Protein 7OJ4 (pdb70)

Organism: Tick-borne encephalitis virus European subtype (strain Neudoerfl) (NCBI:txid11088)

Foldseek 3Di:
DPDDDPLWFQLHEAEAQDAAQPQCLQNVVLVVVVVCVVVVFQEEEAAAAPVSLVSSCVSNPPAQEDEDCVRSYYYYHLQVLLLQLLQVVGDDDTQEYEYALLVDLQLSSQLSQLLVLQRSNVRSHRYYYYHNADPDDFDLADDFQAAEAEAEDDDDQFADDDDPVVLVVDDWAEEEEHAFPVSLVRVCVNVVVVVWFEDEEEPQCCNPCLVVQVVVVTSYYYYYLPCLRNRQNVTQEYEEQQWHWAFAQDPQATDTDDIARAASSSSNSSSSSHRNHYPDYGYYYYHDDHDNPSLRGCSLVLSLLSNLSSDCTAGNPSCRVSNPDRRNPLHDDSVLSVLLSCCVPVLVDRSSVSSVCSRDPDDSQDLVQQAPADPVQFDADPVGHTDWDAAPVRDIGTRRHNYHYVVCPDRNHHPVSVNCVSNRVD

Secondary structure (DSSP, 8-state):
----SSTTSTT-EEEE-PPTTSSIIIIIHHHHHHHHHHHT--EEEEESSHHHHHHHHHHTTTS-EEE----SEEEEEHHHHHHHHTSTT-----SEEEEETTT--SHHHHHHHHHHHHHHHTTS-EEEEE-SS-SS---SS---SSEEEEEE----SS---SS-HHHHH--S-EEEE-SSHHHHHHHHHHHHHTT--EEEESTTTHHHHTHHHHHH--SEEEE-GGGGSS-----SEEEE--EEE--EEETTEEE--SEEEPPHHHHHHHHTTS--STT-EEEEEE-S------TTSHHHHHHHHHHTT------SGGGGGG--S-TTTTPPPHHHHHHHHHHHHHS---HHHHHHHHHH-S-TT--GGGTSS-GGG--B-TTSPBPEEE-TT--EEE---SS-BGGGTSTT--HHHHHHHHTT--

Sequence (426 aa):
AVVGTGWTSKGQITVLDMHPGSGKTHRVLPELIRQCIDRRLRTLVLAPTRVVLKEMERALNGKRVRFHSGAIVDVMCHATYVNRRLLPQGRQNWEVAIMDEAHWTDPHSIAARGHLYTLAKENKCALVLMTATPPGKSEPFPESNGAITSEERQIPDGEWRDGFDWITEYEGRTAWFVPSIAKGGAIARTLRQQKGKSVICLNSKTFEKDYSRVRDEKPDFVVTTDISEMGANLDVSRVIDGRTNIKPEEVDGKVELTGTRRVTTASAAQRRGRVGRQDGRTDEYIYSGQCDDDDSGLVQWKEAQILLDNITVATFYGPEQDKMPEVAGHFRLTEEKRKHFRHLLTHCDFTPWLAWHVAANVSSVTDRSWTWEGPEANAVDEASGDLVTFRSPNGAERTLRPVWKDARMFKEGRDIKEFVAYASGRR

GO terms:
  GO:0055036 virion membrane (C, EXP)
  GO:0016887 ATP hydrolysis activity (F, EXP)
  GO:0017111 ribonucleoside triphosphate phosphatase activity (F, EXP)

B-factor: mean 46.56, std 17.7, range [21.95, 146.52]

Structure (mmCIF, N/CA/C/O backbone):
data_7OJ4
#
_entry.id   7OJ4
#
_cell.length_a   73.298
_cell.length_b   73.298
_cell.length_c   196.048
_cell.angle_alpha   90.000
_cell.angle_beta   90.000
_cell.angle_gamma   90.000
#
_symmetry.space_group_name_H-M   'P 41 21 2'
#
loop_
_entity.id
_entity.type
_entity.pdbx_description
1 polymer 'NS3 helicase domain'
2 water water
#
loop_
_atom_site.group_PDB
_atom_site.id
_atom_site.type_symbol
_atom_site.label_atom_id
_atom_site.label_alt_id
_atom_site.label_comp_id
_atom_site.label_asym_id
_atom_site.label_entity_id
_atom_site.label_seq_id
_atom_site.pdbx_PDB_ins_code
_atom_site.Cartn_x
_atom_site.Cartn_y
_atom_site.Cartn_z
_atom_site.occupancy
_atom_site.B_iso_or_equiv
_atom_site.auth_seq_id
_atom_site.auth_comp_id
_atom_site.auth_asym_id
_atom_site.auth_atom_id
_atom_site.pdbx_PDB_model_num
ATOM 1 N N . ALA A 1 34 ? -25.853 9.410 40.850 1.000 103.717 182 ALA A N 1
ATOM 2 C CA . ALA A 1 34 ? -24.799 8.736 39.992 1.000 103.147 182 ALA A CA 1
ATOM 3 C C . ALA A 1 34 ? -25.257 7.299 39.716 1.000 90.701 182 ALA A C 1
ATOM 4 O O . ALA A 1 34 ? -25.889 6.711 40.609 1.000 104.296 182 ALA A O 1
ATOM 6 N N . VAL A 1 35 ? -24.859 6.732 38.634 1.000 96.467 183 VAL A N 1
ATOM 7 C CA . VAL A 1 35 ? -25.247 5.349 38.245 1.000 91.926 183 VAL A CA 1
ATOM 8 C C . VAL A 1 35 ? -24.031 4.400 38.244 1.000 101.287 183 VAL A C 1
ATOM 9 O O . VAL A 1 35 ? -24.220 3.199 38.592 1.000 96.558 183 VAL A O 1
ATOM 13 N N . VAL A 1 36 ? -22.832 4.888 37.855 1.000 110.870 184 VAL A N 1
ATOM 14 C CA . VAL A 1 36 ? -21.573 4.092 37.740 1.000 95.336 184 VAL A CA 1
ATOM 15 C C . VAL A 1 36 ? -20.487 4.667 38.653 1.000 96.920 184 VAL A C 1
ATOM 16 O O . VAL A 1 36 ? -20.314 5.892 38.662 1.000 110.896 184 VAL A O 1
ATOM 20 N N . GLY A 1 37 ? -19.675 3.772 39.246 1.000 106.056 185 GLY A N 1
ATOM 21 C CA . GLY A 1 37 ? -18.742 4.040 40.351 1.000 99.094 185 GLY A CA 1
ATOM 22 C C . GLY A 1 37 ? -17.354 4.508 39.890 1.000 103.812 185 GLY A C 1
ATOM 23 O O . GLY A 1 37 ? -17.069 5.714 40.058 1.000 99.679 185 GLY A O 1
ATOM 24 N N . THR A 1 38 ? -16.487 3.547 39.463 1.000 112.690 186 THR A N 1
ATOM 25 C CA . THR A 1 38 ? -15.303 3.812 38.596 1.000 101.948 186 THR A CA 1
ATOM 26 C C . THR A 1 38 ? -15.177 2.675 37.582 1.000 92.310 186 THR A C 1
ATOM 27 O O . THR A 1 38 ? -16.151 1.860 37.486 1.000 129.105 186 THR A O 1
ATOM 31 N N . GLY A 1 39 ? -14.022 2.539 36.958 1.000 69.820 187 GLY A N 1
ATOM 32 C CA . GLY A 1 39 ? -13.835 1.599 35.830 1.000 72.448 187 GLY A CA 1
ATOM 33 C C . GLY A 1 39 ? -14.486 2.075 34.554 1.000 63.110 187 GLY A C 1
ATOM 34 O O . GLY A 1 39 ? -14.111 1.566 33.490 1.000 66.381 187 GLY A O 1
ATOM 35 N N . TRP A 1 40 ? -15.403 3.037 34.676 1.000 55.382 188 TRP A N 1
ATOM 36 C CA . TRP A 1 40 ? -16.076 3.706 33.544 1.000 68.958 188 TRP A CA 1
ATOM 37 C C . TRP A 1 40 ? -15.030 4.490 32.736 1.000 66.173 188 TRP A C 1
ATOM 38 O O . TRP A 1 40 ? -15.199 4.575 31.496 1.000 59.671 188 TRP A O 1
ATOM 49 N N . THR A 1 41 ? -13.942 4.960 33.370 1.000 50.983 189 THR A N 1
ATOM 50 C CA . THR A 1 41 ? -12.899 5.693 32.630 1.000 44.248 189 THR A CA 1
ATOM 51 C C . THR A 1 41 ? -11.802 4.771 32.129 1.000 51.801 189 THR A C 1
ATOM 52 O O . THR A 1 41 ? -10.841 5.307 31.562 1.000 58.324 189 THR A O 1
ATOM 56 N N . SER A 1 42 ? -11.939 3.438 32.368 1.000 59.408 190 SER A N 1
ATOM 57 C CA . SER A 1 42 ? -10.908 2.500 31.850 1.000 71.626 190 SER A CA 1
ATOM 58 C C . SER A 1 42 ? -11.000 2.407 30.320 1.000 67.276 190 SER A C 1
ATOM 59 O O . SER A 1 42 ? -12.107 2.320 29.813 1.000 64.606 190 SER A O 1
ATOM 62 N N . LYS A 1 43 ? -9.853 2.375 29.647 1.000 52.646 191 LYS A N 1
ATOM 63 C CA . LYS A 1 43 ? -9.769 2.307 28.173 1.000 69.080 191 LYS A CA 1
ATOM 64 C C . LYS A 1 43 ? -10.573 1.098 27.690 1.000 71.499 191 LYS A C 1
ATOM 65 O O . LYS A 1 43 ? -10.433 0.013 28.261 1.000 59.809 191 LYS A O 1
ATOM 71 N N . GLY A 1 44 ? -11.457 1.276 26.704 1.000 52.823 192 GLY A N 1
ATOM 72 C CA . GLY A 1 44 ? -12.232 0.139 26.218 1.000 51.700 192 GLY A CA 1
ATOM 73 C C . GLY A 1 44 ? -13.578 0.001 26.918 1.000 54.518 192 GLY A C 1
ATOM 74 O O . GLY A 1 44 ? -14.422 -0.787 26.435 1.000 62.610 192 GLY A O 1
ATOM 75 N N . GLN A 1 45 ? -13.803 0.727 28.022 1.000 57.068 193 GLN A N 1
ATOM 76 C CA . GLN A 1 45 ? -15.159 0.753 28.644 1.000 61.062 193 GLN A CA 1
ATOM 77 C C . GLN A 1 45 ? -16.151 1.591 27.811 1.000 52.605 193 GLN A C 1
ATOM 78 O O . GLN A 1 45 ? -15.881 2.759 27.546 1.000 46.588 193 GLN A O 1
ATOM 84 N N . ILE A 1 46 ? -17.331 1.045 27.533 1.000 57.831 194 ILE A N 1
ATOM 85 C CA . ILE A 1 46 ? -18.460 1.805 26.933 1.000 53.452 194 ILE A CA 1
ATOM 86 C C . ILE A 1 46 ? -19.622 1.831 27.906 1.000 44.750 194 ILE A C 1
ATOM 87 O O . ILE A 1 46 ? -20.164 0.796 28.208 1.000 49.476 194 ILE A O 1
ATOM 92 N N . THR A 1 47 ? -19.996 3.010 28.367 1.000 44.390 195 THR A N 1
ATOM 93 C CA . THR A 1 47 ? -21.111 3.156 29.302 1.000 45.323 195 THR A CA 1
ATOM 94 C C . THR A 1 47 ? -22.231 3.963 28.670 1.000 50.558 195 THR A C 1
ATOM 95 O O . THR A 1 47 ? -21.943 5.060 28.190 1.000 48.408 195 THR A O 1
ATOM 99 N N . VAL A 1 48 ? -23.454 3.438 28.752 1.000 46.226 196 VAL A N 1
ATOM 100 C CA . VAL A 1 48 ? -24.676 4.152 28.315 1.000 43.682 196 VAL A CA 1
ATOM 101 C C . VAL A 1 48 ? -25.444 4.660 29.529 1.000 40.972 196 VAL A C 1
ATOM 102 O O . VAL A 1 48 ? -25.975 3.844 30.255 1.000 49.459 196 VAL A O 1
ATOM 106 N N . LEU A 1 49 ? -25.578 5.975 29.693 1.000 41.864 197 LEU A N 1
ATOM 107 C CA . LEU A 1 49 ? -26.429 6.561 30.761 1.000 46.270 197 LEU A CA 1
ATOM 108 C C . LEU A 1 49 ? -27.769 7.022 30.184 1.000 52.672 197 LEU A C 1
ATOM 109 O O . LEU A 1 49 ? -27.782 8.038 29.464 1.000 47.187 197 LEU A O 1
ATOM 114 N N . ASP A 1 50 ? -28.848 6.337 30.571 1.000 57.059 198 ASP A N 1
ATOM 115 C CA . ASP A 1 50 ? -30.167 6.427 29.879 1.000 53.392 198 ASP A CA 1
ATOM 116 C C . ASP A 1 50 ? -31.156 7.246 30.717 1.000 74.473 198 ASP A C 1
ATOM 117 O O . ASP A 1 50 ? -32.419 7.206 30.388 1.000 65.559 198 ASP A O 1
ATOM 122 N N . MET A 1 51 ? -30.597 8.059 31.620 1.000 48.925 199 MET A N 1
ATOM 123 C CA . MET A 1 51 ? -31.359 8.791 32.658 1.000 60.453 199 MET A CA 1
ATOM 124 C C . MET A 1 51 ? -32.521 9.603 32.060 1.000 72.210 199 MET A C 1
ATOM 125 O O . MET A 1 51 ? -32.291 10.341 31.101 1.000 63.280 199 MET A O 1
ATOM 130 N N . HIS A 1 52 ? -33.683 9.600 32.740 1.000 69.582 200 HIS A N 1
ATOM 131 C CA . HIS A 1 52 ? -34.857 10.423 32.351 1.000 84.121 200 HIS A CA 1
ATOM 132 C C . HIS A 1 52 ? -34.520 11.922 32.388 1.000 58.963 200 HIS A C 1
ATOM 133 O O . HIS A 1 52 ? -33.787 12.406 33.268 1.000 57.375 200 HIS A O 1
ATOM 140 N N . PRO A 1 53 ? -35.101 12.730 31.462 1.000 64.983 201 PRO A N 1
ATOM 141 C CA . PRO A 1 53 ? -34.952 14.185 31.540 1.000 62.438 201 PRO A CA 1
ATOM 142 C C . PRO A 1 53 ? -35.400 14.698 32.924 1.000 69.499 201 PRO A C 1
ATOM 143 O O . PRO A 1 53 ? -36.501 14.307 33.292 1.000 62.847 201 PRO A O 1
ATOM 147 N N . GLY A 1 54 ? -34.653 15.593 33.563 1.000 60.914 202 GLY A N 1
ATOM 148 C CA . GLY A 1 54 ? -35.145 16.332 34.747 1.000 70.275 202 GLY A CA 1
ATOM 149 C C . GLY A 1 54 ? -34.643 15.729 36.057 1.000 78.306 202 GLY A C 1
ATOM 150 O O . GLY A 1 54 ? -34.909 16.335 37.118 1.000 106.659 202 GLY A O 1
ATOM 151 N N . SER A 1 55 ? -33.965 14.576 35.994 1.000 88.493 203 SER A N 1
ATOM 152 C CA . SER A 1 55 ? -33.286 13.949 37.160 1.000 96.065 203 SER A CA 1
ATOM 153 C C . SER A 1 55 ? -31.800 14.362 37.181 1.000 98.881 203 SER A C 1
ATOM 154 O O . SER A 1 55 ? -30.939 13.514 37.447 1.000 84.475 203 SER A O 1
ATOM 157 N N . GLY A 1 56 ? -31.499 15.635 36.892 1.000 101.853 204 GLY A N 1
ATOM 158 C CA . GLY A 1 56 ? -30.204 16.254 37.238 1.000 81.423 204 GLY A CA 1
ATOM 159 C C . GLY A 1 56 ? -29.006 15.726 36.448 1.000 81.348 204 GLY A C 1
ATOM 160 O O . GLY A 1 56 ? -27.890 15.612 36.996 1.000 91.753 204 GLY A O 1
ATOM 161 N N . LYS A 1 57 ? -29.175 15.450 35.148 1.000 87.731 205 LYS A N 1
ATOM 162 C CA . LYS A 1 57 ? -28.036 14.968 34.314 1.000 64.788 205 LYS A CA 1
ATOM 163 C C . LYS A 1 57 ? -26.993 16.082 34.093 1.000 65.635 205 LYS A C 1
ATOM 164 O O . LYS A 1 57 ? -25.782 15.858 34.310 1.000 55.645 205 LYS A O 1
ATOM 170 N N . THR A 1 58 ? -27.427 17.248 33.603 1.000 60.573 206 THR A N 1
ATOM 171 C CA . THR A 1 58 ? -26.492 18.300 33.161 1.000 69.683 206 THR A CA 1
ATOM 172 C C . THR A 1 58 ? -25.851 18.930 34.394 1.000 71.186 206 THR A C 1
ATOM 173 O O . THR A 1 58 ? -24.642 19.190 34.390 1.000 72.755 206 THR A O 1
ATOM 177 N N . HIS A 1 59 ? -26.637 19.158 35.437 1.000 69.771 207 HIS A N 1
ATOM 178 C CA . HIS A 1 59 ? -26.170 19.962 36.598 1.000 96.820 207 HIS A CA 1
ATOM 179 C C . HIS A 1 59 ? -25.822 19.084 37.797 1.000 69.083 207 HIS A C 1
ATOM 180 O O . HIS A 1 59 ? -25.408 19.666 38.786 1.000 83.722 207 HIS A O 1
ATOM 187 N N . ARG A 1 60 ? -25.944 17.760 37.711 1.000 66.279 208 ARG A N 1
ATOM 188 C CA . ARG A 1 60 ? -25.552 16.896 38.842 1.000 59.799 208 ARG A CA 1
ATOM 189 C C . ARG A 1 60 ? -24.614 15.800 38.340 1.000 66.573 208 ARG A C 1
ATOM 190 O O . ARG A 1 60 ? -23.442 15.736 38.802 1.000 69.093 208 ARG A O 1
ATOM 198 N N . VAL A 1 61 ? -25.098 14.976 37.410 1.000 59.967 209 VAL A N 1
ATOM 199 C CA . VAL A 1 61 ? -24.284 13.848 36.904 1.000 60.981 209 VAL A CA 1
ATOM 200 C C . VAL A 1 61 ? -23.079 14.350 36.087 1.000 61.754 209 VAL A C 1
ATOM 201 O O . VAL A 1 61 ? -21.973 13.917 36.398 1.000 56.143 209 VAL A O 1
ATOM 205 N N . LEU A 1 62 ? -23.260 15.201 35.066 1.000 51.777 210 LEU A N 1
ATOM 206 C CA . LEU A 1 62 ? -22.114 15.624 34.236 1.000 53.583 210 LEU A CA 1
ATOM 207 C C . LEU A 1 62 ? -21.004 16.225 35.093 1.000 53.488 210 LEU A C 1
ATOM 208 O O . LEU A 1 62 ? -19.853 15.830 34.889 1.000 52.538 210 LEU A O 1
ATOM 213 N N . PRO A 1 63 ? -21.291 17.188 36.010 1.000 55.190 211 PRO A N 1
ATOM 214 C CA . PRO A 1 63 ? -20.259 17.781 36.888 1.000 51.839 211 PRO A CA 1
ATOM 215 C C . PRO A 1 63 ? -19.515 16.849 37.879 1.000 56.760 211 PRO A C 1
ATOM 216 O O . PRO A 1 63 ? -18.336 17.151 38.386 1.000 57.555 211 PRO A O 1
ATOM 220 N N . GLU A 1 64 ? -20.186 15.772 38.310 1.000 62.564 212 GLU A N 1
ATOM 221 C CA . GLU A 1 64 ? -19.525 14.678 39.062 1.000 57.469 212 GLU A CA 1
ATOM 222 C C . GLU A 1 64 ? -18.610 13.856 38.123 1.000 64.436 212 GLU A C 1
ATOM 223 O O . GLU A 1 64 ? -17.504 13.495 38.501 1.000 50.456 212 GLU A O 1
ATOM 229 N N . LEU A 1 65 ? -19.033 13.552 36.891 1.000 53.513 213 LEU A N 1
ATOM 230 C CA . LEU A 1 65 ? -18.159 12.783 35.997 1.000 44.263 213 LEU A CA 1
ATOM 231 C C . LEU A 1 65 ? -16.877 13.590 35.753 1.000 50.003 213 LEU A C 1
ATOM 232 O O . LEU A 1 65 ? -15.787 12.967 35.728 1.000 45.528 213 LEU A O 1
ATOM 237 N N . ILE A 1 66 ? -17.001 14.920 35.559 1.000 48.874 214 ILE A N 1
ATOM 238 C CA . ILE A 1 66 ? -15.819 15.764 35.223 1.000 44.611 214 ILE A CA 1
ATOM 239 C C . ILE A 1 66 ? -14.897 15.890 36.462 1.000 56.423 214 ILE A C 1
ATOM 240 O O . ILE A 1 66 ? -13.595 15.934 36.346 1.000 45.379 214 ILE A O 1
ATOM 245 N N . ARG A 1 67 ? -15.520 16.001 37.633 1.000 51.474 215 ARG A N 1
ATOM 246 C CA . ARG A 1 67 ? -14.748 16.062 38.896 1.000 56.276 215 ARG A CA 1
ATOM 247 C C . ARG A 1 67 ? -13.817 14.844 38.864 1.000 44.299 215 ARG A C 1
ATOM 248 O O . ARG A 1 67 ? -12.583 15.007 39.048 1.000 61.578 215 ARG A O 1
ATOM 256 N N . GLN A 1 68 ? -14.382 13.664 38.583 1.000 51.906 216 GLN A N 1
ATOM 257 C CA . GLN A 1 68 ? -13.594 12.425 38.603 1.000 48.742 216 GLN A CA 1
ATOM 258 C C . GLN A 1 68 ? -12.508 12.510 37.552 1.000 49.795 216 GLN A C 1
ATOM 259 O O . GLN A 1 68 ? -11.404 12.060 37.781 1.000 53.872 216 GLN A O 1
ATOM 265 N N . CYS A 1 69 ? -12.826 13.038 36.377 1.000 51.654 217 CYS A N 1
ATOM 266 C CA . CYS A 1 69 ? -11.807 12.993 35.326 1.000 52.655 217 CYS A CA 1
ATOM 267 C C . CYS A 1 69 ? -10.578 13.900 35.828 1.000 62.310 217 CYS A C 1
ATOM 268 O O . CYS A 1 69 ? -9.337 13.566 35.537 1.000 58.354 217 CYS A O 1
ATOM 271 N N . ILE A 1 70 ? -10.952 15.063 36.360 1.000 57.126 218 ILE A N 1
ATOM 272 C CA . ILE A 1 70 ? -9.922 16.078 36.699 1.000 48.207 218 ILE A CA 1
ATOM 273 C C . ILE A 1 70 ? -9.042 15.491 37.825 1.000 52.522 218 ILE A C 1
ATOM 274 O O . ILE A 1 70 ? -7.786 15.602 37.781 1.000 56.548 218 ILE A O 1
ATOM 279 N N . ASP A 1 71 ? -9.704 14.861 38.826 1.000 52.909 219 ASP A N 1
ATOM 280 C CA . ASP A 1 71 ? -9.051 14.195 39.992 1.000 63.375 219 ASP A CA 1
ATOM 281 C C . ASP A 1 71 ? -8.107 13.088 39.500 1.000 57.969 219 ASP A C 1
ATOM 282 O O . ASP A 1 71 ? -6.981 12.989 40.006 1.000 58.833 219 ASP A O 1
ATOM 287 N N . ARG A 1 72 ? -8.482 12.394 38.402 1.000 51.970 220 ARG A N 1
ATOM 288 C CA . ARG A 1 72 ? -7.676 11.234 37.930 1.000 63.222 220 ARG A CA 1
ATOM 289 C C . ARG A 1 72 ? -6.700 11.694 36.842 1.000 51.233 220 ARG A C 1
ATOM 290 O O . ARG A 1 72 ? -5.889 10.875 36.393 1.000 54.628 220 ARG A O 1
ATOM 298 N N . ARG A 1 73 ? -6.803 12.969 36.462 1.000 47.792 221 ARG A N 1
ATOM 299 C CA . ARG A 1 73 ? -5.935 13.637 35.461 1.000 45.738 221 ARG A CA 1
ATOM 300 C C . ARG A 1 73 ? -6.055 12.948 34.092 1.000 49.979 221 ARG A C 1
ATOM 301 O O . ARG A 1 73 ? -5.028 12.720 33.424 1.000 46.528 221 ARG A O 1
ATOM 309 N N . LEU A 1 74 ? -7.304 12.698 33.637 1.000 48.942 222 LEU A N 1
ATOM 310 C CA . LEU A 1 74 ? -7.594 12.102 32.312 1.000 48.048 222 LEU A CA 1
ATOM 311 C C . LEU A 1 74 ? -8.072 13.183 31.314 1.000 55.113 222 LEU A C 1
ATOM 312 O O . LEU A 1 74 ? -8.987 13.978 31.630 1.000 53.767 222 LEU A O 1
ATOM 317 N N . ARG A 1 75 ? -7.471 13.206 30.123 1.000 50.567 223 ARG A N 1
ATOM 318 C CA . ARG A 1 75 ? -7.767 14.193 29.066 1.000 54.335 223 ARG A CA 1
ATOM 319 C C . ARG A 1 75 ? -9.184 13.800 28.597 1.000 49.973 223 ARG A C 1
ATOM 320 O O . ARG A 1 75 ? -9.443 12.594 28.197 1.000 49.096 223 ARG A O 1
ATOM 324 N N . THR A 1 76 ? -10.112 14.707 28.876 1.000 48.814 224 THR A N 1
ATOM 325 C CA . THR A 1 76 ? -11.531 14.371 28.708 1.000 50.053 224 THR A CA 1
ATOM 326 C C . THR A 1 76 ? -12.163 15.262 27.633 1.000 49.118 224 THR A C 1
ATOM 327 O O . THR A 1 76 ? -11.966 16.502 27.622 1.000 39.143 224 THR A O 1
ATOM 331 N N . LEU A 1 77 ? -12.927 14.616 26.764 1.000 41.293 225 LEU A N 1
ATOM 332 C CA . LEU A 1 77 ? -13.751 15.320 25.768 1.000 38.468 225 LEU A CA 1
ATOM 333 C C . LEU A 1 77 ? -15.226 15.225 26.160 1.000 38.686 225 LEU A C 1
ATOM 334 O O . LEU A 1 77 ? -15.671 14.093 26.405 1.000 36.579 225 LEU A O 1
ATOM 339 N N . VAL A 1 78 ? -15.977 16.349 26.111 1.000 35.095 226 VAL A N 1
ATOM 340 C CA . VAL A 1 78 ? -17.435 16.380 26.314 1.000 31.795 226 VAL A CA 1
ATOM 341 C C . VAL A 1 78 ? -18.078 16.964 25.044 1.000 30.009 226 VAL A C 1
ATOM 342 O O . VAL A 1 78 ? -17.663 18.050 24.609 1.000 32.251 226 VAL A O 1
ATOM 346 N N . LEU A 1 79 ? -19.014 16.230 24.430 1.000 31.513 227 LEU A N 1
ATOM 347 C CA . LEU A 1 79 ? -19.659 16.709 23.195 1.000 30.831 227 LEU A CA 1
ATOM 348 C C . LEU A 1 79 ? -21.101 17.070 23.479 1.000 29.432 227 LEU A C 1
ATOM 349 O O . LEU A 1 79 ? -21.860 16.156 23.870 1.000 32.704 227 LEU A O 1
ATOM 354 N N . ALA A 1 80 ? -21.461 18.344 23.208 1.000 32.026 228 ALA A N 1
ATOM 355 C CA . ALA A 1 80 ? -22.833 18.887 23.322 1.000 32.493 228 ALA A CA 1
ATOM 356 C C . ALA A 1 80 ? -23.512 18.837 21.948 1.000 33.507 228 ALA A C 1
ATOM 357 O O . ALA A 1 80 ? -22.836 19.066 20.953 1.000 34.202 228 ALA A O 1
ATOM 359 N N . PRO A 1 81 ? -24.813 18.518 21.825 1.000 29.802 229 PRO A N 1
ATOM 360 C CA . PRO A 1 81 ? -25.475 18.525 20.504 1.000 29.774 229 PRO A CA 1
ATOM 361 C C . PRO A 1 81 ? -25.545 19.905 19.846 1.000 30.918 229 PRO A C 1
ATOM 362 O O . PRO A 1 81 ? -25.437 20.002 18.584 1.000 33.258 229 PRO A O 1
ATOM 366 N N . THR A 1 82 ? -25.855 20.923 20.645 1.000 28.239 230 THR A N 1
ATOM 367 C CA . THR A 1 82 ? -26.154 22.300 20.222 1.000 34.173 230 THR A CA 1
ATOM 368 C C . THR A 1 82 ? -25.451 23.323 21.116 1.000 33.933 230 THR A C 1
ATOM 369 O O . THR A 1 82 ? -25.040 22.977 22.258 1.000 34.939 230 THR A O 1
ATOM 373 N N . ARG A 1 83 ? -25.312 24.543 20.627 1.000 32.671 231 ARG A N 1
ATOM 374 C CA . ARG A 1 83 ? -24.774 25.691 21.407 1.000 34.972 231 ARG A CA 1
ATOM 375 C C . ARG A 1 83 ? -25.635 25.908 22.653 1.000 36.906 231 ARG A C 1
ATOM 376 O O . ARG A 1 83 ? -25.089 26.315 23.687 1.000 39.995 231 ARG A O 1
ATOM 379 N N . VAL A 1 84 ? -26.940 25.671 22.569 1.000 39.055 232 VAL A N 1
ATOM 380 C CA . VAL A 1 84 ? -27.816 25.875 23.746 1.000 35.438 232 VAL A CA 1
ATOM 381 C C . VAL A 1 84 ? -27.317 24.950 24.858 1.000 39.107 232 VAL A C 1
ATOM 382 O O . VAL A 1 84 ? -27.124 25.432 25.992 1.000 38.461 232 VAL A O 1
ATOM 386 N N . VAL A 1 85 ? -27.097 23.678 24.551 1.000 32.820 233 VAL A N 1
ATOM 387 C CA . VAL A 1 85 ? -26.652 22.729 25.575 1.000 35.651 233 VAL A CA 1
ATOM 388 C C . VAL A 1 85 ? -25.204 23.055 25.973 1.000 37.496 233 VAL A C 1
ATOM 389 O O . VAL A 1 85 ? -24.868 22.891 27.138 1.000 45.570 233 VAL A O 1
ATOM 393 N N . LEU A 1 86 ? -24.356 23.490 25.041 1.000 35.865 234 LEU A N 1
ATOM 394 C CA . LEU A 1 86 ? -22.949 23.802 25.370 1.000 33.222 234 LEU A CA 1
ATOM 395 C C . LEU A 1 86 ? -22.943 24.912 26.434 1.000 41.313 234 LEU A C 1
ATOM 396 O O . LEU A 1 86 ? -22.281 24.753 27.453 1.000 45.345 234 LEU A O 1
ATOM 401 N N . LYS A 1 87 ? -23.746 25.968 26.242 1.000 38.948 235 LYS A N 1
ATOM 402 C CA . LYS A 1 87 ? -23.835 27.126 27.163 1.000 43.521 235 LYS A CA 1
ATOM 403 C C . LYS A 1 87 ? -24.313 26.638 28.526 1.000 50.337 235 LYS A C 1
ATOM 404 O O . LYS A 1 87 ? -23.754 27.113 29.538 1.000 50.263 235 LYS A O 1
ATOM 410 N N . GLU A 1 88 ? -25.260 25.700 28.565 1.000 42.669 236 GLU A N 1
ATOM 411 C CA . GLU A 1 88 ? -25.837 25.160 29.819 1.000 46.287 236 GLU A CA 1
ATOM 412 C C . GLU A 1 88 ? -24.771 24.324 30.552 1.000 46.648 236 GLU A C 1
ATOM 413 O O . GLU A 1 88 ? -24.726 24.299 31.792 1.000 51.430 236 GLU A O 1
ATOM 419 N N . MET A 1 89 ? -23.935 23.625 29.798 1.000 40.864 237 MET A N 1
ATOM 420 C CA . MET A 1 89 ? -22.838 22.827 30.360 1.000 42.125 237 MET A CA 1
ATOM 421 C C . MET A 1 89 ? -21.804 23.770 30.980 1.000 44.538 237 MET A C 1
ATOM 422 O O . MET A 1 89 ? -21.260 23.481 32.095 1.000 47.530 237 MET A O 1
ATOM 427 N N . GLU A 1 90 ? -21.556 24.897 30.314 1.000 44.928 238 GLU A N 1
ATOM 428 C CA . GLU A 1 90 ? -20.588 25.894 30.822 1.000 51.061 238 GLU A CA 1
ATOM 429 C C . GLU A 1 90 ? -21.059 26.424 32.180 1.000 64.688 238 GLU A C 1
ATOM 430 O O . GLU A 1 90 ? -20.207 26.617 33.088 1.000 76.574 238 GLU A O 1
ATOM 436 N N . ARG A 1 91 ? -22.364 26.584 32.362 1.000 54.845 239 ARG A N 1
ATOM 437 C CA . ARG A 1 91 ? -22.881 27.109 33.661 1.000 61.181 239 ARG A CA 1
ATOM 438 C C . ARG A 1 91 ? -22.727 26.050 34.756 1.000 66.269 239 ARG A C 1
ATOM 439 O O . ARG A 1 91 ? -22.265 26.385 35.843 1.000 64.940 239 ARG A O 1
ATOM 447 N N . ALA A 1 92 ? -23.101 24.813 34.465 1.000 53.020 240 ALA A N 1
ATOM 448 C CA . ALA A 1 92 ? -22.969 23.659 35.390 1.000 59.756 240 ALA A CA 1
ATOM 449 C C . ALA A 1 92 ? -21.500 23.291 35.681 1.000 64.115 240 ALA A C 1
ATOM 450 O O . ALA A 1 92 ? -21.201 22.725 36.780 1.000 70.868 240 ALA A O 1
ATOM 452 N N . LEU A 1 93 ? -20.573 23.591 34.773 1.000 57.044 241 LEU A N 1
ATOM 453 C CA . LEU A 1 93 ? -19.137 23.271 35.000 1.000 65.846 241 LEU A CA 1
ATOM 454 C C . LEU A 1 93 ? -18.383 24.503 35.516 1.000 73.132 241 LEU A C 1
ATOM 455 O O . LEU A 1 93 ? -17.116 24.470 35.621 1.000 63.447 241 LEU A O 1
ATOM 460 N N . ASN A 1 94 ? -19.162 25.536 35.852 1.000 74.142 242 ASN A N 1
ATOM 461 C CA . ASN A 1 94 ? -18.722 26.712 36.628 1.000 81.165 242 ASN A CA 1
ATOM 462 C C . ASN A 1 94 ? -17.758 26.260 37.727 1.000 84.087 242 ASN A C 1
ATOM 463 O O . ASN A 1 94 ? -18.179 25.484 38.624 1.000 72.430 242 ASN A O 1
ATOM 468 N N . GLY A 1 95 ? -16.504 26.709 37.625 1.000 92.397 243 GLY A N 1
ATOM 469 C CA . GLY A 1 95 ? -15.518 26.630 38.710 1.000 73.046 243 GLY A CA 1
ATOM 470 C C . GLY A 1 95 ? -14.563 25.463 38.557 1.000 91.798 243 GLY A C 1
ATOM 471 O O . GLY A 1 95 ? -13.900 25.127 39.571 1.000 83.193 243 GLY A O 1
ATOM 472 N N . LYS A 1 96 ? -14.486 24.879 37.347 1.000 98.209 244 LYS A N 1
ATOM 473 C CA . LYS A 1 96 ? -13.490 23.840 36.998 1.000 73.436 244 LYS A CA 1
ATOM 474 C C . LYS A 1 96 ? -12.653 24.361 35.834 1.000 68.988 244 LYS A C 1
ATOM 475 O O . LYS A 1 96 ? -13.083 25.367 35.229 1.000 72.329 244 LYS A O 1
ATOM 481 N N . ARG A 1 97 ? -11.467 23.799 35.644 1.000 68.491 245 ARG A N 1
ATOM 482 C CA . ARG A 1 97 ? -10.647 24.093 34.444 1.000 68.868 245 ARG A CA 1
ATOM 483 C C . ARG A 1 97 ? -11.250 23.296 33.273 1.000 82.993 245 ARG A C 1
ATOM 484 O O . ARG A 1 97 ? -10.767 22.182 33.006 1.000 66.610 245 ARG A O 1
ATOM 486 N N . VAL A 1 98 ? -12.305 23.832 32.645 1.000 70.823 246 VAL A N 1
ATOM 487 C CA . VAL A 1 98 ? -12.839 23.288 31.366 1.000 67.701 246 VAL A CA 1
ATOM 488 C C . VAL A 1 98 ? -12.565 24.321 30.278 1.000 61.365 246 VAL A C 1
ATOM 489 O O . VAL A 1 98 ? -12.774 25.513 30.535 1.000 68.646 246 VAL A O 1
ATOM 493 N N . ARG A 1 99 ? -12.044 23.857 29.130 1.000 57.711 247 ARG A N 1
ATOM 494 C CA . ARG A 1 99 ? -12.005 24.654 27.888 1.000 58.625 247 ARG A CA 1
ATOM 495 C C . ARG A 1 99 ? -13.301 24.405 27.092 1.000 53.901 247 ARG A C 1
ATOM 496 O O . ARG A 1 99 ? -13.630 23.256 26.768 1.000 42.903 247 ARG A O 1
ATOM 504 N N . PHE A 1 100 ? -13.983 25.490 26.731 1.000 43.937 248 PHE A N 1
ATOM 505 C CA . PHE A 1 100 ? -15.180 25.485 25.892 1.000 49.832 248 PHE A CA 1
ATOM 506 C C . PHE A 1 100 ? -14.798 26.081 24.547 1.000 53.473 248 PHE A C 1
ATOM 507 O O . PHE A 1 100 ? -14.117 27.105 24.512 1.000 51.018 248 PHE A O 1
ATOM 515 N N . HIS A 1 101 ? -15.259 25.451 23.467 1.000 49.825 249 HIS A N 1
ATOM 516 C CA . HIS A 1 101 ? -14.934 25.826 22.077 1.000 49.356 249 HIS A CA 1
ATOM 517 C C . HIS A 1 101 ? -16.175 26.516 21.442 1.000 60.400 249 HIS A C 1
ATOM 518 O O . HIS A 1 101 ? -17.281 26.176 21.836 1.000 71.870 249 HIS A O 1
ATOM 525 N N . SER A 1 102 ? -15.981 27.492 20.556 1.000 67.737 250 SER A N 1
ATOM 526 C CA . SER A 1 102 ? -16.993 28.539 20.229 1.000 84.652 250 SER A CA 1
ATOM 527 C C . SER A 1 102 ? -18.409 27.931 20.159 1.000 92.577 250 SER A C 1
ATOM 528 O O . SER A 1 102 ? -19.046 27.971 21.607 1.000 101.654 250 SER A O 1
ATOM 531 N N . GLY A 1 112 ? -4.939 26.303 30.475 1.000 85.482 260 GLY A N 1
ATOM 532 C CA . GLY A 1 112 ? -4.280 25.105 31.029 1.000 80.621 260 GLY A CA 1
ATOM 533 C C . GLY A 1 112 ? -5.277 24.089 31.568 1.000 90.721 260 GLY A C 1
ATOM 534 O O . GLY A 1 112 ? -5.094 23.632 32.719 1.000 104.474 260 GLY A O 1
ATOM 535 N N . ALA A 1 113 ? -6.279 23.718 30.773 1.000 85.838 261 ALA A N 1
ATOM 536 C CA . ALA A 1 113 ? -7.289 22.727 31.201 1.000 63.303 261 ALA A CA 1
ATOM 537 C C . ALA A 1 113 ? -7.096 21.426 30.418 1.000 48.651 261 ALA A C 1
ATOM 538 O O . ALA A 1 113 ? -6.548 21.482 29.314 1.000 61.401 261 ALA A O 1
ATOM 540 N N . ILE A 1 114 ? -7.442 20.274 31.022 1.000 41.858 262 ILE A N 1
ATOM 541 C CA . ILE A 1 114 ? -7.358 18.931 30.381 1.000 54.731 262 ILE A CA 1
ATOM 542 C C . ILE A 1 114 ? -8.757 18.432 29.977 1.000 48.814 262 ILE A C 1
ATOM 543 O O . ILE A 1 114 ? -8.823 17.238 29.556 1.000 50.748 262 ILE A O 1
ATOM 548 N N . VAL A 1 115 ? -9.818 19.236 30.201 1.000 59.112 263 VAL A N 1
ATOM 549 C CA . VAL A 1 115 ? -11.209 18.905 29.750 1.000 51.110 263 VAL A CA 1
ATOM 550 C C . VAL A 1 115 ? -11.564 19.890 28.642 1.000 46.669 263 VAL A C 1
ATOM 551 O O . VAL A 1 115 ? -11.406 21.113 28.864 1.000 43.593 263 VAL A O 1
ATOM 555 N N . ASP A 1 116 ? -12.007 19.358 27.497 1.000 45.792 264 ASP A N 1
ATOM 556 C CA . ASP A 1 116 ? -12.476 20.185 26.370 1.000 40.485 264 ASP A CA 1
ATOM 557 C C . ASP A 1 116 ? -13.974 19.915 26.144 1.000 39.552 264 ASP A C 1
ATOM 558 O O . ASP A 1 116 ? -14.374 18.740 26.077 1.000 37.022 264 ASP A O 1
ATOM 563 N N . VAL A 1 117 ? -14.775 20.979 26.055 1.000 38.278 265 VAL A N 1
ATOM 564 C CA . VAL A 1 117 ? -16.232 20.879 25.769 1.000 35.435 265 VAL A CA 1
ATOM 565 C C . VAL A 1 117 ? -16.522 21.514 24.415 1.000 41.025 265 VAL A C 1
ATOM 566 O O . VAL A 1 117 ? -16.127 22.688 24.226 1.000 42.009 265 VAL A O 1
ATOM 570 N N . MET A 1 118 ? -17.199 20.788 23.511 1.000 34.888 266 MET A N 1
ATOM 571 C CA . MET A 1 118 ? -17.476 21.334 22.173 1.000 34.831 266 MET A CA 1
ATOM 572 C C . MET A 1 118 ? -18.707 20.633 21.617 1.000 36.604 266 MET A C 1
ATOM 573 O O . MET A 1 118 ? -19.192 19.633 22.216 1.000 31.454 266 MET A O 1
ATOM 578 N N . CYS A 1 119 ? -19.217 21.138 20.506 1.000 32.280 267 CYS A N 1
ATOM 579 C CA . CYS A 1 119 ? -20.363 20.492 19.871 1.000 32.839 267 CYS A CA 1
ATOM 580 C C . CYS A 1 119 ? -19.970 19.199 19.150 1.000 31.508 267 CYS A C 1
ATOM 581 O O . CYS A 1 119 ? -18.818 19.093 18.665 1.000 31.342 267 CYS A O 1
ATOM 584 N N . HIS A 1 120 ? -20.961 18.290 18.938 1.000 28.807 268 HIS A N 1
ATOM 585 C CA . HIS A 1 120 ? -20.757 17.102 18.071 1.000 27.989 268 HIS A CA 1
ATOM 586 C C . HIS A 1 120 ? -20.121 17.535 16.761 1.000 29.855 268 HIS A C 1
ATOM 587 O O . HIS A 1 120 ? -19.163 16.878 16.320 1.000 33.291 268 HIS A O 1
ATOM 594 N N . ALA A 1 121 ? -20.681 18.580 16.149 1.000 28.874 269 ALA A N 1
ATOM 595 C CA . ALA A 1 121 ? -20.279 19.025 14.793 1.000 30.410 269 ALA A CA 1
ATOM 596 C C . ALA A 1 121 ? -18.859 19.574 14.841 1.000 31.763 269 ALA A C 1
ATOM 597 O O . ALA A 1 121 ? -18.071 19.284 13.908 1.000 32.618 269 ALA A O 1
ATOM 599 N N . THR A 1 122 ? -18.501 20.302 15.912 1.000 30.141 270 THR A N 1
ATOM 600 C CA . THR A 1 122 ? -17.142 20.868 16.053 1.000 37.740 270 THR A CA 1
ATOM 601 C C . THR A 1 122 ? -16.100 19.744 16.061 1.000 38.244 270 THR A C 1
ATOM 602 O O . THR A 1 122 ? -15.060 19.814 15.361 1.000 37.112 270 THR A O 1
ATOM 606 N N . TYR A 1 123 ? -16.348 18.704 16.831 1.000 36.829 271 TYR A N 1
ATOM 607 C CA . TYR A 1 123 ? -15.419 17.571 16.940 1.000 37.494 271 TYR A CA 1
ATOM 608 C C . TYR A 1 123 ? -15.137 16.987 15.543 1.000 37.417 271 TYR A C 1
ATOM 609 O O . TYR A 1 123 ? -13.984 16.757 15.166 1.000 34.901 271 TYR A O 1
ATOM 618 N N . VAL A 1 124 ? -16.186 16.713 14.789 1.000 29.532 272 VAL A N 1
ATOM 619 C CA . VAL A 1 124 ? -16.081 16.048 13.485 1.000 33.409 272 VAL A CA 1
ATOM 620 C C . VAL A 1 124 ? -15.392 17.021 12.520 1.000 33.947 272 VAL A C 1
ATOM 621 O O . VAL A 1 124 ? -14.459 16.578 11.819 1.000 35.132 272 VAL A O 1
ATOM 625 N N . ASN A 1 125 ? -15.774 18.304 12.523 1.000 31.729 273 ASN A N 1
ATOM 626 C CA . ASN A 1 125 ? -15.266 19.259 11.502 1.000 36.516 273 ASN A CA 1
ATOM 627 C C . ASN A 1 125 ? -13.775 19.475 11.704 1.000 41.201 273 ASN A C 1
ATOM 628 O O . ASN A 1 125 ? -13.038 19.583 10.687 1.000 45.098 273 ASN A O 1
ATOM 633 N N . ARG A 1 126 ? -13.354 19.509 12.971 1.000 37.095 274 ARG A N 1
ATOM 634 C CA . ARG A 1 126 ? -11.916 19.618 13.318 1.000 38.547 274 ARG A CA 1
ATOM 635 C C . ARG A 1 126 ? -11.098 18.457 12.738 1.000 38.498 274 ARG A C 1
ATOM 636 O O . ARG A 1 126 ? -9.946 18.669 12.265 1.000 42.488 274 ARG A O 1
ATOM 644 N N . ARG A 1 127 ? -11.670 17.255 12.777 1.000 37.896 275 ARG A N 1
ATOM 645 C CA . ARG A 1 127 ? -10.945 16.048 12.339 1.000 40.488 275 ARG A CA 1
ATOM 646 C C . ARG A 1 127 ? -10.870 16.003 10.812 1.000 42.771 275 ARG A C 1
ATOM 647 O O . ARG A 1 127 ? -10.095 15.164 10.271 1.000 39.151 275 ARG A O 1
ATOM 655 N N . LEU A 1 128 ? -11.628 16.860 10.123 1.000 36.442 276 LEU A N 1
ATOM 656 C CA . LEU A 1 128 ? -11.489 16.982 8.644 1.000 40.646 276 LEU A CA 1
ATOM 657 C C . LEU A 1 128 ? -10.157 17.615 8.230 1.000 52.261 276 LEU A C 1
ATOM 658 O O . LEU A 1 128 ? -9.817 17.480 7.035 1.000 52.358 276 LEU A O 1
ATOM 663 N N . LEU A 1 129 ? -9.463 18.324 9.141 1.000 56.498 277 LEU A N 1
ATOM 664 C CA . LEU A 1 129 ? -8.056 18.721 8.935 1.000 51.350 277 LEU A CA 1
ATOM 665 C C . LEU A 1 129 ? -7.154 17.612 9.485 1.000 71.706 277 LEU A C 1
ATOM 666 O O . LEU A 1 129 ? -7.130 17.400 10.701 1.000 63.160 277 LEU A O 1
ATOM 671 N N . PRO A 1 130 ? -6.405 16.865 8.624 1.000 95.055 278 PRO A N 1
ATOM 672 C CA . PRO A 1 130 ? -5.501 15.791 9.077 1.000 85.106 278 PRO A CA 1
ATOM 673 C C . PRO A 1 130 ? -4.380 16.273 10.019 1.000 85.883 278 PRO A C 1
ATOM 674 O O . PRO A 1 130 ? -3.843 15.467 10.770 1.000 95.991 278 PRO A O 1
ATOM 678 N N . GLN A 1 131 ? -4.099 17.581 9.950 1.000 80.121 279 GLN A N 1
ATOM 679 C CA . GLN A 1 131 ? -3.184 18.362 10.809 1.000 89.354 279 GLN A CA 1
ATOM 680 C C . GLN A 1 131 ? -3.882 18.709 12.125 1.000 87.938 279 GLN A C 1
ATOM 681 O O . GLN A 1 131 ? -3.275 19.389 12.949 1.000 89.176 279 GLN A O 1
ATOM 687 N N . GLY A 1 132 ? -5.110 18.241 12.317 1.000 88.848 280 GLY A N 1
ATOM 688 C CA . GLY A 1 132 ? -5.925 18.601 13.491 1.000 108.643 280 GLY A CA 1
ATOM 689 C C . GLY A 1 132 ? -5.808 17.537 14.560 1.000 99.629 280 GLY A C 1
ATOM 690 O O . GLY A 1 132 ? -4.705 17.441 15.171 1.000 98.728 280 GLY A O 1
ATOM 691 N N . ARG A 1 133 ? -6.911 16.808 14.777 1.000 93.773 281 ARG A N 1
ATOM 692 C CA . ARG A 1 133 ? -6.969 15.433 15.361 1.000 95.389 281 ARG A CA 1
ATOM 693 C C . ARG A 1 133 ? -6.163 15.313 16.677 1.000 87.536 281 ARG A C 1
ATOM 694 O O . ARG A 1 133 ? -5.215 14.422 16.759 1.000 83.635 281 ARG A O 1
ATOM 702 N N . GLN A 1 134 ? -6.526 16.112 17.692 1.000 93.473 282 GLN A N 1
ATOM 703 C CA . GLN A 1 134 ? -6.095 15.846 19.101 1.000 78.867 282 GLN A CA 1
ATOM 704 C C . GLN A 1 134 ? -6.787 14.580 19.640 1.000 88.889 282 GLN A C 1
ATOM 705 O O . GLN A 1 134 ? -7.788 14.109 19.032 1.000 73.525 282 GLN A O 1
ATOM 711 N N . ASN A 1 135 ? -6.298 14.064 20.769 1.000 70.886 283 ASN A N 1
ATOM 712 C CA . ASN A 1 135 ? -6.810 12.809 21.362 1.000 78.576 283 ASN A CA 1
ATOM 713 C C . ASN A 1 135 ? -7.244 13.063 22.795 1.000 66.545 283 ASN A C 1
ATOM 714 O O . ASN A 1 135 ? -6.573 13.916 23.491 1.000 69.241 283 ASN A O 1
ATOM 719 N N . TRP A 1 136 ? -8.317 12.353 23.183 1.000 64.935 284 TRP A N 1
ATOM 720 C CA . TRP A 1 136 ? -8.716 12.273 24.595 1.000 54.771 284 TRP A CA 1
ATOM 721 C C . TRP A 1 136 ? -8.883 10.805 24.992 1.000 47.335 284 TRP A C 1
ATOM 722 O O . TRP A 1 136 ? -9.169 9.923 24.126 1.000 54.050 284 TRP A O 1
ATOM 733 N N . GLU A 1 137 ? -8.708 10.553 26.281 1.000 48.694 285 GLU A N 1
ATOM 734 C CA . GLU A 1 137 ? -8.753 9.180 26.810 1.000 52.868 285 GLU A CA 1
ATOM 735 C C . GLU A 1 137 ? -10.121 8.830 27.359 1.000 41.797 285 GLU A C 1
ATOM 736 O O . GLU A 1 137 ? -10.432 7.640 27.458 1.000 42.418 285 GLU A O 1
ATOM 742 N N . VAL A 1 138 ? -10.903 9.865 27.681 1.000 47.109 286 VAL A N 1
ATOM 743 C CA . VAL A 1 138 ? -12.339 9.721 28.028 1.000 41.392 286 VAL A CA 1
ATOM 744 C C . VAL A 1 138 ? -13.180 10.623 27.115 1.000 40.103 286 VAL A C 1
ATOM 745 O O . VAL A 1 138 ? -12.933 11.849 26.990 1.000 39.185 286 VAL A O 1
ATOM 749 N N . ALA A 1 139 ? -14.240 10.073 26.544 1.000 43.539 287 ALA A N 1
ATOM 750 C CA . ALA A 1 139 ? -15.188 10.901 25.766 1.000 42.780 287 ALA A CA 1
ATOM 751 C C . ALA A 1 139 ? -16.623 10.707 26.266 1.000 38.916 287 ALA A C 1
ATOM 752 O O . ALA A 1 139 ? -17.086 9.555 26.468 1.000 38.802 287 ALA A O 1
ATOM 754 N N . ILE A 1 140 ? -17.260 11.839 26.559 1.000 33.971 288 ILE A N 1
ATOM 755 C CA . ILE A 1 140 ? -18.667 11.867 26.998 1.000 36.461 288 ILE A CA 1
ATOM 756 C C . ILE A 1 140 ? -19.513 12.548 25.910 1.000 36.404 288 ILE A C 1
ATOM 757 O O . ILE A 1 140 ? -19.363 13.763 25.673 1.000 35.303 288 ILE A O 1
ATOM 762 N N . MET A 1 141 ? -20.444 11.803 25.349 1.000 34.115 289 MET A N 1
ATOM 763 C CA . MET A 1 141 ? -21.321 12.413 24.343 1.000 33.424 289 MET A CA 1
ATOM 764 C C . MET A 1 141 ? -22.742 12.598 24.870 1.000 31.764 289 MET A C 1
ATOM 765 O O . MET A 1 141 ? -23.391 11.606 25.162 1.000 34.592 289 MET A O 1
ATOM 770 N N . ASP A 1 142 ? -23.191 13.844 24.988 1.000 33.248 290 ASP A N 1
ATOM 771 C CA . ASP A 1 142 ? -24.548 14.205 25.428 1.000 31.780 290 ASP A CA 1
ATOM 772 C C . ASP A 1 142 ? -25.547 14.128 24.258 1.000 36.179 290 ASP A C 1
ATOM 773 O O . ASP A 1 142 ? -25.168 14.444 23.101 1.000 33.109 290 ASP A O 1
ATOM 778 N N . GLU A 1 143 ? -26.790 13.700 24.564 1.000 32.927 291 GLU A N 1
ATOM 779 C CA . GLU A 1 143 ? -27.853 13.480 23.562 1.000 37.831 291 GLU A CA 1
ATOM 780 C C . GLU A 1 143 ? -27.323 12.662 22.373 1.000 35.365 291 GLU A C 1
ATOM 781 O O . GLU A 1 143 ? -27.446 13.104 21.212 1.000 38.183 291 GLU A O 1
ATOM 787 N N . ALA A 1 144 ? -26.779 11.482 22.664 1.000 35.260 292 ALA A N 1
ATOM 788 C CA . ALA A 1 144 ? -25.999 10.625 21.749 1.000 37.857 292 ALA A CA 1
ATOM 789 C C . ALA A 1 144 ? -26.893 9.838 20.789 1.000 45.971 292 ALA A C 1
ATOM 790 O O . ALA A 1 144 ? -26.355 8.974 20.047 1.000 46.984 292 ALA A O 1
ATOM 792 N N . HIS A 1 145 ? -28.205 10.061 20.804 1.000 36.249 293 HIS A N 1
ATOM 793 C CA . HIS A 1 145 ? -29.114 9.361 19.874 1.000 33.726 293 HIS A CA 1
ATOM 794 C C . HIS A 1 145 ? -29.277 10.134 18.563 1.000 35.028 293 HIS A C 1
ATOM 795 O O . HIS A 1 145 ? -29.896 9.556 17.683 1.000 35.978 293 HIS A O 1
ATOM 802 N N . TRP A 1 146 ? -28.846 11.403 18.476 1.000 32.390 294 TRP A N 1
ATOM 803 C CA . TRP A 1 146 ? -29.214 12.332 17.388 1.000 29.729 294 TRP A CA 1
ATOM 804 C C . TRP A 1 146 ? -28.814 11.728 16.034 1.000 31.319 294 TRP A C 1
ATOM 805 O O . TRP A 1 146 ? -27.708 11.264 15.883 1.000 30.143 294 TRP A O 1
ATOM 816 N N . THR A 1 147 ? -29.721 11.775 15.072 1.000 30.854 295 THR A N 1
ATOM 817 C CA . THR A 1 147 ? -29.425 11.185 13.755 1.000 31.047 295 THR A CA 1
ATOM 818 C C . THR A 1 147 ? -28.936 12.255 12.762 1.000 27.729 295 THR A C 1
ATOM 819 O O . THR A 1 147 ? -28.926 11.983 11.540 1.000 32.434 295 THR A O 1
ATOM 823 N N . ASP A 1 148 ? -28.568 13.432 13.234 1.000 28.583 296 ASP A N 1
ATOM 824 C CA . ASP A 1 148 ? -27.732 14.370 12.478 1.000 29.723 296 ASP A CA 1
ATOM 825 C C . ASP A 1 148 ? -26.474 13.635 11.993 1.000 29.230 296 ASP A C 1
ATOM 826 O O . ASP A 1 148 ? -25.846 12.922 12.773 1.000 28.872 296 ASP A O 1
ATOM 831 N N . PRO A 1 149 ? -26.056 13.773 10.714 1.000 29.997 297 PRO A N 1
ATOM 832 C CA . PRO A 1 149 ? -24.860 13.050 10.252 1.000 26.466 297 PRO A CA 1
ATOM 833 C C . PRO A 1 149 ? -23.572 13.264 11.034 1.000 26.483 297 PRO A C 1
ATOM 834 O O . PRO A 1 149 ? -22.820 12.312 11.177 1.000 30.411 297 PRO A O 1
ATOM 838 N N . HIS A 1 150 ? -23.321 14.491 11.474 1.000 25.324 298 HIS A N 1
ATOM 839 C CA . HIS A 1 150 ? -22.162 14.803 12.334 1.000 26.287 298 HIS A CA 1
ATOM 840 C C . HIS A 1 150 ? -22.271 14.030 13.650 1.000 24.811 298 HIS A C 1
ATOM 841 O O . HIS A 1 150 ? -21.270 13.485 14.141 1.000 28.129 298 HIS A O 1
ATOM 848 N N . SER A 1 151 ? -23.461 13.980 14.206 1.000 27.065 299 SER A N 1
ATOM 849 C CA . SER A 1 151 ? -23.710 13.229 15.459 1.000 27.102 299 SER A CA 1
ATOM 850 C C . SER A 1 151 ? -23.485 11.704 15.271 1.000 31.130 299 SER A C 1
ATOM 851 O O . SER A 1 151 ? -22.726 11.042 16.066 1.000 31.099 299 SER A O 1
ATOM 854 N N . ILE A 1 152 ? -24.031 11.109 14.194 1.000 29.820 300 ILE A N 1
ATOM 855 C CA . ILE A 1 152 ? -23.803 9.687 13.847 1.000 29.745 300 ILE A CA 1
ATOM 856 C C . ILE A 1 152 ? -22.296 9.420 13.687 1.000 34.860 300 ILE A C 1
ATOM 857 O O . ILE A 1 152 ? -21.769 8.381 14.224 1.000 32.506 300 ILE A O 1
ATOM 862 N N . ALA A 1 153 ? -21.590 10.294 12.959 1.000 29.050 301 ALA A N 1
ATOM 863 C CA . ALA A 1 153 ? -20.176 10.085 12.653 1.000 31.357 301 ALA A CA 1
ATOM 864 C C . ALA A 1 153 ? -19.366 10.192 13.966 1.000 32.190 301 ALA A C 1
ATOM 865 O O . ALA A 1 153 ? -18.395 9.454 14.158 1.000 34.640 301 ALA A O 1
ATOM 867 N N . ALA A 1 154 ? -19.671 11.161 14.793 1.000 30.849 302 ALA A N 1
ATOM 868 C CA . ALA A 1 154 ? -18.909 11.336 16.046 1.000 36.350 302 ALA A CA 1
ATOM 869 C C . ALA A 1 154 ? -19.002 10.080 16.907 1.000 34.529 302 ALA A C 1
ATOM 870 O O . ALA A 1 154 ? -17.972 9.578 17.387 1.000 36.282 302 ALA A O 1
ATOM 872 N N . ARG A 1 155 ? -20.219 9.586 17.142 1.000 32.725 303 ARG A N 1
ATOM 873 C CA . ARG A 1 155 ? -20.425 8.404 18.027 1.000 35.371 303 ARG A CA 1
ATOM 874 C C . ARG A 1 155 ? -19.806 7.166 17.376 1.000 38.282 303 ARG A C 1
ATOM 875 O O . ARG A 1 155 ? -19.330 6.275 18.081 1.000 40.686 303 ARG A O 1
ATOM 883 N N . GLY A 1 156 ? -19.771 7.108 16.036 1.000 37.340 304 GLY A N 1
ATOM 884 C CA . GLY A 1 156 ? -19.147 5.989 15.318 1.000 37.276 304 GLY A CA 1
ATOM 885 C C . GLY A 1 156 ? -17.631 6.013 15.478 1.000 40.043 304 GLY A C 1
ATOM 886 O O . GLY A 1 156 ? -16.968 4.941 15.752 1.000 44.862 304 GLY A O 1
ATOM 887 N N . HIS A 1 157 ? -17.071 7.206 15.330 1.000 34.679 305 HIS A N 1
ATOM 888 C CA . HIS A 1 157 ? -15.630 7.379 15.476 1.000 44.028 305 HIS A CA 1
ATOM 889 C C . HIS A 1 157 ? -15.250 7.006 16.908 1.000 40.329 305 HIS A C 1
ATOM 890 O O . HIS A 1 157 ? -14.306 6.228 17.106 1.000 53.106 305 HIS A O 1
ATOM 897 N N . LEU A 1 158 ? -15.934 7.587 17.880 1.000 35.637 306 LEU A N 1
ATOM 898 C CA . LEU A 1 158 ? -15.610 7.303 19.310 1.000 39.705 306 LEU A CA 1
ATOM 899 C C . LEU A 1 158 ? -15.871 5.828 19.635 1.000 44.931 306 LEU A C 1
ATOM 900 O O . LEU A 1 158 ? -15.067 5.214 20.414 1.000 42.413 306 LEU A O 1
ATOM 905 N N . TYR A 1 159 ? -16.948 5.228 19.124 1.000 38.475 307 TYR A N 1
ATOM 906 C CA . TYR A 1 159 ? -17.190 3.777 19.319 1.000 43.081 307 TYR A CA 1
ATOM 907 C C . TYR A 1 159 ? -16.009 2.959 18.789 1.000 53.051 307 TYR A C 1
ATOM 908 O O . TYR A 1 159 ? -15.462 2.049 19.530 1.000 46.580 307 TYR A O 1
ATOM 917 N N . THR A 1 160 ? -15.585 3.276 17.562 1.000 39.661 308 THR A N 1
ATOM 918 C CA . THR A 1 160 ? -14.414 2.648 16.901 1.000 55.451 308 THR A CA 1
ATOM 919 C C . THR A 1 160 ? -13.170 2.727 17.822 1.000 56.589 308 THR A C 1
ATOM 920 O O . THR A 1 160 ? -12.480 1.693 17.991 1.000 53.676 308 THR A O 1
ATOM 924 N N . LEU A 1 161 ? -12.898 3.893 18.409 1.000 48.793 309 LEU A N 1
ATOM 925 C CA . LEU A 1 161 ? -11.685 4.098 19.228 1.000 54.979 309 LEU A CA 1
ATOM 926 C C . LEU A 1 161 ? -11.777 3.217 20.468 1.000 53.862 309 LEU A C 1
ATOM 927 O O . LEU A 1 161 ? -10.791 2.548 20.812 1.000 52.681 309 LEU A O 1
ATOM 932 N N . ALA A 1 162 ? -12.958 3.183 21.085 1.000 49.723 310 ALA A N 1
ATOM 933 C CA . ALA A 1 162 ? -13.161 2.484 22.365 1.000 56.030 310 ALA A CA 1
ATOM 934 C C . ALA A 1 162 ? -13.104 0.962 22.161 1.000 56.709 310 ALA A C 1
ATOM 935 O O . ALA A 1 162 ? -12.588 0.243 23.046 1.000 56.361 310 ALA A O 1
ATOM 937 N N . LYS A 1 163 ? -13.594 0.482 21.012 1.000 49.385 311 LYS A N 1
ATOM 938 C CA . LYS A 1 163 ? -13.559 -0.959 20.633 1.000 58.789 311 LYS A CA 1
ATOM 939 C C . LYS A 1 163 ? -12.113 -1.387 20.371 1.000 59.283 311 LYS A C 1
ATOM 940 O O . LYS A 1 163 ? -11.773 -2.592 20.518 1.000 55.083 311 LYS A O 1
ATOM 946 N N . GLU A 1 164 ? -11.273 -0.425 20.014 1.000 48.521 312 GLU A N 1
ATOM 947 C CA . GLU A 1 164 ? -9.817 -0.669 19.917 1.000 57.868 312 GLU A CA 1
ATOM 948 C C . GLU A 1 164 ? -9.108 -0.259 21.217 1.000 59.169 312 GLU A C 1
ATOM 949 O O . GLU A 1 164 ? -7.872 -0.235 21.209 1.000 56.406 312 GLU A O 1
ATOM 955 N N . ASN A 1 165 ? -9.839 0.047 22.290 1.000 70.128 313 ASN A N 1
ATOM 956 C CA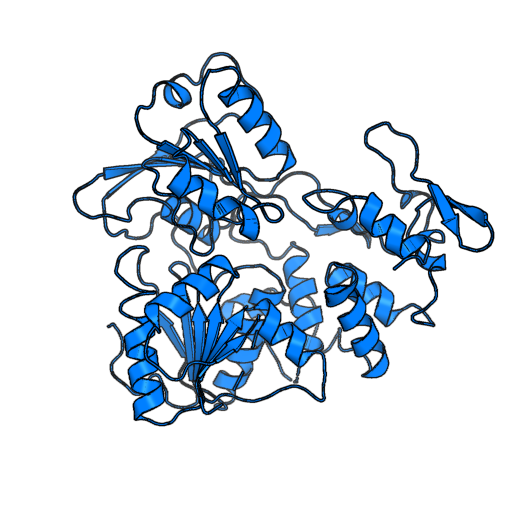 . ASN A 1 165 ? -9.215 0.285 23.619 1.000 71.598 313 ASN A CA 1
ATOM 957 C C . ASN A 1 165 ? -8.328 1.551 23.597 1.000 60.515 313 ASN A C 1
ATOM 958 O O . ASN A 1 165 ? -7.338 1.618 24.314 1.000 59.258 313 ASN A O 1
ATOM 963 N N . LYS A 1 166 ? -8.662 2.561 22.798 1.000 65.847 314 LYS A N 1
ATOM 964 C CA . LYS A 1 166 ? -7.894 3.837 22.758 1.000 57.073 314 LYS A CA 1
ATOM 965 C C . LYS A 1 166 ? -8.518 4.864 23.724 1.000 59.033 314 LYS A C 1
ATOM 966 O O . LYS A 1 166 ? -7.897 5.907 24.020 1.000 52.782 314 LYS A O 1
ATOM 972 N N . CYS A 1 167 ? -9.729 4.586 24.218 1.000 49.870 315 CYS A N 1
ATOM 973 C CA . CYS A 1 167 ? -10.417 5.504 25.146 1.000 53.478 315 CYS A CA 1
ATOM 974 C C . CYS A 1 167 ? -11.438 4.621 25.962 1.000 50.053 315 CYS A C 1
ATOM 975 O O . CYS A 1 167 ? -11.798 3.434 25.555 1.000 59.504 315 CYS A O 1
ATOM 978 N N . ALA A 1 168 ? -12.034 5.376 26.903 1.000 46.636 316 ALA A N 1
ATOM 979 C CA . ALA A 1 168 ? -13.403 5.124 27.434 1.000 51.960 316 ALA A CA 1
ATOM 980 C C . ALA A 1 168 ? -14.455 6.062 26.825 1.000 49.107 316 ALA A C 1
ATOM 981 O O . ALA A 1 168 ? -14.167 7.282 26.592 1.000 54.540 316 ALA A O 1
ATOM 983 N N . LEU A 1 169 ? -15.682 5.544 26.715 1.000 40.857 317 LEU A N 1
ATOM 984 C CA . LEU A 1 169 ? -16.786 6.257 26.064 1.000 41.395 317 LEU A CA 1
ATOM 985 C C . LEU A 1 169 ? -18.009 6.212 26.963 1.000 42.292 317 LEU A C 1
ATOM 986 O O . LEU A 1 169 ? -18.495 5.128 27.290 1.000 45.465 317 LEU A O 1
ATOM 991 N N . VAL A 1 170 ? -18.509 7.380 27.328 1.000 40.740 318 VAL A N 1
ATOM 992 C CA . VAL A 1 170 ? -19.863 7.431 27.922 1.000 41.419 318 VAL A CA 1
ATOM 993 C C . VAL A 1 170 ? -20.849 8.014 26.914 1.000 37.869 318 VAL A C 1
ATOM 994 O O . VAL A 1 170 ? -20.559 9.131 26.515 1.000 41.260 318 VAL A O 1
ATOM 998 N N . LEU A 1 171 ? -21.986 7.343 26.661 1.000 42.422 319 LEU A N 1
ATOM 999 C CA . LEU A 1 171 ? -23.077 7.927 25.830 1.000 36.371 319 LEU A CA 1
ATOM 1000 C C . LEU A 1 171 ? -24.239 8.299 26.756 1.000 38.633 319 LEU A C 1
ATOM 1001 O O . LEU A 1 171 ? -24.806 7.415 27.406 1.000 52.885 319 LEU A O 1
ATOM 1006 N N . MET A 1 172 ? -24.599 9.574 26.796 1.000 36.170 320 MET A N 1
ATOM 1007 C CA . MET A 1 172 ? -25.734 10.015 27.644 1.000 37.591 320 MET A CA 1
ATOM 1008 C C . MET A 1 172 ? -26.961 10.255 26.746 1.000 43.682 320 MET A C 1
ATOM 1009 O O . MET A 1 172 ? -26.952 11.211 25.959 1.000 40.811 320 MET A O 1
ATOM 1014 N N . THR A 1 173 ? -27.997 9.425 26.865 1.000 36.894 321 THR A N 1
ATOM 1015 C CA . THR A 1 173 ? -29.247 9.586 26.122 1.000 39.379 321 THR A CA 1
ATOM 1016 C C . THR A 1 173 ? -30.335 8.743 26.788 1.000 37.425 321 THR A C 1
ATOM 1017 O O . THR A 1 173 ? -30.075 7.579 27.175 1.000 39.536 321 THR A O 1
ATOM 1021 N N . ALA A 1 174 ? -31.541 9.275 26.793 1.000 37.503 322 ALA A N 1
ATOM 1022 C CA . ALA A 1 174 ? -32.724 8.488 27.190 1.000 40.911 322 ALA A CA 1
ATOM 1023 C C . ALA A 1 174 ? -33.078 7.455 26.119 1.000 38.877 322 ALA A C 1
ATOM 1024 O O . ALA A 1 174 ? -33.769 6.495 26.450 1.000 40.901 322 ALA A O 1
ATOM 1026 N N . THR A 1 175 ? -32.554 7.532 24.903 1.000 38.177 323 THR A N 1
ATOM 1027 C CA . THR A 1 175 ? -33.028 6.631 23.829 1.000 41.170 323 THR A CA 1
ATOM 1028 C C . THR A 1 175 ? -31.827 6.092 23.074 1.000 41.720 323 THR A C 1
ATOM 1029 O O . THR A 1 175 ? -31.535 6.545 21.980 1.000 44.063 323 THR A O 1
ATOM 1033 N N . PRO A 1 176 ? -31.055 5.197 23.702 1.000 45.249 324 PRO A N 1
ATOM 1034 C CA . PRO A 1 176 ? -29.800 4.716 23.136 1.000 44.425 324 PRO A CA 1
ATOM 1035 C C . PRO A 1 176 ? -30.090 3.993 21.837 1.000 41.237 324 PRO A C 1
ATOM 1036 O O . PRO A 1 176 ? -31.145 3.375 21.730 1.000 44.733 324 PRO A O 1
ATOM 1040 N N . PRO A 1 177 ? -29.211 4.103 20.816 1.000 45.622 325 PRO A N 1
ATOM 1041 C CA . PRO A 1 177 ? -29.382 3.336 19.580 1.000 51.989 325 PRO A CA 1
ATOM 1042 C C . PRO A 1 177 ? -29.570 1.869 19.923 1.000 46.923 325 PRO A C 1
ATOM 1043 O O . PRO A 1 177 ? -28.915 1.369 20.801 1.000 44.859 325 PRO A O 1
ATOM 1047 N N . GLY A 1 178 ? -30.399 1.198 19.155 1.000 51.064 326 GLY A N 1
ATOM 1048 C CA . GLY A 1 178 ? -30.868 -0.136 19.522 1.000 55.997 326 GLY A CA 1
ATOM 1049 C C . GLY A 1 178 ? -32.348 -0.037 19.773 1.000 68.893 326 GLY A C 1
ATOM 1050 O O . GLY A 1 178 ? -32.963 0.938 19.315 1.000 73.544 326 GLY A O 1
ATOM 1051 N N . LYS A 1 179 ? -32.898 -0.999 20.493 1.000 62.941 327 LYS A N 1
ATOM 1052 C CA . LYS A 1 179 ? -34.366 -1.105 20.608 1.000 72.813 327 LYS A CA 1
ATOM 1053 C C . LYS A 1 179 ? -34.849 -0.010 21.556 1.000 53.292 327 LYS A C 1
ATOM 1054 O O . LYS A 1 179 ? -34.266 0.158 22.671 1.000 60.995 327 LYS A O 1
ATOM 1060 N N . SER A 1 180 ? -35.890 0.699 21.115 1.000 57.620 328 SER A N 1
ATOM 1061 C CA . SER A 1 180 ? -36.499 1.820 21.845 1.000 61.579 328 SER A CA 1
ATOM 1062 C C . SER A 1 180 ? -37.938 1.441 22.153 1.000 49.864 328 SER A C 1
ATOM 1063 O O . SER A 1 180 ? -38.490 0.580 21.483 1.000 53.098 328 SER A O 1
ATOM 1066 N N . GLU A 1 181 ? -38.429 2.076 23.205 1.000 44.264 329 GLU A N 1
ATOM 1067 C CA . GLU A 1 181 ? -39.775 2.003 23.780 1.000 51.665 329 GLU A CA 1
ATOM 1068 C C . GLU A 1 181 ? -40.411 3.371 23.514 1.000 51.535 329 GLU A C 1
ATOM 1069 O O . GLU A 1 181 ? -39.734 4.401 23.688 1.000 44.784 329 GLU A O 1
ATOM 1075 N N . PRO A 1 182 ? -41.659 3.464 23.000 1.000 47.490 330 PRO A N 1
ATOM 1076 C CA . PRO A 1 182 ? -42.285 4.765 22.799 1.000 46.706 330 PRO A CA 1
ATOM 1077 C C . PRO A 1 182 ? -42.698 5.479 24.098 1.000 53.222 330 PRO A C 1
ATOM 1078 O O . PRO A 1 182 ? -42.771 6.722 24.105 1.000 46.612 330 PRO A O 1
ATOM 1082 N N . PHE A 1 183 ? -42.975 4.706 25.160 1.000 47.797 331 PHE A N 1
ATOM 1083 C CA . PHE A 1 183 ? -43.476 5.255 26.441 1.000 48.753 331 PHE A CA 1
ATOM 1084 C C . PHE A 1 183 ? -42.517 4.861 27.561 1.000 44.437 331 PHE A C 1
ATOM 1085 O O . PHE A 1 183 ? -42.920 4.161 28.480 1.000 57.605 331 PHE A O 1
ATOM 1093 N N . PRO A 1 184 ? -41.245 5.321 27.565 1.000 50.282 332 PRO A N 1
ATOM 1094 C CA . PRO A 1 184 ? -40.298 4.973 28.631 1.000 56.156 332 PRO A CA 1
ATOM 1095 C C . PRO A 1 184 ? -40.678 5.709 29.914 1.000 56.181 332 PRO A C 1
ATOM 1096 O O . PRO A 1 184 ? -41.527 6.661 29.849 1.000 46.547 332 PRO A O 1
ATOM 1100 N N . GLU A 1 185 ? -39.973 5.343 30.996 1.000 62.312 333 GLU A N 1
ATOM 1101 C CA . GLU A 1 185 ? -40.274 5.860 32.337 1.000 50.912 333 GLU A CA 1
ATOM 1102 C C . GLU A 1 185 ? -39.923 7.344 32.402 1.000 49.008 333 GLU A C 1
ATOM 1103 O O . GLU A 1 185 ? -38.949 7.759 31.783 1.000 51.776 333 GLU A O 1
ATOM 1109 N N . SER A 1 186 ? -40.692 8.128 33.165 1.000 39.471 334 SER A N 1
ATOM 1110 C CA . SER A 1 186 ? -40.406 9.572 33.342 1.000 45.434 334 SER A CA 1
ATOM 1111 C C . SER A 1 186 ? -40.400 9.928 34.843 1.000 50.050 334 SER A C 1
ATOM 1112 O O . SER A 1 186 ? -40.861 9.117 35.674 1.000 48.410 334 SER A O 1
ATOM 1115 N N . ASN A 1 187 ? -39.856 11.107 35.183 1.000 44.362 335 ASN A N 1
ATOM 1116 C CA . ASN A 1 187 ? -39.788 11.650 36.574 1.000 43.702 335 ASN A CA 1
ATOM 1117 C C . ASN A 1 187 ? -41.174 11.906 37.182 1.000 52.350 335 ASN A C 1
ATOM 1118 O O . ASN A 1 187 ? -41.349 11.794 38.432 1.000 51.613 335 ASN A O 1
ATOM 1123 N N . GLY A 1 188 ? -42.111 12.358 36.356 1.000 48.904 336 GLY A N 1
ATOM 1124 C CA . GLY A 1 188 ? -43.518 12.573 36.702 1.000 48.388 336 GLY A CA 1
ATOM 1125 C C . GLY A 1 188 ? -44.398 11.818 35.732 1.000 51.662 336 GLY A C 1
ATOM 1126 O O . GLY A 1 188 ? -43.929 11.269 34.754 1.000 50.393 336 GLY A O 1
ATOM 1127 N N . ALA A 1 189 ? -45.681 11.838 35.953 1.000 39.036 337 ALA A N 1
ATOM 1128 C CA . ALA A 1 189 ? -46.645 11.053 35.193 1.000 42.157 337 ALA A CA 1
ATOM 1129 C C . ALA A 1 189 ? -46.876 11.755 33.841 1.000 36.955 337 ALA A C 1
ATOM 1130 O O . ALA A 1 189 ? -46.888 13.016 33.693 1.000 35.485 337 ALA A O 1
ATOM 1132 N N . ILE A 1 190 ? -47.072 10.920 32.849 1.000 36.010 338 ILE A N 1
ATOM 1133 C CA . ILE A 1 190 ? -47.572 11.410 31.566 1.000 35.474 338 ILE A CA 1
ATOM 1134 C C . ILE A 1 190 ? -48.777 10.578 31.236 1.000 33.863 338 ILE A C 1
ATOM 1135 O O . ILE A 1 190 ? -48.621 9.342 31.189 1.000 39.524 338 ILE A O 1
ATOM 1140 N N . THR A 1 191 ? -49.921 11.219 31.039 1.000 33.503 339 THR A N 1
ATOM 1141 C CA . THR A 1 191 ? -51.053 10.527 30.400 1.000 34.021 339 THR A CA 1
ATOM 1142 C C . THR A 1 191 ? -50.878 10.626 28.881 1.000 34.374 339 THR A C 1
ATOM 1143 O O . THR A 1 191 ? -50.885 11.747 28.423 1.000 35.847 339 THR A O 1
ATOM 1147 N N . SER A 1 192 ? -50.704 9.484 28.200 1.000 35.781 340 SER A N 1
ATOM 1148 C CA . SER A 1 192 ? -50.564 9.469 26.730 1.000 39.046 340 SER A CA 1
ATOM 1149 C C . SER A 1 192 ? -51.870 9.039 26.098 1.000 51.218 340 SER A C 1
ATOM 1150 O O . SER A 1 192 ? -52.358 8.013 26.417 1.000 55.365 340 SER A O 1
ATOM 1153 N N . GLU A 1 193 ? -52.406 9.804 25.187 1.000 45.765 341 GLU A N 1
ATOM 1154 C CA . GLU A 1 193 ? -53.643 9.358 24.491 1.000 47.682 341 GLU A CA 1
ATOM 1155 C C . GLU A 1 193 ? -53.515 9.587 22.975 1.000 46.621 341 GLU A C 1
ATOM 1156 O O . GLU A 1 193 ? -53.014 10.661 22.537 1.000 41.900 341 GLU A O 1
ATOM 1162 N N . GLU A 1 194 ? -54.051 8.646 22.193 1.000 40.374 342 GLU A N 1
ATOM 1163 C CA . GLU A 1 194 ? -54.136 8.762 20.716 1.000 43.515 342 GLU A CA 1
ATOM 1164 C C . GLU A 1 194 ? -55.356 9.618 20.345 1.000 47.255 342 GLU A C 1
ATOM 1165 O O . GLU A 1 194 ? -56.469 9.279 20.711 1.000 47.871 342 GLU A O 1
ATOM 1171 N N . ARG A 1 195 ? -55.132 10.685 19.591 1.000 47.837 343 ARG A N 1
ATOM 1172 C CA . ARG A 1 195 ? -56.220 11.461 18.976 1.000 40.237 343 ARG A CA 1
ATOM 1173 C C . ARG A 1 195 ? -55.825 11.821 17.552 1.000 46.332 343 ARG A C 1
ATOM 1174 O O . ARG A 1 195 ? -54.632 11.915 17.256 1.000 41.561 343 ARG A O 1
ATOM 1182 N N . GLN A 1 196 ? -56.823 12.099 16.722 1.000 41.112 344 GLN A N 1
ATOM 1183 C CA . GLN A 1 196 ? -56.601 12.760 15.420 1.000 44.099 344 GLN A CA 1
ATOM 1184 C C . GLN A 1 196 ? -55.992 14.153 15.676 1.000 44.208 344 GLN A C 1
ATOM 1185 O O . GLN A 1 196 ? -56.532 14.971 16.491 1.000 41.989 344 GLN A O 1
ATOM 1191 N N . ILE A 1 197 ? -54.909 14.442 14.972 1.000 38.656 345 ILE A N 1
ATOM 1192 C CA . ILE A 1 197 ? -54.212 15.749 15.032 1.000 41.951 345 ILE A CA 1
ATOM 1193 C C . ILE A 1 197 ? -54.245 16.428 13.657 1.000 37.138 345 ILE A C 1
ATOM 1194 O O . ILE A 1 197 ? -53.915 15.804 12.660 1.000 38.243 345 ILE A O 1
ATOM 1199 N N . PRO A 1 198 ? -54.609 17.721 13.552 1.000 34.604 346 PRO A N 1
ATOM 1200 C CA . PRO A 1 198 ? -54.633 18.398 12.263 1.000 41.982 346 PRO A CA 1
ATOM 1201 C C . PRO A 1 198 ? -53.258 18.375 11.604 1.000 42.497 346 PRO A C 1
ATOM 1202 O O . PRO A 1 198 ? -52.277 18.588 12.281 1.000 43.974 346 PRO A O 1
ATOM 1206 N N . ASP A 1 199 ? -53.243 18.151 10.290 1.000 41.508 347 ASP A N 1
ATOM 1207 C CA . ASP A 1 199 ? -52.014 18.071 9.468 1.000 42.268 347 ASP A CA 1
ATOM 1208 C C . ASP A 1 199 ? -51.830 19.355 8.653 1.000 48.616 347 ASP A C 1
ATOM 1209 O O . ASP A 1 199 ? -51.086 19.339 7.653 1.000 60.840 347 ASP A O 1
ATOM 1214 N N . GLY A 1 200 ? -52.508 20.419 9.044 1.000 40.739 348 GLY A N 1
ATOM 1215 C CA . GLY A 1 200 ? -52.484 21.703 8.344 1.000 42.902 348 GLY A CA 1
ATOM 1216 C C . GLY A 1 200 ? -53.552 22.564 8.974 1.000 44.301 348 GLY A C 1
ATOM 1217 O O . GLY A 1 200 ? -54.004 22.227 10.077 1.000 50.803 348 GLY A O 1
ATOM 1218 N N . GLU A 1 201 ? -53.958 23.632 8.308 1.000 46.551 349 GLU A N 1
ATOM 1219 C CA . GLU A 1 201 ? -54.994 24.549 8.858 1.000 55.369 349 GLU A CA 1
ATOM 1220 C C . GLU A 1 201 ? -56.278 23.756 9.114 1.000 49.280 349 GLU A C 1
ATOM 1221 O O . GLU A 1 201 ? -56.527 22.753 8.418 1.000 60.233 349 GLU A O 1
ATOM 1227 N N . TRP A 1 202 ? -57.051 24.199 10.099 1.000 53.316 350 TRP A N 1
ATOM 1228 C CA . TRP A 1 202 ? -58.357 23.607 10.444 1.000 53.473 350 TRP A CA 1
ATOM 1229 C C . TRP A 1 202 ? -59.222 24.765 10.915 1.000 59.790 350 TRP A C 1
ATOM 1230 O O . TRP A 1 202 ? -58.679 25.895 11.067 1.000 61.147 350 TRP A O 1
ATOM 1241 N N . ARG A 1 203 ? -60.522 24.521 11.061 1.000 69.523 351 ARG A N 1
ATOM 1242 C CA . ARG A 1 203 ? -61.439 25.507 11.663 1.000 75.945 351 ARG A CA 1
ATOM 1243 C C . ARG A 1 203 ? -62.184 24.824 12.803 1.000 70.944 351 ARG A C 1
ATOM 1244 O O . ARG A 1 203 ? -61.848 25.097 13.969 1.000 68.681 351 ARG A O 1
ATOM 1252 N N . ASP A 1 204 ? -63.100 23.916 12.481 1.000 66.056 352 ASP A N 1
ATOM 1253 C CA . ASP A 1 204 ? -63.877 23.208 13.514 1.000 67.348 352 ASP A CA 1
ATOM 1254 C C . ASP A 1 204 ? -63.335 21.792 13.665 1.000 61.132 352 ASP A C 1
ATOM 1255 O O . ASP A 1 204 ? -62.594 21.316 12.748 1.000 66.966 352 ASP A O 1
ATOM 1260 N N . GLY A 1 205 ? -63.759 21.157 14.769 1.000 62.531 353 GLY A N 1
ATOM 1261 C CA . GLY A 1 205 ? -63.622 19.709 15.021 1.000 71.048 353 GLY A CA 1
ATOM 1262 C C . GLY A 1 205 ? -62.460 19.307 15.934 1.000 74.741 353 GLY A C 1
ATOM 1263 O O . GLY A 1 205 ? -62.274 18.077 16.160 1.000 74.543 353 GLY A O 1
ATOM 1264 N N . PHE A 1 206 ? -61.688 20.257 16.474 1.000 60.618 354 PHE A N 1
ATOM 1265 C CA . PHE A 1 206 ? -60.484 19.935 17.283 1.000 53.471 354 PHE A CA 1
ATOM 1266 C C . PHE A 1 206 ? -60.442 20.844 18.506 1.000 49.944 354 PHE A C 1
ATOM 1267 O O . PHE A 1 206 ? -59.405 21.383 18.824 1.000 45.892 354 PHE A O 1
ATOM 1275 N N . ASP A 1 207 ? -61.562 21.032 19.188 1.000 46.050 355 ASP A N 1
ATOM 1276 C CA . ASP A 1 207 ? -61.667 22.034 20.276 1.000 52.685 355 ASP A CA 1
ATOM 1277 C C . ASP A 1 207 ? -60.676 21.740 21.404 1.000 48.298 355 ASP A C 1
ATOM 1278 O O . ASP A 1 207 ? -60.247 22.695 22.080 1.000 45.760 355 ASP A O 1
ATOM 1283 N N . TRP A 1 208 ? -60.316 20.466 21.589 1.000 42.407 356 TRP A N 1
ATOM 1284 C CA . TRP A 1 208 ? -59.447 20.053 22.705 1.000 45.134 356 TRP A CA 1
ATOM 1285 C C . TRP A 1 208 ? -58.092 20.751 22.576 1.000 49.148 356 TRP A C 1
ATOM 1286 O O . TRP A 1 208 ? -57.426 20.941 23.626 1.000 41.191 356 TRP A O 1
ATOM 1297 N N . ILE A 1 209 ? -57.720 21.174 21.352 1.000 46.685 357 ILE A N 1
ATOM 1298 C CA . ILE A 1 209 ? -56.429 21.862 21.136 1.000 41.086 357 ILE A CA 1
ATOM 1299 C C . ILE A 1 209 ? -56.475 23.238 21.798 1.000 36.461 357 ILE A C 1
ATOM 1300 O O . ILE A 1 209 ? -55.551 23.596 22.520 1.000 40.539 357 ILE A O 1
ATOM 1305 N N . THR A 1 210 ? -57.527 24.004 21.597 1.000 40.347 358 THR A N 1
ATOM 1306 C CA . THR A 1 210 ? -57.481 25.414 22.014 1.000 44.069 358 THR A CA 1
ATOM 1307 C C . THR A 1 210 ? -58.183 25.596 23.351 1.000 45.146 358 THR A C 1
ATOM 1308 O O . THR A 1 210 ? -58.039 26.655 23.923 1.000 47.399 358 THR A O 1
ATOM 1312 N N . GLU A 1 211 ? -58.936 24.611 23.820 1.000 52.912 359 GLU A N 1
ATOM 1313 C CA . GLU A 1 211 ? -59.619 24.768 25.130 1.000 49.965 359 GLU A CA 1
ATOM 1314 C C . GLU A 1 211 ? -58.664 24.460 26.285 1.000 56.566 359 GLU A C 1
ATOM 1315 O O . GLU A 1 211 ? -58.936 24.760 27.435 1.000 63.370 359 GLU A O 1
ATOM 1321 N N . TYR A 1 212 ? -57.525 23.919 25.970 1.000 49.908 360 TYR A N 1
ATOM 1322 C CA . TYR A 1 212 ? -56.510 23.558 26.965 1.000 43.254 360 TYR A CA 1
ATOM 1323 C C . TYR A 1 212 ? -55.923 24.778 27.693 1.000 49.255 360 TYR A C 1
ATOM 1324 O O . TYR A 1 212 ? -55.623 25.795 27.110 1.000 47.793 360 TYR A O 1
ATOM 1333 N N . GLU A 1 213 ? -55.629 24.636 28.990 1.000 46.619 361 GLU A N 1
ATOM 1334 C CA . GLU A 1 213 ? -55.317 25.821 29.840 1.000 60.613 361 GLU A CA 1
ATOM 1335 C C . GLU A 1 213 ? -53.814 26.007 30.062 1.000 47.840 361 GLU A C 1
ATOM 1336 O O . GLU A 1 213 ? -53.358 27.146 30.292 1.000 57.453 361 GLU A O 1
ATOM 1342 N N . GLY A 1 214 ? -53.059 24.919 29.990 1.000 45.249 362 GLY A N 1
ATOM 1343 C CA . GLY A 1 214 ? -51.601 25.005 30.140 1.000 43.266 362 GLY A CA 1
ATOM 1344 C C . GLY A 1 214 ? -50.925 25.406 28.799 1.000 36.711 362 GLY A C 1
ATOM 1345 O O . GLY A 1 214 ? -51.613 25.925 27.866 1.000 46.367 362 GLY A O 1
ATOM 1346 N N . ARG A 1 215 ? -49.592 25.235 28.731 1.000 35.245 363 ARG A N 1
ATOM 1347 C CA . ARG A 1 215 ? -48.771 25.559 27.550 1.000 32.130 363 ARG A CA 1
ATOM 1348 C C . ARG A 1 215 ? -48.505 24.255 26.815 1.000 36.028 363 ARG A C 1
ATOM 1349 O O . ARG A 1 215 ? -48.365 23.197 27.493 1.000 33.180 363 ARG A O 1
ATOM 1357 N N . THR A 1 216 ? -48.303 24.316 25.485 1.000 30.211 364 THR A N 1
ATOM 1358 C CA . THR A 1 216 ? -48.223 23.090 24.660 1.000 32.784 364 THR A CA 1
ATOM 1359 C C . THR A 1 216 ? -46.963 23.189 23.800 1.000 27.744 364 THR A C 1
ATOM 1360 O O . THR A 1 216 ? -46.617 24.314 23.485 1.000 30.401 364 THR A O 1
ATOM 1364 N N . ALA A 1 217 ? -46.309 22.058 23.542 1.000 27.596 365 ALA A N 1
ATOM 1365 C CA . ALA A 1 217 ? -45.343 21.899 22.440 1.000 31.581 365 ALA A CA 1
ATOM 1366 C C . ALA A 1 217 ? -45.992 21.037 21.365 1.000 30.568 365 ALA A C 1
ATOM 1367 O O . ALA A 1 217 ? -46.357 19.878 21.652 1.000 30.781 365 ALA A O 1
ATOM 1369 N N . TRP A 1 218 ? -46.083 21.569 20.123 1.000 28.073 366 TRP A N 1
ATOM 1370 C CA . TRP A 1 218 ? -46.668 20.801 19.023 1.000 27.028 366 TRP A CA 1
ATOM 1371 C C . TRP A 1 218 ? -45.570 20.454 18.017 1.000 30.243 366 TRP A C 1
ATOM 1372 O O . TRP A 1 218 ? -44.970 21.407 17.463 1.000 27.839 366 TRP A O 1
ATOM 1383 N N . PHE A 1 219 ? -45.253 19.172 17.845 1.000 25.458 367 PHE A N 1
ATOM 1384 C CA . PHE A 1 219 ? -44.128 18.791 16.974 1.000 27.329 367 PHE A CA 1
ATOM 1385 C C . PHE A 1 219 ? -44.693 18.643 15.573 1.000 31.279 367 PHE A C 1
ATOM 1386 O O . PHE A 1 219 ? -45.784 18.097 15.434 1.000 32.378 367 PHE A O 1
ATOM 1394 N N . VAL A 1 220 ? -43.952 19.148 14.584 1.000 26.365 368 VAL A N 1
ATOM 1395 C CA . VAL A 1 220 ? -44.391 19.138 13.167 1.000 26.472 368 VAL A CA 1
ATOM 1396 C C . VAL A 1 220 ? -43.238 18.565 12.329 1.000 31.675 368 VAL A C 1
ATOM 1397 O O . VAL A 1 220 ? -42.052 18.587 12.732 1.000 28.605 368 VAL A O 1
ATOM 1401 N N . PRO A 1 221 ? -43.552 17.964 11.146 1.000 29.957 369 PRO A N 1
ATOM 1402 C CA . PRO A 1 221 ? -42.526 17.244 10.370 1.000 28.500 369 PRO A CA 1
ATOM 1403 C C . PRO A 1 221 ? -41.577 18.161 9.590 1.000 30.674 369 PRO A C 1
ATOM 1404 O O . PRO A 1 221 ? -40.477 17.700 9.184 1.000 29.576 369 PRO A O 1
ATOM 1408 N N . SER A 1 222 ? -41.982 19.433 9.421 1.000 26.636 370 SER A N 1
ATOM 1409 C CA . SER A 1 222 ? -41.232 20.348 8.568 1.000 29.800 370 SER A CA 1
ATOM 1410 C C . SER A 1 222 ? -41.471 21.778 8.965 1.000 30.515 370 SER A C 1
ATOM 1411 O O . SER A 1 222 ? -42.497 22.054 9.566 1.000 29.675 370 SER A O 1
ATOM 1414 N N . ILE A 1 223 ? -40.559 22.664 8.600 1.000 28.737 371 ILE A N 1
ATOM 1415 C CA . ILE A 1 223 ? -40.775 24.113 8.814 1.000 26.525 371 ILE A CA 1
ATOM 1416 C C . ILE A 1 223 ? -42.051 24.580 8.116 1.000 25.762 371 ILE A C 1
ATOM 1417 O O . ILE A 1 223 ? -42.856 25.345 8.666 1.000 28.167 371 ILE A O 1
ATOM 1422 N N . ALA A 1 224 ? -42.261 24.142 6.875 1.000 32.017 372 ALA A N 1
ATOM 1423 C CA . ALA A 1 224 ? -43.450 24.560 6.118 1.000 33.784 372 ALA A CA 1
ATOM 1424 C C . ALA A 1 224 ? -44.755 24.165 6.851 1.000 31.692 372 ALA A C 1
ATOM 1425 O O . ALA A 1 224 ? -45.716 24.975 6.920 1.000 32.779 372 ALA A O 1
ATOM 1427 N N . LYS A 1 225 ? -44.847 22.930 7.335 1.000 29.767 373 LYS A N 1
ATOM 1428 C CA . LYS A 1 225 ? -46.072 22.455 8.026 1.000 31.845 373 LYS A CA 1
ATOM 1429 C C . LYS A 1 225 ? -46.253 23.248 9.326 1.000 31.548 373 LYS A C 1
ATOM 1430 O O . LYS A 1 225 ? -47.405 23.603 9.697 1.000 32.130 373 LYS A O 1
ATOM 1436 N N . GLY A 1 226 ? -45.144 23.554 9.988 1.000 32.187 374 GLY A N 1
ATOM 1437 C CA . GLY A 1 226 ? -45.154 24.418 11.178 1.000 31.585 374 GLY A CA 1
ATOM 1438 C C . GLY A 1 226 ? -45.798 25.764 10.938 1.000 34.906 374 GLY A C 1
ATOM 1439 O O . GLY A 1 226 ? -46.575 26.273 11.790 1.000 30.557 374 GLY A O 1
ATOM 1440 N N . GLY A 1 227 ? -45.463 26.384 9.807 1.000 30.649 375 GLY A N 1
ATOM 1441 C CA . GLY A 1 227 ? -46.005 27.710 9.532 1.000 31.058 375 GLY A CA 1
ATOM 1442 C C . GLY A 1 22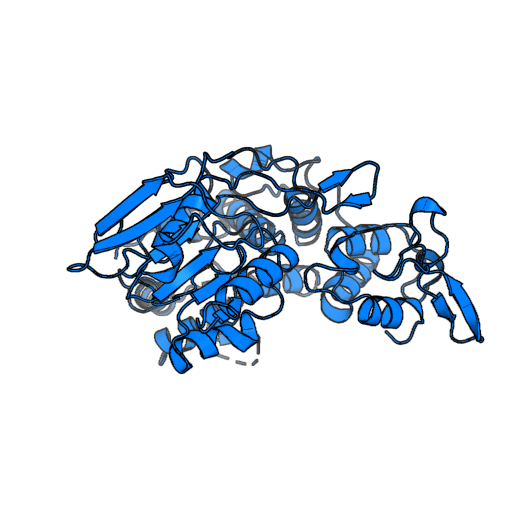7 ? -47.519 27.668 9.404 1.000 32.295 375 GLY A C 1
ATOM 1443 O O . GLY A 1 227 ? -48.155 28.602 9.870 1.000 34.528 375 GLY A O 1
ATOM 1444 N N . ALA A 1 228 ? -48.084 26.631 8.753 1.000 32.847 376 ALA A N 1
ATOM 1445 C CA . ALA A 1 228 ? -49.542 26.475 8.611 1.000 33.620 376 ALA A CA 1
ATOM 1446 C C . ALA A 1 228 ? -50.218 26.368 10.002 1.000 34.189 376 ALA A C 1
ATOM 1447 O O . ALA A 1 228 ? -51.240 27.053 10.253 1.000 34.716 376 ALA A O 1
ATOM 1449 N N . ILE A 1 229 ? -49.727 25.430 10.827 1.000 34.552 377 ILE A N 1
ATOM 1450 C CA . ILE A 1 229 ? -50.198 25.204 12.215 1.000 32.763 377 ILE A CA 1
ATOM 1451 C C . ILE A 1 229 ? -50.102 26.518 12.994 1.000 33.532 377 ILE A C 1
ATOM 1452 O O . ILE A 1 229 ? -51.133 26.920 13.630 1.000 35.085 377 ILE A O 1
ATOM 1457 N N . ALA A 1 230 ? -48.940 27.184 12.935 1.000 33.699 378 ALA A N 1
ATOM 1458 C CA . ALA A 1 230 ? -48.738 28.488 13.637 1.000 30.952 378 ALA A CA 1
ATOM 1459 C C . ALA A 1 230 ? -49.774 29.525 13.206 1.000 37.194 378 ALA A C 1
ATOM 1460 O O . ALA A 1 230 ? -50.343 30.221 14.131 1.000 36.081 378 ALA A O 1
ATOM 1462 N N . ARG A 1 231 ? -50.056 29.646 11.913 1.000 34.473 379 ARG A N 1
ATOM 1463 C CA . ARG A 1 231 ? -51.004 30.676 11.469 1.000 33.102 379 ARG A CA 1
ATOM 1464 C C . ARG A 1 231 ? -52.380 30.372 12.068 1.000 32.918 379 ARG A C 1
ATOM 1465 O O . ARG A 1 231 ? -53.064 31.308 12.448 1.000 38.895 379 ARG A O 1
ATOM 1473 N N . THR A 1 232 ? -52.809 29.114 12.022 1.000 36.064 380 THR A N 1
ATOM 1474 C CA . THR A 1 232 ? -54.170 28.704 12.469 1.000 36.315 380 THR A CA 1
ATOM 1475 C C . THR A 1 232 ? -54.299 29.018 13.969 1.000 40.982 380 THR A C 1
ATOM 1476 O O . THR A 1 232 ? -55.264 29.671 14.435 1.000 43.555 380 THR A O 1
ATOM 1480 N N . LEU A 1 233 ? -53.307 28.603 14.741 1.000 37.662 381 LEU A N 1
ATOM 1481 C CA . LEU A 1 233 ? -53.334 28.859 16.208 1.000 35.287 381 LEU A CA 1
ATOM 1482 C C . LEU A 1 233 ? -53.449 30.361 16.464 1.000 39.707 381 LEU A C 1
ATOM 1483 O O . LEU A 1 233 ? -54.241 30.783 17.336 1.000 38.958 381 LEU A O 1
ATOM 1488 N N . ARG A 1 234 ? -52.737 31.168 15.673 1.000 34.610 382 ARG A N 1
ATOM 1489 C CA . ARG A 1 234 ? -52.722 32.623 15.919 1.000 35.875 382 ARG A CA 1
ATOM 1490 C C . ARG A 1 234 ? -54.073 33.221 15.497 1.000 41.851 382 ARG A C 1
ATOM 1491 O O . ARG A 1 234 ? -54.541 34.163 16.171 1.000 45.586 382 ARG A O 1
ATOM 1499 N N A GLN A 1 235 ? -54.739 32.721 14.459 0.500 38.869 383 GLN A N 1
ATOM 1500 N N B GLN A 1 235 ? -54.650 32.709 14.383 0.500 38.137 383 GLN A N 1
ATOM 1501 C CA A GLN A 1 235 ? -56.062 33.314 14.171 0.500 37.466 383 GLN A CA 1
ATOM 1502 C CA B GLN A 1 235 ? -56.059 32.943 13.949 0.500 39.453 383 GLN A CA 1
ATOM 1503 C C A GLN A 1 235 ? -57.123 32.737 15.127 0.500 42.854 383 GLN A C 1
ATOM 1504 C C B GLN A 1 235 ? -56.960 32.825 15.192 0.500 43.853 383 GLN A C 1
ATOM 1505 O O A GLN A 1 235 ? -58.286 33.219 15.081 0.500 44.983 383 GLN A O 1
ATOM 1506 O O B GLN A 1 235 ? -57.759 33.744 15.472 0.500 43.109 383 GLN A O 1
ATOM 1517 N N . LYS A 1 236 ? -56.759 31.746 15.957 1.000 43.435 384 LYS A N 1
ATOM 1518 C CA . LYS A 1 236 ? -57.600 31.342 17.114 1.000 46.211 384 LYS A CA 1
ATOM 1519 C C . LYS A 1 236 ? -57.144 32.019 18.419 1.000 47.552 384 LYS A C 1
ATOM 1520 O O . LYS A 1 236 ? -57.519 31.543 19.486 1.000 49.363 384 LYS A O 1
ATOM 1526 N N . GLY A 1 237 ? -56.358 33.095 18.363 1.000 42.718 385 GLY A N 1
ATOM 1527 C CA . GLY A 1 237 ? -55.984 33.921 19.525 1.000 44.296 385 GLY A CA 1
ATOM 1528 C C . GLY A 1 237 ? -54.871 33.336 20.401 1.000 44.223 385 GLY A C 1
ATOM 1529 O O . GLY A 1 237 ? -54.687 33.767 21.533 1.000 37.593 385 GLY A O 1
ATOM 1530 N N . LYS A 1 238 ? -54.102 32.363 19.932 1.000 39.758 386 LYS A N 1
ATOM 1531 C CA . LYS A 1 238 ? -53.022 31.810 20.763 1.000 42.089 386 LYS A CA 1
ATOM 1532 C C . LYS A 1 238 ? -51.713 32.468 20.356 1.000 38.808 386 LYS A C 1
ATOM 1533 O O . LYS A 1 238 ? -51.541 32.780 19.181 1.000 39.202 386 LYS A O 1
ATOM 1539 N N . SER A 1 239 ? -50.811 32.664 21.322 1.000 38.216 387 SER A N 1
ATOM 1540 C CA . SER A 1 239 ? -49.396 32.999 21.072 1.000 37.152 387 SER A CA 1
ATOM 1541 C C . SER A 1 239 ? -48.612 31.750 20.640 1.000 36.730 387 SER A C 1
ATOM 1542 O O . SER A 1 239 ? -48.843 30.621 21.174 1.000 37.980 387 SER A O 1
ATOM 1545 N N . VAL A 1 240 ? -47.710 31.945 19.676 1.000 35.355 388 VAL A N 1
ATOM 1546 C CA . VAL A 1 240 ? -46.913 30.837 19.107 1.000 29.198 388 VAL A CA 1
ATOM 1547 C C . VAL A 1 240 ? -45.493 31.312 18.875 1.000 32.333 388 VAL A C 1
ATOM 1548 O O . VAL A 1 240 ? -45.305 32.439 18.281 1.000 37.798 388 VAL A O 1
ATOM 1552 N N . ILE A 1 241 ? -44.542 30.454 19.236 1.000 30.439 389 ILE A N 1
ATOM 1553 C CA . ILE A 1 241 ? -43.152 30.571 18.775 1.000 34.546 389 ILE A CA 1
ATOM 1554 C C . ILE A 1 241 ? -42.817 29.330 17.960 1.000 32.823 389 ILE A C 1
ATOM 1555 O O . ILE A 1 241 ? -43.145 28.247 18.347 1.000 31.788 389 ILE A O 1
ATOM 1560 N N . CYS A 1 242 ? -42.181 29.520 16.809 1.000 30.323 390 CYS A N 1
ATOM 1561 C CA . CYS A 1 242 ? -41.735 28.400 15.959 1.000 31.310 390 CYS A CA 1
ATOM 1562 C C . CYS A 1 242 ? -40.259 28.114 16.219 1.000 30.714 390 CYS A C 1
ATOM 1563 O O . CYS A 1 242 ? -39.436 29.039 16.176 1.000 38.098 390 CYS A O 1
ATOM 1566 N N . LEU A 1 243 ? -39.942 26.874 16.537 1.000 26.744 391 LEU A N 1
ATOM 1567 C CA . LEU A 1 243 ? -38.568 26.414 16.705 1.000 29.185 391 LEU A CA 1
ATOM 1568 C C . LEU A 1 243 ? -38.242 25.388 15.617 1.000 32.523 391 LEU A C 1
ATOM 1569 O O . LEU A 1 243 ? -38.947 24.390 15.486 1.000 29.740 391 LEU A O 1
ATOM 1574 N N . ASN A 1 244 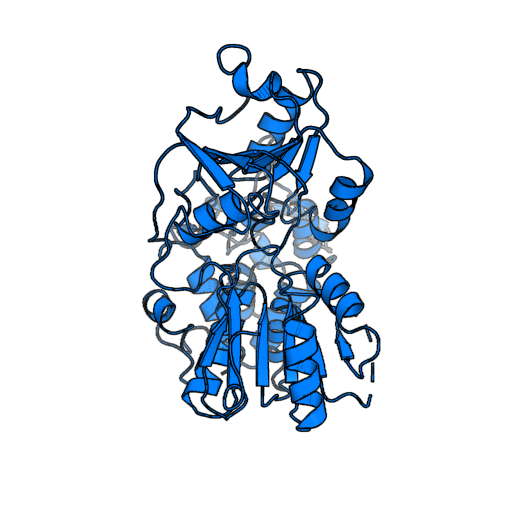? -37.084 25.571 15.033 1.000 30.810 392 ASN A N 1
ATOM 1575 C CA . ASN A 1 244 ? -36.552 24.638 14.005 1.000 28.006 392 ASN A CA 1
ATOM 1576 C C . ASN A 1 244 ? -35.046 24.806 13.799 1.000 35.978 392 ASN A C 1
ATOM 1577 O O . ASN A 1 244 ? -34.414 25.649 14.474 1.000 36.066 392 ASN A O 1
ATOM 1582 N N . SER A 1 245 ? -34.475 24.075 12.818 1.000 34.577 393 SER A N 1
ATOM 1583 C CA . SER A 1 245 ? -33.004 24.050 12.562 1.000 38.838 393 SER A CA 1
ATOM 1584 C C . SER A 1 245 ? -32.510 25.493 12.437 1.000 37.711 393 SER A C 1
ATOM 1585 O O . SER A 1 245 ? -31.355 25.844 12.801 1.000 35.776 393 SER A O 1
ATOM 1588 N N . LYS A 1 246 ? -33.388 26.337 11.909 1.000 28.436 394 LYS A N 1
ATOM 1589 C CA . LYS A 1 246 ? -32.928 27.678 11.565 1.000 32.189 394 LYS A CA 1
ATOM 1590 C C . LYS A 1 246 ? -33.035 28.585 12.788 1.000 38.178 394 LYS A C 1
ATOM 1591 O O . LYS A 1 246 ? -32.157 29.444 12.979 1.000 39.943 394 LYS A O 1
ATOM 1597 N N . THR A 1 247 ? -34.094 28.421 13.605 1.000 37.994 395 THR A N 1
ATOM 1598 C CA . THR A 1 247 ? -34.385 29.390 14.680 1.000 36.627 395 THR A CA 1
ATOM 1599 C C . THR A 1 247 ? -33.822 28.991 16.058 1.000 38.227 395 THR A C 1
ATOM 1600 O O . THR A 1 247 ? -33.576 29.893 16.874 1.000 44.253 395 THR A O 1
ATOM 1604 N N . PHE A 1 248 ? -33.579 27.707 16.280 1.000 30.779 396 PHE A N 1
ATOM 1605 C CA . PHE A 1 248 ? -33.390 27.084 17.589 1.000 32.167 396 PHE A CA 1
ATOM 1606 C C . PHE A 1 248 ? -32.312 27.817 18.363 1.000 33.498 396 PHE A C 1
ATOM 1607 O O . PHE A 1 248 ? -32.615 28.240 19.461 1.000 39.013 396 PHE A O 1
ATOM 1615 N N . GLU A 1 249 ? -31.128 28.026 17.764 1.000 48.132 397 GLU A N 1
ATOM 1616 C CA . GLU A 1 249 ? -29.940 28.530 18.502 1.000 45.474 397 GLU A CA 1
ATOM 1617 C C . GLU A 1 249 ? -30.280 29.937 19.021 1.000 49.728 397 GLU A C 1
ATOM 1618 O O . GLU A 1 249 ? -30.070 30.204 20.201 1.000 45.364 397 GLU A O 1
ATOM 1624 N N . LYS A 1 250 ? -30.893 30.770 18.163 1.000 43.372 398 LYS A N 1
ATOM 1625 C CA . LYS A 1 250 ? -31.338 32.146 18.451 1.000 42.037 398 LYS A CA 1
ATOM 1626 C C . LYS A 1 250 ? -32.561 32.179 19.357 1.000 46.466 398 LYS A C 1
ATOM 1627 O O . LYS A 1 250 ? -32.599 33.119 20.212 1.000 43.517 398 LYS A O 1
ATOM 1633 N N . ASP A 1 251 ? -33.581 31.312 19.119 1.000 38.926 399 ASP A N 1
ATOM 1634 C CA . ASP A 1 251 ? -34.933 31.656 19.626 1.000 39.995 399 ASP A CA 1
ATOM 1635 C C . ASP A 1 251 ? -35.480 30.753 20.706 1.000 39.368 399 ASP A C 1
ATOM 1636 O O . ASP A 1 251 ? -36.595 30.997 21.183 1.000 42.563 399 ASP A O 1
ATOM 1641 N N . TYR A 1 252 ? -34.681 29.770 21.067 1.000 37.209 400 TYR A N 1
ATOM 1642 C CA . TYR A 1 252 ? -34.969 28.923 22.204 1.000 36.323 400 TYR A CA 1
ATOM 1643 C C . TYR A 1 252 ? -35.278 29.826 23.410 1.000 41.313 400 TYR A C 1
ATOM 1644 O O . TYR A 1 252 ? -36.250 29.585 24.096 1.000 40.312 400 TYR A O 1
ATOM 1653 N N . SER A 1 253 ? -34.497 30.873 23.605 1.000 38.961 401 SER A N 1
ATOM 1654 C CA . SER A 1 253 ? -34.603 31.686 24.849 1.000 44.268 401 SER A CA 1
ATOM 1655 C C . SER A 1 253 ? -35.925 32.466 24.904 1.000 41.352 401 SER A C 1
ATOM 1656 O O . SER A 1 253 ? -36.366 32.803 26.013 1.000 38.351 401 SER A O 1
ATOM 1659 N N . ARG A 1 254 ? -36.563 32.746 23.764 1.000 40.172 402 ARG A N 1
ATOM 1660 C CA . ARG A 1 254 ? -37.876 33.420 23.749 1.000 40.503 402 ARG A CA 1
ATOM 1661 C C . ARG A 1 254 ? -38.946 32.553 24.446 1.000 34.546 402 ARG A C 1
ATOM 1662 O O . ARG A 1 254 ? -39.971 33.079 24.886 1.000 41.912 402 ARG A O 1
ATOM 1670 N N . VAL A 1 255 ? -38.740 31.247 24.548 1.000 45.647 403 VAL A N 1
ATOM 1671 C CA . VAL A 1 255 ? -39.756 30.355 25.125 1.000 41.411 403 VAL A CA 1
ATOM 1672 C C . VAL A 1 255 ? -39.894 30.649 26.605 1.000 45.342 403 VAL A C 1
ATOM 1673 O O . VAL A 1 255 ? -40.999 31.003 27.024 1.000 43.075 403 VAL A O 1
ATOM 1677 N N . ARG A 1 256 ? -38.798 30.446 27.343 1.000 40.681 404 ARG A N 1
ATOM 1678 C CA . ARG A 1 256 ? -38.673 30.856 28.759 1.000 43.572 404 ARG A CA 1
ATOM 1679 C C . ARG A 1 256 ? -39.158 32.300 28.914 1.000 41.170 404 ARG A C 1
ATOM 1680 O O . ARG A 1 256 ? -39.941 32.599 29.777 1.000 51.326 404 ARG A O 1
ATOM 1688 N N . ASP A 1 257 ? -38.691 33.203 28.075 1.000 47.692 405 ASP A N 1
ATOM 1689 C CA . ASP A 1 257 ? -38.947 34.638 28.287 1.000 46.632 405 ASP A CA 1
ATOM 1690 C C . ASP A 1 257 ? -40.419 34.978 28.064 1.000 46.295 405 ASP A C 1
ATOM 1691 O O . ASP A 1 257 ? -40.940 35.775 28.843 1.000 51.798 405 ASP A O 1
ATOM 1696 N N . GLU A 1 258 ? -41.081 34.419 27.050 1.000 44.729 406 GLU A N 1
ATOM 1697 C CA . GLU A 1 258 ? -42.387 34.946 26.577 1.000 43.496 406 GLU A CA 1
ATOM 1698 C C . GLU A 1 258 ? -43.528 33.973 26.886 1.000 39.787 406 GLU A C 1
ATOM 1699 O O . GLU A 1 258 ? -44.708 34.404 26.872 1.000 46.463 406 GLU A O 1
ATOM 1705 N N . LYS A 1 259 ? -43.164 32.737 27.213 1.000 38.497 407 LYS A N 1
ATOM 1706 C CA . LYS A 1 259 ? -44.175 31.764 27.701 1.000 44.704 407 LYS A CA 1
ATOM 1707 C C . LYS A 1 259 ? -45.326 31.723 26.704 1.000 39.622 407 LYS A C 1
ATOM 1708 O O . LYS A 1 259 ? -46.468 31.968 27.031 1.000 40.318 407 LYS A O 1
ATOM 1714 N N . PRO A 1 260 ? -45.064 31.385 25.423 1.000 39.572 408 PRO A N 1
ATOM 1715 C CA . PRO A 1 260 ? -46.175 31.359 24.487 1.000 35.423 408 PRO A CA 1
ATOM 1716 C C . PRO A 1 260 ? -47.125 30.216 24.819 1.000 34.139 408 PRO A C 1
ATOM 1717 O O . PRO A 1 260 ? -46.688 29.198 25.376 1.000 34.286 408 PRO A O 1
ATOM 1721 N N . ASP A 1 261 ? -48.362 30.345 24.338 1.000 36.041 409 ASP A N 1
ATOM 1722 C CA . ASP A 1 261 ? -49.360 29.270 24.452 1.000 37.076 409 ASP A CA 1
ATOM 1723 C C . ASP A 1 261 ? -48.817 28.005 23.776 1.000 36.042 409 ASP A C 1
ATOM 1724 O O . ASP A 1 261 ? -49.047 26.885 24.276 1.000 32.991 409 ASP A O 1
ATOM 1729 N N . PHE A 1 262 ? -48.176 28.170 22.612 1.000 30.846 410 PHE A N 1
ATOM 1730 C CA . PHE A 1 262 ? -47.738 27.027 21.815 1.000 27.883 410 PHE A CA 1
ATOM 1731 C C . PHE A 1 262 ? -46.308 27.253 21.382 1.000 28.112 410 PHE A C 1
ATOM 1732 O O . PHE A 1 262 ? -45.932 28.378 20.991 1.000 33.232 410 PHE A O 1
ATOM 1740 N N . VAL A 1 263 ? -45.536 26.196 21.444 1.000 28.974 411 VAL A N 1
ATOM 1741 C CA . VAL A 1 263 ? -44.263 26.104 20.706 1.000 30.865 411 VAL A CA 1
ATOM 1742 C C . VAL A 1 263 ? -44.504 25.122 19.573 1.000 32.616 411 VAL A C 1
ATOM 1743 O O . VAL A 1 263 ? -44.802 23.941 19.833 1.000 31.456 411 VAL A O 1
ATOM 1747 N N . VAL A 1 264 ? -44.405 25.620 18.333 1.000 30.037 412 VAL A N 1
ATOM 1748 C CA . VAL A 1 264 ? -44.534 24.725 17.161 1.000 27.699 412 VAL A CA 1
ATOM 1749 C C . VAL A 1 264 ? -43.112 24.385 16.724 1.000 29.269 412 VAL A C 1
ATOM 1750 O O . VAL A 1 264 ? -42.362 25.294 16.260 1.000 28.756 412 VAL A O 1
ATOM 1754 N N . THR A 1 265 ? -42.716 23.129 16.883 1.000 26.285 413 THR A N 1
ATOM 1755 C CA . THR A 1 265 ? -41.312 22.763 16.815 1.000 26.458 413 THR A CA 1
ATOM 1756 C C . THR A 1 265 ? -41.111 21.589 15.863 1.000 27.276 413 THR A C 1
ATOM 1757 O O . THR A 1 265 ? -41.951 20.666 15.837 1.000 28.949 413 THR A O 1
ATOM 1761 N N . THR A 1 266 ? -40.010 21.613 15.128 1.000 28.749 414 THR A N 1
ATOM 1762 C CA . THR A 1 266 ? -39.539 20.423 14.426 1.000 26.849 414 THR A CA 1
ATOM 1763 C C . THR A 1 266 ? -38.776 19.526 15.402 1.000 30.173 414 THR A C 1
ATOM 1764 O O . THR A 1 266 ? -38.737 19.819 16.625 1.000 31.539 414 THR A O 1
ATOM 1768 N N . ASP A 1 267 ? -38.161 18.468 14.874 1.000 28.450 415 ASP A N 1
ATOM 1769 C CA . ASP A 1 267 ? -37.364 17.502 15.623 1.000 32.338 415 ASP A CA 1
ATOM 1770 C C . ASP A 1 267 ? -36.166 18.190 16.298 1.000 32.519 415 ASP A C 1
ATOM 1771 O O . ASP A 1 267 ? -35.471 17.499 17.089 1.000 33.546 415 ASP A O 1
ATOM 1776 N N . ILE A 1 268 ? -35.909 19.466 15.990 1.000 27.833 416 ILE A N 1
ATOM 1777 C CA . ILE A 1 268 ? -34.798 20.202 16.650 1.000 32.716 416 ILE A CA 1
ATOM 1778 C C . ILE A 1 268 ? -34.950 20.155 18.193 1.000 35.473 416 ILE A C 1
ATOM 1779 O O . ILE A 1 268 ? -33.935 20.204 18.844 1.000 31.737 416 ILE A O 1
ATOM 1784 N N . SER A 1 269 ? -36.169 20.021 18.746 1.000 31.165 417 SER A N 1
ATOM 1785 C CA . SER A 1 269 ? -36.373 20.011 20.211 1.000 28.791 417 SER A CA 1
ATOM 1786 C C . SER A 1 269 ? -36.209 18.626 20.853 1.000 34.089 417 SER A C 1
ATOM 1787 O O . SER A 1 269 ? -36.359 18.521 22.102 1.000 35.976 417 SER A O 1
ATOM 1790 N N . GLU A 1 270 ? -35.752 17.640 20.090 1.000 33.244 418 GLU A N 1
ATOM 1791 C CA . GLU A 1 270 ? -35.522 16.283 20.620 1.000 32.352 418 GLU A CA 1
ATOM 1792 C C . GLU A 1 270 ? -34.124 16.118 21.243 1.000 39.160 418 GLU A C 1
ATOM 1793 O O . GLU A 1 270 ? -33.807 14.995 21.636 1.000 39.860 418 GLU A O 1
ATOM 1799 N N . MET A 1 271 ? -33.307 17.155 21.312 1.000 35.712 419 MET A N 1
ATOM 1800 C CA . MET A 1 271 ? -31.920 16.984 21.802 1.000 38.199 419 MET A CA 1
ATOM 1801 C C . MET A 1 271 ? -31.667 17.896 22.989 1.000 39.387 419 MET A C 1
ATOM 1802 O O . MET A 1 271 ? -30.645 18.632 22.963 1.000 44.994 419 MET A O 1
ATOM 1807 N N . GLY A 1 272 ? -32.529 17.855 24.002 1.000 37.541 420 GLY A N 1
ATOM 1808 C CA . GLY A 1 272 ? -32.196 18.515 25.281 1.000 49.692 420 GLY A CA 1
ATOM 1809 C C . GLY A 1 272 ? -32.984 19.800 25.551 1.000 45.023 420 GLY A C 1
ATOM 1810 O O . GLY A 1 272 ? -32.861 20.360 26.622 1.000 39.158 420 GLY A O 1
ATOM 1811 N N . ALA A 1 273 ? -33.821 20.243 24.621 1.000 39.490 421 ALA A N 1
ATOM 1812 C CA . ALA A 1 273 ? -34.673 21.429 24.799 1.000 37.178 421 ALA A CA 1
ATOM 1813 C C . ALA A 1 273 ? -35.622 21.274 25.992 1.000 41.594 421 ALA A C 1
ATOM 1814 O O . ALA A 1 273 ? -36.380 20.252 26.082 1.000 38.172 421 ALA A O 1
ATOM 1816 N N . ASN A 1 274 ? -35.586 22.253 26.901 1.000 38.469 422 ASN A N 1
ATOM 1817 C CA . ASN A 1 274 ? -36.548 22.298 28.024 1.000 36.903 422 ASN A CA 1
ATOM 1818 C C . ASN A 1 274 ? -37.626 23.282 27.597 1.000 36.135 422 ASN A C 1
ATOM 1819 O O . ASN A 1 274 ? -37.371 24.486 27.640 1.000 41.706 422 ASN A O 1
ATOM 1824 N N . LE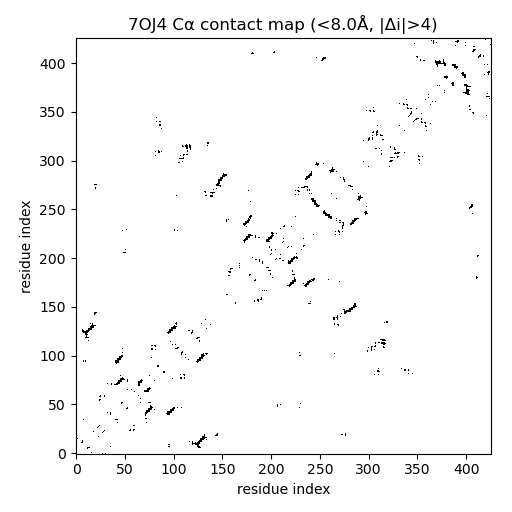U A 1 275 ? -38.777 22.795 27.131 1.000 37.808 423 LEU A N 1
ATOM 1825 C CA . LEU A 1 275 ? -39.786 23.725 26.604 1.000 35.487 423 LEU A CA 1
ATOM 1826 C C . LEU A 1 275 ? -40.747 24.181 27.702 1.000 41.122 423 LEU A C 1
ATOM 1827 O O . LEU A 1 275 ? -41.547 25.094 27.395 1.000 40.415 423 LEU A O 1
ATOM 1832 N N . ASP A 1 276 ? -40.716 23.569 28.900 1.000 36.802 424 ASP A N 1
ATOM 1833 C CA . ASP A 1 276 ? -41.529 24.014 30.071 1.000 37.536 424 ASP A CA 1
ATOM 1834 C C . ASP A 1 276 ? -42.999 24.116 29.654 1.000 32.452 424 ASP A C 1
ATOM 1835 O O . ASP A 1 276 ? -43.655 25.150 29.872 1.000 36.072 424 ASP A O 1
ATOM 1840 N N . VAL A 1 277 ? -43.506 23.019 29.116 1.000 32.970 425 VAL A N 1
ATOM 1841 C CA . VAL A 1 277 ? -44.896 22.864 28.684 1.000 32.420 425 VAL A CA 1
ATOM 1842 C C . VAL A 1 277 ? -45.501 21.745 29.511 1.000 34.898 425 VAL A C 1
ATOM 1843 O O . VAL A 1 277 ? -44.737 20.979 30.218 1.000 33.694 425 VAL A O 1
ATOM 1847 N N . SER A 1 278 ? -46.825 21.664 29.479 1.000 32.129 426 SER A N 1
ATOM 1848 C CA . SER A 1 278 ? -47.547 20.609 30.208 1.000 39.719 426 SER A CA 1
ATOM 1849 C C . SER A 1 278 ? -48.177 19.624 29.223 1.000 36.695 426 SER A C 1
ATOM 1850 O O . SER A 1 278 ? -48.616 18.544 29.606 1.000 39.254 426 SER A O 1
ATOM 1853 N N . ARG A 1 279 ? -48.108 19.922 27.912 1.000 32.997 427 ARG A N 1
ATOM 1854 C CA . ARG A 1 279 ? -48.716 19.015 26.928 1.000 28.936 427 ARG A CA 1
ATOM 1855 C C . ARG A 1 279 ? -47.861 19.000 25.667 1.000 29.735 427 ARG A C 1
ATOM 1856 O O . ARG A 1 279 ? -47.377 20.074 25.303 1.000 28.230 427 ARG A O 1
ATOM 1864 N N . VAL A 1 280 ? -47.644 17.798 25.142 1.000 28.877 428 VAL A N 1
ATOM 1865 C CA . VAL A 1 280 ? -47.059 17.635 23.805 1.000 30.570 428 VAL A CA 1
ATOM 1866 C C . VAL A 1 280 ? -48.148 17.177 22.846 1.000 34.682 428 VAL A C 1
ATOM 1867 O O . VAL A 1 280 ? -48.881 16.231 23.184 1.000 32.001 428 VAL A O 1
ATOM 1871 N N . ILE A 1 281 ? -48.189 17.774 21.642 1.000 30.889 429 ILE A N 1
ATOM 1872 C CA . ILE A 1 281 ? -49.016 17.262 20.525 1.000 28.970 429 ILE A CA 1
ATOM 1873 C C . ILE A 1 281 ? -48.066 16.700 19.448 1.000 30.275 429 ILE A C 1
ATOM 1874 O O . ILE A 1 281 ? -47.134 17.431 19.036 1.000 32.274 429 ILE A O 1
ATOM 1879 N N . ASP A 1 282 ? -48.233 15.423 19.092 1.000 27.026 430 ASP A N 1
ATOM 1880 C CA . ASP A 1 282 ? -47.252 14.718 18.262 1.000 29.520 430 ASP A CA 1
ATOM 1881 C C . ASP A 1 282 ? -47.955 13.850 17.212 1.000 32.828 430 ASP A C 1
ATOM 1882 O O . ASP A 1 282 ? -48.398 12.741 17.550 1.000 32.041 430 ASP A O 1
ATOM 1887 N N . GLY A 1 283 ? -47.981 14.336 15.949 1.000 29.987 431 GLY A N 1
ATOM 1888 C CA . GLY A 1 283 ? -48.455 13.585 14.778 1.000 32.678 431 GLY A CA 1
ATOM 1889 C C . GLY A 1 283 ? -47.481 12.502 14.348 1.000 31.327 431 GLY A C 1
ATOM 1890 O O . GLY A 1 283 ? -47.840 11.676 13.504 1.000 33.334 431 GLY A O 1
ATOM 1891 N N . ARG A 1 284 ? -46.289 12.439 14.955 1.000 31.247 432 ARG A N 1
ATOM 1892 C CA . ARG A 1 284 ? -45.383 11.277 14.785 1.000 29.185 432 ARG A CA 1
ATOM 1893 C C . ARG A 1 284 ? -44.880 11.157 13.336 1.000 32.345 432 ARG A C 1
ATOM 1894 O O . ARG A 1 284 ? -44.618 10.017 12.855 1.000 29.470 432 ARG A O 1
ATOM 1902 N N . THR A 1 285 ? -44.678 12.303 12.678 1.000 31.314 433 THR A N 1
ATOM 1903 C CA . THR A 1 285 ? -44.099 12.337 11.329 1.000 30.961 433 THR A CA 1
ATOM 1904 C C . THR A 1 285 ? -42.859 13.228 11.322 1.000 33.193 433 THR A C 1
ATOM 1905 O O . THR A 1 285 ? -42.663 14.128 12.203 1.000 32.185 433 THR A O 1
ATOM 1909 N N . ASN A 1 286 ? -42.043 13.013 10.298 1.000 29.996 434 ASN A N 1
ATOM 1910 C CA . ASN A 1 286 ? -40.860 13.821 10.034 1.000 27.929 434 ASN A CA 1
ATOM 1911 C C . ASN A 1 286 ? -40.643 13.848 8.510 1.000 30.597 434 ASN A C 1
ATOM 1912 O O . ASN A 1 286 ? -41.086 12.933 7.825 1.000 32.402 434 ASN A O 1
ATOM 1917 N N . ILE A 1 287 ? -39.973 14.888 8.063 1.000 29.012 435 ILE A N 1
ATOM 1918 C CA . ILE A 1 287 ? -39.424 15.009 6.698 1.000 30.024 435 ILE A CA 1
ATOM 1919 C C . ILE A 1 287 ? -38.429 13.880 6.489 1.000 35.663 435 ILE A C 1
ATOM 1920 O O . ILE A 1 287 ? -37.856 13.331 7.439 1.000 41.113 435 ILE A O 1
ATOM 1925 N N . LYS A 1 288 ? -38.333 13.495 5.245 1.000 30.786 436 LYS A N 1
ATOM 1926 C CA . LYS A 1 288 ? -37.675 12.277 4.792 1.000 37.369 436 LYS A CA 1
ATOM 1927 C C . LYS A 1 288 ? -36.659 12.717 3.720 1.000 30.663 436 LYS A C 1
ATOM 1928 O O . LYS A 1 288 ? -36.875 12.430 2.570 1.000 42.880 436 LYS A O 1
ATOM 1934 N N . PRO A 1 289 ? -35.511 13.334 4.024 1.000 31.698 437 PRO A N 1
ATOM 1935 C CA . PRO A 1 289 ? -34.473 13.576 3.003 1.000 28.796 437 PRO A CA 1
ATOM 1936 C C . PRO A 1 289 ? -33.891 12.255 2.500 1.000 35.524 437 PRO A C 1
ATOM 1937 O O . PRO A 1 289 ? -33.337 11.476 3.265 1.000 29.582 437 PRO A O 1
ATOM 1941 N N . GLU A 1 290 ? -33.941 12.037 1.179 1.000 32.300 438 GLU A N 1
ATOM 1942 C CA . GLU A 1 290 ? -33.600 10.733 0.582 1.000 29.151 438 GLU A CA 1
ATOM 1943 C C . GLU A 1 290 ? -32.948 10.953 -0.783 1.000 33.105 438 GLU A C 1
ATOM 1944 O O . GLU A 1 290 ? -33.421 11.822 -1.601 1.000 33.054 438 GLU A O 1
ATOM 1950 N N . GLU A 1 291 ? -31.894 10.202 -1.042 1.000 30.932 439 GLU A N 1
ATOM 1951 C CA . GLU A 1 291 ? -31.247 10.221 -2.374 1.000 29.500 439 GLU A CA 1
ATOM 1952 C C . GLU A 1 291 ? -32.077 9.341 -3.297 1.000 32.242 439 GLU A C 1
ATOM 1953 O O . GLU A 1 291 ? -32.159 8.152 -3.032 1.000 34.553 439 GLU A O 1
ATOM 1959 N N . VAL A 1 292 ? -32.687 9.965 -4.302 1.000 32.190 440 VAL A N 1
ATOM 1960 C CA . VAL A 1 292 ? -33.543 9.262 -5.288 1.000 38.093 440 VAL A CA 1
ATOM 1961 C C . VAL A 1 292 ? -33.047 9.671 -6.680 1.000 41.320 440 VAL A C 1
ATOM 1962 O O . VAL A 1 292 ? -33.069 10.880 -7.019 1.000 37.638 440 VAL A O 1
ATOM 1966 N N . ASP A 1 293 ? -32.603 8.680 -7.460 1.000 44.111 441 ASP A N 1
ATOM 1967 C CA . ASP A 1 293 ? -32.118 8.877 -8.842 1.000 39.670 441 ASP A CA 1
ATOM 1968 C C . ASP A 1 293 ? -30.994 9.919 -8.836 1.000 41.771 441 ASP A C 1
ATOM 1969 O O . ASP A 1 293 ? -31.019 10.772 -9.748 1.000 41.728 441 ASP A O 1
ATOM 1974 N N . GLY A 1 294 ? -30.047 9.850 -7.886 1.000 39.238 442 GLY A N 1
ATOM 1975 C CA . GLY A 1 294 ? -28.849 10.719 -7.846 1.000 38.796 442 GLY A CA 1
ATOM 1976 C C . GLY A 1 294 ? -29.114 12.146 -7.322 1.000 38.478 442 GLY A C 1
ATOM 1977 O O . GLY A 1 294 ? -28.205 12.962 -7.393 1.000 34.141 442 GLY A O 1
ATOM 1978 N N . LYS A 1 295 ? -30.297 12.444 -6.762 1.000 33.620 443 LYS A N 1
ATOM 1979 C CA . LYS A 1 295 ? -30.597 13.806 -6.276 1.000 36.391 443 LYS A CA 1
ATOM 1980 C C . LYS A 1 295 ? -31.126 13.606 -4.844 1.000 34.443 443 LYS A C 1
ATOM 1981 O O . LYS A 1 295 ? -31.757 12.573 -4.593 1.000 36.747 443 LYS A O 1
ATOM 1987 N N . VAL A 1 296 ? -30.980 14.612 -3.992 1.000 30.885 444 VAL A N 1
ATOM 1988 C CA . VAL A 1 296 ? -31.639 14.549 -2.671 1.000 27.146 444 VAL A CA 1
ATOM 1989 C C . VAL A 1 296 ? -32.973 15.258 -2.771 1.000 26.791 444 VAL A C 1
ATOM 1990 O O . VAL A 1 296 ? -33.009 16.476 -3.146 1.000 28.801 444 VAL A O 1
ATOM 1994 N N . GLU A 1 297 ? -34.020 14.501 -2.466 1.000 28.928 445 GLU A N 1
ATOM 1995 C CA . GLU A 1 297 ? -35.402 14.979 -2.486 1.000 29.976 445 GLU A CA 1
ATOM 1996 C C . GLU A 1 297 ? -35.872 15.170 -1.041 1.000 31.154 445 GLU A C 1
ATOM 1997 O O . GLU A 1 297 ? -35.379 14.493 -0.154 1.000 33.808 445 GLU A O 1
ATOM 2003 N N . LEU A 1 298 ? -36.847 16.036 -0.898 1.000 31.622 446 LEU A N 1
ATOM 2004 C CA . LEU A 1 298 ? -37.555 16.265 0.364 1.000 33.067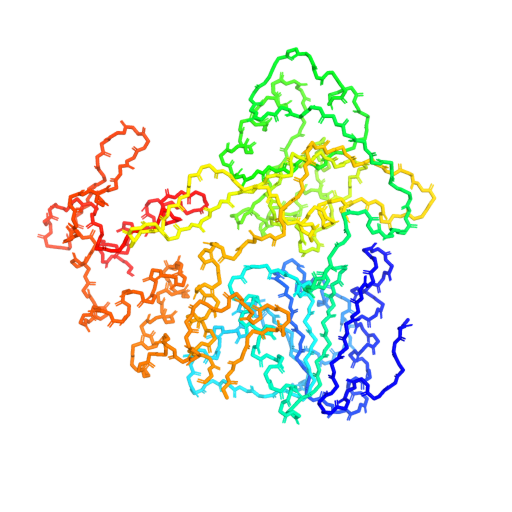 446 LEU A CA 1
ATOM 2005 C C . LEU A 1 298 ? -39.048 16.198 0.107 1.000 40.527 446 LEU A C 1
ATOM 2006 O O . LEU A 1 298 ? -39.700 17.223 0.233 1.000 61.275 446 LEU A O 1
ATOM 2011 N N . THR A 1 299 ? -39.589 15.036 -0.196 1.000 45.177 447 THR A N 1
ATOM 2012 C CA . THR A 1 299 ? -41.046 15.003 -0.460 1.000 52.609 447 THR A CA 1
ATOM 2013 C C . THR A 1 299 ? -41.707 14.104 0.577 1.000 47.467 447 THR A C 1
ATOM 2014 O O . THR A 1 299 ? -41.115 13.109 1.067 1.000 53.290 447 THR A O 1
ATOM 2018 N N . GLY A 1 300 ? -42.900 14.499 0.972 1.000 52.925 448 GLY A N 1
ATOM 2019 C CA . GLY A 1 300 ? -43.671 13.702 1.944 1.000 63.471 448 GLY A CA 1
ATOM 2020 C C . GLY A 1 300 ? -42.911 13.421 3.246 1.000 56.040 448 GLY A C 1
ATOM 2021 O O . GLY A 1 300 ? -41.823 13.968 3.556 1.000 54.285 448 GLY A O 1
ATOM 2022 N N . THR A 1 301 ? -43.478 12.538 4.018 1.000 51.924 449 THR A N 1
ATOM 2023 C CA . THR A 1 301 ? -43.011 12.330 5.385 1.000 43.583 449 THR A CA 1
ATOM 2024 C C . THR A 1 301 ? -42.760 10.849 5.584 1.000 40.573 449 THR A C 1
ATOM 2025 O O . THR A 1 301 ? -43.195 10.022 4.748 1.000 46.227 449 THR A O 1
ATOM 2029 N N . ARG A 1 302 ? -42.097 10.564 6.678 1.000 36.646 450 ARG A N 1
ATOM 2030 C CA . ARG A 1 302 ? -41.892 9.248 7.280 1.000 40.218 450 ARG A CA 1
ATOM 2031 C C . ARG A 1 302 ? -42.640 9.264 8.622 1.000 35.270 450 ARG A C 1
ATOM 2032 O O . ARG A 1 302 ? -42.833 10.344 9.204 1.000 37.963 450 ARG A O 1
ATOM 2040 N N . ARG A 1 303 ? -42.991 8.108 9.137 1.000 34.412 451 ARG A N 1
ATOM 2041 C CA . ARG A 1 303 ? -43.363 7.985 10.548 1.000 34.379 451 ARG A CA 1
ATOM 2042 C C . ARG A 1 303 ? -42.082 8.144 11.379 1.000 33.802 451 ARG A C 1
ATOM 2043 O O . ARG A 1 303 ? -41.020 7.608 11.005 1.000 37.634 451 ARG A O 1
ATOM 2051 N N . VAL A 1 304 ? -42.155 8.785 12.542 1.000 32.251 452 VAL A N 1
ATOM 2052 C CA . VAL A 1 304 ? -40.914 8.926 13.350 1.000 30.095 452 VAL A CA 1
ATOM 2053 C C . VAL A 1 304 ? -40.434 7.556 13.832 1.000 34.639 452 VAL A C 1
ATOM 2054 O O . VAL A 1 304 ? -41.204 6.588 13.956 1.000 37.564 452 VAL A O 1
ATOM 2058 N N . THR A 1 305 ? -39.155 7.454 14.139 1.000 32.588 453 THR A N 1
ATOM 2059 C CA . THR A 1 305 ? -38.654 6.272 14.856 1.000 34.607 453 THR A CA 1
ATOM 2060 C C . THR A 1 305 ? -39.219 6.309 16.263 1.000 34.696 453 THR A C 1
ATOM 2061 O O . THR A 1 305 ? -39.653 7.381 16.710 1.000 36.225 453 THR A O 1
ATOM 2065 N N . THR A 1 306 ? -39.190 5.165 16.928 1.000 34.819 454 THR A N 1
ATOM 2066 C CA . THR A 1 306 ? -39.645 5.083 18.325 1.000 38.369 454 THR A CA 1
ATOM 2067 C C . THR A 1 306 ? -38.747 5.979 19.173 1.000 36.671 454 THR A C 1
ATOM 2068 O O . THR A 1 306 ? -39.312 6.647 20.035 1.000 35.418 454 THR A O 1
ATOM 2072 N N . ALA A 1 307 ? -37.438 6.058 18.897 1.000 36.494 455 ALA A N 1
ATOM 2073 C CA . ALA A 1 307 ? -36.554 6.938 19.688 1.000 34.446 455 ALA A CA 1
ATOM 2074 C C . ALA A 1 307 ? -37.031 8.377 19.583 1.000 35.455 455 ALA A C 1
ATOM 2075 O O . ALA A 1 307 ? -37.091 9.095 20.642 1.000 33.485 455 ALA A O 1
ATOM 2077 N N . SER A 1 308 ? -37.394 8.804 18.365 1.000 31.700 456 SER A N 1
ATOM 2078 C CA . SER A 1 308 ? -37.919 10.167 18.206 1.000 30.945 456 SER A CA 1
ATOM 2079 C C . SER A 1 308 ? -39.207 10.350 19.023 1.000 28.878 456 SER A C 1
ATOM 2080 O O . SER A 1 308 ? -39.333 11.371 19.655 1.000 30.862 456 SER A O 1
ATOM 2083 N N . ALA A 1 309 ? -40.188 9.460 18.858 1.000 33.100 457 ALA A N 1
ATOM 2084 C CA . ALA A 1 309 ? -41.466 9.547 19.555 1.000 34.006 457 ALA A CA 1
ATOM 2085 C C . ALA A 1 309 ? -41.202 9.658 21.054 1.000 31.772 457 ALA A C 1
ATOM 2086 O O . ALA A 1 309 ? -41.812 10.549 21.684 1.000 32.965 457 ALA A O 1
ATOM 2088 N N . ALA A 1 310 ? -40.317 8.824 21.598 1.000 36.531 458 ALA A N 1
ATOM 2089 C CA . ALA A 1 310 ? -39.948 8.883 23.036 1.000 33.382 458 ALA A CA 1
ATOM 2090 C C . ALA A 1 310 ? -39.326 10.240 23.380 1.000 37.790 458 ALA A C 1
ATOM 2091 O O . ALA A 1 310 ? -39.641 10.766 24.483 1.000 35.941 458 ALA A O 1
ATOM 2093 N N . GLN A 1 311 ? -38.459 10.815 22.514 1.000 35.758 459 GLN A N 1
ATOM 2094 C CA . GLN A 1 311 ? -37.844 12.122 22.821 1.000 32.920 459 GLN A CA 1
ATOM 2095 C C . GLN A 1 311 ? -38.893 13.240 22.790 1.000 30.826 459 GLN A C 1
ATOM 2096 O O . GLN A 1 311 ? -38.809 14.192 23.594 1.000 32.159 459 GLN A O 1
ATOM 2102 N N . ARG A 1 312 ? -39.838 13.170 21.832 1.000 29.711 460 ARG A N 1
ATOM 2103 C CA . ARG A 1 312 ? -40.899 14.173 21.735 1.000 30.283 460 ARG A CA 1
ATOM 2104 C C . ARG A 1 312 ? -41.739 14.104 23.037 1.000 27.268 460 ARG A C 1
ATOM 2105 O O . ARG A 1 312 ? -42.003 15.158 23.653 1.000 29.186 460 ARG A O 1
ATOM 2113 N N . ARG A 1 313 ? -42.247 12.913 23.365 1.000 32.088 461 ARG A N 1
ATOM 2114 C CA . ARG A 1 313 ? -42.967 12.692 24.645 1.000 32.801 461 ARG A CA 1
ATOM 2115 C C . ARG A 1 313 ? -42.116 13.208 25.821 1.000 32.712 461 ARG A C 1
ATOM 2116 O O . ARG A 1 313 ? -42.697 13.783 26.844 1.000 33.140 461 ARG A O 1
ATOM 2124 N N . GLY A 1 314 ? -40.793 12.996 25.712 1.000 37.289 462 GLY A N 1
ATOM 2125 C CA . GLY A 1 314 ? -39.798 13.333 26.758 1.000 36.536 462 GLY A CA 1
ATOM 2126 C C . GLY A 1 314 ? -39.690 14.829 27.043 1.000 34.857 462 GLY A C 1
ATOM 2127 O O . GLY A 1 314 ? -38.976 15.244 27.970 1.000 33.280 462 GLY A O 1
ATOM 2128 N N . ARG A 1 315 ? -40.380 15.661 26.294 1.000 31.957 463 ARG A N 1
ATOM 2129 C CA . ARG A 1 315 ? -40.454 17.107 26.601 1.000 28.939 463 ARG A CA 1
ATOM 2130 C C . ARG A 1 315 ? -41.256 17.332 27.906 1.000 33.888 463 ARG A C 1
ATOM 2131 O O . ARG A 1 315 ? -41.116 18.431 28.605 1.000 32.883 463 ARG A O 1
ATOM 2139 N N . VAL A 1 316 ? -42.136 16.394 28.217 1.000 33.925 464 VAL A N 1
ATOM 2140 C CA . VAL A 1 316 ? -42.969 16.536 29.440 1.000 37.862 464 VAL A CA 1
ATOM 2141 C C . VAL A 1 316 ? -42.582 15.436 30.428 1.000 35.242 464 VAL A C 1
ATOM 2142 O O . VAL A 1 316 ? -41.691 14.636 30.158 1.000 37.781 464 VAL A O 1
ATOM 2146 N N . GLY A 1 317 ? -43.330 15.358 31.515 1.000 35.485 465 GLY A N 1
ATOM 2147 C CA . GLY A 1 317 ? -43.035 14.327 32.518 1.000 33.540 465 GLY A CA 1
ATOM 2148 C C . GLY A 1 317 ? -41.704 14.634 33.203 1.000 36.494 465 GLY A C 1
ATOM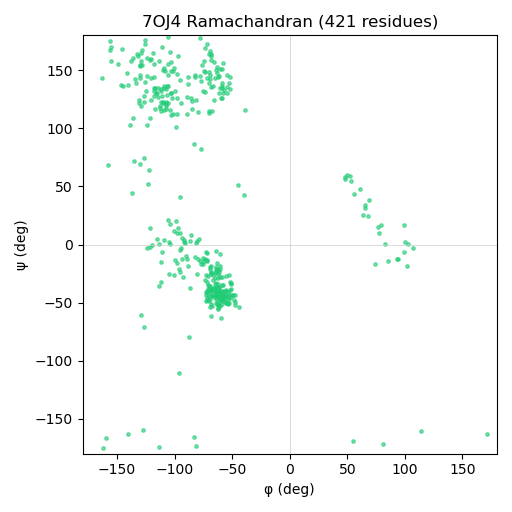 2149 O O . GLY A 1 317 ? -41.099 13.676 33.704 1.000 45.981 465 GLY A O 1
ATOM 2150 N N . ARG A 1 318 ? -41.270 15.886 33.235 1.000 38.620 466 ARG A N 1
ATOM 2151 C CA . ARG A 1 318 ? -39.959 16.151 33.874 1.000 51.592 466 ARG A CA 1
ATOM 2152 C C . ARG A 1 318 ? -40.054 16.399 35.364 1.000 54.171 466 ARG A C 1
ATOM 2153 O O . ARG A 1 318 ? -38.994 16.468 35.963 1.000 45.193 466 ARG A O 1
ATOM 2161 N N . GLN A 1 319 ? -41.230 16.727 35.882 1.000 42.987 467 GLN A N 1
ATOM 2162 C CA . GLN A 1 319 ? -41.309 17.025 37.330 1.000 54.545 467 GLN A CA 1
ATOM 2163 C C . GLN A 1 319 ? -42.220 16.025 38.034 1.000 54.146 467 GLN A C 1
ATOM 2164 O O . GLN A 1 319 ? -43.379 15.903 37.633 1.000 44.213 467 GLN A O 1
ATOM 2170 N N . ASP A 1 320 ? -41.725 15.403 39.105 1.000 48.753 468 ASP A N 1
ATOM 2171 C CA . ASP A 1 320 ? -42.549 14.560 40.005 1.000 54.398 468 ASP A CA 1
ATOM 2172 C C . ASP A 1 320 ? -43.611 15.384 40.788 1.000 48.305 468 ASP A C 1
ATOM 2173 O O . ASP A 1 320 ? -43.318 16.492 41.253 1.000 49.221 468 ASP A O 1
ATOM 2178 N N . GLY A 1 321 ? -44.842 14.877 40.887 1.000 47.702 469 GLY A N 1
ATOM 2179 C CA . GLY A 1 321 ? -45.911 15.575 41.622 1.000 45.742 469 GLY A CA 1
ATOM 2180 C C . GLY A 1 321 ? -46.880 16.267 40.686 1.000 46.640 469 GLY A C 1
ATOM 2181 O O . GLY A 1 321 ? -47.842 16.909 41.123 1.000 39.856 469 GLY A O 1
ATOM 2182 N N . ARG A 1 322 ? -46.639 16.148 39.394 1.000 53.709 470 ARG A N 1
ATOM 2183 C CA . ARG A 1 322 ? -47.547 16.764 38.414 1.000 45.519 470 ARG A CA 1
ATOM 2184 C C . ARG A 1 322 ? -47.708 15.829 37.221 1.000 40.885 470 ARG A C 1
ATOM 2185 O O . ARG A 1 322 ? -46.763 15.083 36.891 1.000 42.669 470 ARG A O 1
ATOM 2193 N N . THR A 1 323 ? -48.888 15.854 36.622 1.000 37.238 471 THR A N 1
ATOM 2194 C CA . THR A 1 323 ? -49.221 14.860 35.606 1.000 39.491 471 THR A CA 1
ATOM 2195 C C . THR A 1 323 ? -49.300 15.668 34.299 1.000 37.838 471 THR A C 1
ATOM 2196 O O . THR A 1 323 ? -50.073 16.639 34.276 1.000 35.313 471 THR A O 1
ATOM 2200 N N . ASP A 1 324 ? -48.497 15.293 33.295 1.000 42.775 472 ASP A N 1
ATOM 2201 C CA . ASP A 1 324 ? -48.524 16.037 32.013 1.000 35.275 472 ASP A CA 1
ATOM 2202 C C . ASP A 1 324 ? -49.249 15.181 30.975 1.000 40.476 472 ASP A C 1
ATOM 2203 O O . ASP A 1 324 ? -49.601 14.044 31.321 1.000 36.849 472 ASP A O 1
ATOM 2208 N N . GLU A 1 325 ? -49.408 15.696 29.711 1.000 33.118 473 GLU A N 1
ATOM 2209 C CA . GLU A 1 325 ? -50.154 14.977 28.667 1.000 36.085 473 GLU A CA 1
ATOM 2210 C C . GLU A 1 325 ? -49.273 14.837 27.436 1.000 35.635 473 GLU A C 1
ATOM 2211 O O . GLU A 1 325 ? -48.588 15.821 27.141 1.000 38.083 473 GLU A O 1
ATOM 2217 N N . TYR A 1 326 ? -49.334 13.664 26.782 1.000 35.671 474 TYR A N 1
ATOM 2218 C CA . TYR A 1 326 ? -48.730 13.404 25.451 1.000 35.996 474 TYR A CA 1
ATOM 2219 C C . TYR A 1 326 ? -49.859 12.966 24.511 1.000 41.144 474 TYR A C 1
ATOM 2220 O O . TYR A 1 326 ? -50.401 11.870 24.654 1.000 36.640 474 TYR A O 1
ATOM 2229 N N . ILE A 1 327 ? -50.237 13.816 23.548 1.000 33.755 475 ILE A N 1
ATOM 2230 C CA . ILE A 1 327 ? -51.325 13.467 22.623 1.000 31.909 475 ILE A CA 1
ATOM 2231 C C . ILE A 1 327 ? -50.656 13.137 21.307 1.000 34.450 475 ILE A C 1
ATOM 2232 O O . ILE A 1 327 ? -49.959 14.013 20.792 1.000 37.727 475 ILE A O 1
ATOM 2237 N N . TYR A 1 328 ? -50.867 11.932 20.790 1.000 34.298 476 TYR A N 1
ATOM 2238 C CA . TYR A 1 328 ? -50.161 11.498 19.587 1.000 33.482 476 TYR A CA 1
ATOM 2239 C C . TYR A 1 328 ? -51.144 10.878 18.604 1.000 39.748 476 TYR A C 1
ATOM 2240 O O . TYR A 1 328 ? -52.289 10.490 19.023 1.000 39.437 476 TYR A O 1
ATOM 2249 N N . SER A 1 329 ? -50.695 10.741 17.339 1.000 34.314 477 SER A N 1
ATOM 2250 C CA . SER A 1 329 ? -51.517 10.054 16.330 1.000 36.593 477 SER A CA 1
ATOM 2251 C C . SER A 1 329 ? -50.695 9.016 15.577 1.000 40.855 477 SER A C 1
ATOM 2252 O O . SER A 1 329 ? -49.643 9.367 15.065 1.000 36.331 477 SER A O 1
ATOM 2255 N N . GLY A 1 330 ? -51.129 7.757 15.563 1.000 42.671 478 GLY A N 1
ATOM 2256 C CA . GLY A 1 330 ? -50.459 6.719 14.773 1.000 40.200 478 GLY A CA 1
ATOM 2257 C C . GLY A 1 330 ? -49.220 6.119 15.429 1.000 38.630 478 GLY A C 1
ATOM 2258 O O . GLY A 1 330 ? -48.928 6.406 16.588 1.000 43.626 478 GLY A O 1
ATOM 2259 N N . GLN A 1 331 ? -48.513 5.302 14.648 1.000 41.349 479 GLN A N 1
ATOM 2260 C CA . GLN A 1 331 ? -47.445 4.411 15.099 1.000 41.113 479 GLN A CA 1
ATOM 2261 C C . GLN A 1 331 ? -46.104 4.933 14.559 1.000 43.345 479 GLN A C 1
ATOM 2262 O O . GLN A 1 331 ? -46.093 5.865 13.738 1.000 43.415 479 GLN A O 1
ATOM 2268 N N . CYS A 1 332 ? -45.027 4.332 15.061 1.000 38.181 480 CYS A N 1
ATOM 2269 C CA . CYS A 1 332 ? -43.627 4.601 14.736 1.000 41.838 480 CYS A CA 1
ATOM 2270 C C . CYS A 1 332 ? -43.093 3.628 13.700 1.000 45.384 480 CYS A C 1
ATOM 2271 O O . CYS A 1 332 ? -43.679 2.604 13.478 1.000 42.691 480 CYS A O 1
ATOM 2274 N N . ASP A 1 333 ? -41.983 4.002 13.073 1.000 37.237 481 ASP A N 1
ATOM 2275 C CA . ASP A 1 333 ? -41.258 3.140 12.128 1.000 40.545 481 ASP A CA 1
ATOM 2276 C C . ASP A 1 333 ? -39.772 3.268 12.453 1.000 38.788 481 ASP A C 1
ATOM 2277 O O . ASP A 1 333 ? -39.184 4.345 12.166 1.000 38.990 481 ASP A O 1
ATOM 2282 N N . ASP A 1 334 ? -39.166 2.207 13.018 1.000 35.826 482 ASP A N 1
ATOM 2283 C CA . ASP A 1 334 ? -37.737 2.272 13.410 1.000 39.170 482 ASP A CA 1
ATOM 2284 C C . ASP A 1 334 ? -36.831 2.167 12.181 1.000 39.731 482 ASP A C 1
ATOM 2285 O O . ASP A 1 334 ? -35.623 2.436 12.291 1.000 39.815 482 ASP A O 1
ATOM 2290 N N . ASP A 1 335 ? -37.367 1.709 11.054 1.000 43.947 483 ASP A N 1
ATOM 2291 C CA . ASP A 1 335 ? -36.500 1.516 9.869 1.000 42.382 483 ASP A CA 1
ATOM 2292 C C . ASP A 1 335 ? -36.312 2.830 9.108 1.000 38.798 483 ASP A C 1
ATOM 2293 O O . ASP A 1 335 ? -37.075 3.125 8.138 1.000 39.509 483 ASP A O 1
ATOM 2298 N N . ASP A 1 336 ? -35.326 3.607 9.537 1.000 36.688 484 ASP A N 1
ATOM 2299 C CA . ASP A 1 336 ? -34.914 4.849 8.834 1.000 37.835 484 ASP A CA 1
ATOM 2300 C C . ASP A 1 336 ? -33.677 4.631 7.944 1.000 36.876 484 ASP A C 1
ATOM 2301 O O . ASP A 1 336 ? -33.014 5.606 7.607 1.000 37.690 484 ASP A O 1
ATOM 2306 N N . SER A 1 337 ? -33.362 3.400 7.557 1.000 34.308 485 SER A N 1
ATOM 2307 C CA . SER A 1 337 ? -32.109 3.100 6.838 1.000 37.618 485 SER A CA 1
ATOM 2308 C C . SER A 1 337 ? -32.052 3.771 5.452 1.000 37.904 485 SER A C 1
ATOM 2309 O O . SER A 1 337 ? -30.944 3.961 4.935 1.000 39.904 485 SER A O 1
ATOM 2312 N N . GLY A 1 338 ? -33.205 4.091 4.865 1.000 39.556 486 GLY A N 1
ATOM 2313 C CA . GLY A 1 338 ? -33.369 4.797 3.568 1.000 40.357 486 GLY A CA 1
ATOM 2314 C C . GLY A 1 338 ? -32.934 6.274 3.581 1.000 40.333 486 GLY A C 1
ATOM 2315 O O . GLY A 1 338 ? -32.748 6.879 2.496 1.000 42.494 486 GLY A O 1
ATOM 2316 N N . LEU A 1 339 ? -32.814 6.906 4.755 1.000 38.614 487 LEU A N 1
ATOM 2317 C CA . LEU A 1 339 ? -32.545 8.342 4.809 1.000 35.855 487 LEU A CA 1
ATOM 2318 C C . LEU A 1 339 ? -31.098 8.609 4.412 1.000 31.826 487 LEU A C 1
ATOM 2319 O O . LEU A 1 339 ? -30.216 7.820 4.695 1.000 32.406 487 LEU A O 1
ATOM 2324 N N . VAL A 1 340 ? -30.872 9.756 3.793 1.000 29.974 488 VAL A N 1
ATOM 2325 C CA . VAL A 1 340 ? -29.560 10.133 3.282 1.000 27.095 488 VAL A CA 1
ATOM 2326 C C . VAL A 1 340 ? -28.632 10.390 4.468 1.000 26.678 488 VAL A C 1
ATOM 2327 O O . VAL A 1 340 ? -27.403 10.392 4.271 1.000 26.634 488 VAL A O 1
ATOM 2331 N N . GLN A 1 341 ? -29.197 10.664 5.658 1.000 27.342 489 GLN A N 1
ATOM 2332 C CA . GLN A 1 341 ? -28.338 10.931 6.834 1.000 28.028 489 GLN A CA 1
ATOM 2333 C C . GLN A 1 341 ? -27.286 9.821 7.009 1.000 28.200 489 GLN A C 1
ATOM 2334 O O . GLN A 1 341 ? -26.187 10.140 7.462 1.000 29.038 489 GLN A O 1
ATOM 2340 N N . TRP A 1 342 ? -27.577 8.557 6.695 1.000 29.954 490 TRP A N 1
ATOM 2341 C CA . TRP A 1 342 ? -26.596 7.471 6.935 1.000 32.152 490 TRP A CA 1
ATOM 2342 C C . TRP A 1 342 ? -25.438 7.574 5.942 1.000 31.471 490 TRP A C 1
ATOM 2343 O O . TRP A 1 342 ? -24.254 7.443 6.335 1.000 32.558 490 TRP A O 1
ATOM 2354 N N . LYS A 1 343 ? -25.747 7.895 4.687 1.000 31.889 491 LYS A N 1
ATOM 2355 C CA . LYS A 1 343 ? -24.685 8.113 3.680 1.000 30.197 491 LYS A CA 1
ATOM 2356 C C . LYS A 1 343 ? -23.850 9.317 4.108 1.000 29.723 491 LYS A C 1
ATOM 2357 O O . LYS A 1 343 ? -22.624 9.339 3.969 1.000 30.231 491 LYS A O 1
ATOM 2363 N N . GLU A 1 344 ? -24.514 10.363 4.570 1.000 30.843 492 GLU A N 1
ATOM 2364 C CA . GLU A 1 344 ? -23.785 11.583 4.980 1.000 29.248 492 GLU A CA 1
ATOM 2365 C C . GLU A 1 344 ? -22.894 11.293 6.189 1.000 29.030 492 GLU A C 1
ATOM 2366 O O . GLU A 1 344 ? -21.787 11.839 6.280 1.000 28.233 492 GLU A O 1
ATOM 2372 N N . ALA A 1 345 ? -23.397 10.487 7.134 1.000 29.582 493 ALA A N 1
ATOM 2373 C CA . ALA A 1 345 ? -22.570 10.065 8.294 1.000 30.908 493 ALA A CA 1
ATOM 2374 C C . ALA A 1 345 ? -21.324 9.298 7.824 1.000 29.605 493 ALA A C 1
ATOM 2375 O O . ALA A 1 345 ? -20.196 9.562 8.326 1.000 32.932 493 ALA A O 1
ATOM 2377 N N . GLN A 1 346 ? -21.501 8.411 6.837 1.000 30.567 494 GLN A N 1
ATOM 2378 C CA . GLN A 1 346 ? -20.342 7.690 6.263 1.000 32.266 494 GLN A CA 1
ATOM 2379 C C . GLN A 1 346 ? -19.394 8.646 5.547 1.000 33.706 494 GLN A C 1
ATOM 2380 O O . GLN A 1 346 ? -18.171 8.500 5.681 1.000 36.278 494 GLN A O 1
ATOM 2386 N N . ILE A 1 347 ? -19.927 9.563 4.737 1.000 33.212 495 ILE A N 1
ATOM 2387 C CA . ILE A 1 347 ? -19.048 10.559 4.077 1.000 34.158 495 ILE A CA 1
ATOM 2388 C C . ILE A 1 347 ? -18.160 11.228 5.135 1.000 32.883 495 ILE A C 1
ATOM 2389 O O . ILE A 1 347 ? -16.961 11.435 4.916 1.000 31.991 495 ILE A O 1
ATOM 2394 N N . LEU A 1 348 ? -18.754 11.614 6.275 1.000 30.256 496 LEU A N 1
ATOM 2395 C CA . LEU A 1 348 ? -17.951 12.333 7.289 1.000 31.199 496 LEU A CA 1
ATOM 2396 C C . LEU A 1 348 ? -17.000 11.340 7.952 1.000 33.895 496 LEU A C 1
ATOM 2397 O O . LEU A 1 348 ? -15.799 11.635 8.026 1.000 36.536 496 LEU A O 1
ATOM 2402 N N . LEU A 1 349 ? -17.500 10.183 8.390 1.000 30.705 497 LEU A N 1
ATOM 2403 C CA . LEU A 1 349 ? -16.662 9.196 9.114 1.000 31.382 497 LEU A CA 1
ATOM 2404 C C . LEU A 1 349 ? -15.468 8.764 8.252 1.000 38.140 497 LEU A C 1
ATOM 2405 O O . LEU A 1 349 ? -14.337 8.712 8.793 1.000 41.509 497 LEU A O 1
ATOM 2410 N N . ASP A 1 350 ? -15.692 8.487 6.963 1.000 36.343 498 ASP A N 1
ATOM 2411 C CA . ASP A 1 350 ? -14.580 8.066 6.071 1.000 37.235 498 ASP A CA 1
ATOM 2412 C C . ASP A 1 350 ? -13.535 9.167 5.921 1.000 38.976 498 ASP A C 1
ATOM 2413 O O . ASP A 1 350 ? -12.412 8.893 5.429 1.000 44.508 498 ASP A O 1
ATOM 2418 N N . ASN A 1 351 ? -13.861 10.394 6.284 1.000 33.771 499 ASN A N 1
ATOM 2419 C CA . ASN A 1 351 ? -12.929 11.521 6.087 1.000 38.941 499 ASN A CA 1
ATOM 2420 C C . ASN A 1 351 ? -12.371 12.018 7.430 1.000 39.725 499 ASN A C 1
ATOM 2421 O O . ASN A 1 351 ? -11.682 13.040 7.402 1.000 39.264 499 ASN A O 1
ATOM 2426 N N . ILE A 1 352 ? -12.676 11.387 8.576 1.000 37.480 500 ILE A N 1
ATOM 2427 C CA . ILE A 1 352 ? -12.198 11.889 9.915 1.000 44.033 500 ILE A CA 1
ATOM 2428 C C . ILE A 1 352 ? -11.375 10.782 10.580 1.000 45.004 500 ILE A C 1
ATOM 2429 O O . ILE A 1 352 ? -11.062 10.820 11.756 1.000 55.795 500 ILE A O 1
ATOM 2434 N N . THR A 1 353 ? -11.049 9.836 9.752 1.000 46.278 501 THR A N 1
ATOM 2435 C CA . THR A 1 353 ? -10.455 8.532 10.060 1.000 54.292 501 THR A CA 1
ATOM 2436 C C . THR A 1 353 ? -9.198 8.332 9.197 1.000 72.480 501 THR A C 1
ATOM 2437 O O . THR A 1 353 ? -9.347 8.353 7.941 1.000 69.204 501 THR A O 1
ATOM 2441 N N . VAL A 1 359 ? -10.411 -0.099 10.883 1.000 39.893 507 VAL A N 1
ATOM 2442 C CA . VAL A 1 359 ? -11.544 0.228 9.977 1.000 37.410 507 VAL A CA 1
ATOM 2443 C C . VAL A 1 359 ? -12.660 0.785 10.877 1.000 38.258 507 VAL A C 1
ATOM 2444 O O . VAL A 1 359 ? -13.108 0.047 11.860 1.000 38.570 507 VAL A O 1
ATOM 2448 N N . ALA A 1 360 ? -13.166 1.979 10.577 1.000 62.657 508 ALA A N 1
ATOM 2449 C CA . ALA A 1 360 ? -14.217 2.583 11.409 1.000 53.973 508 ALA A CA 1
ATOM 2450 C C . ALA A 1 360 ? -15.569 1.915 11.131 1.000 56.632 508 ALA A C 1
ATOM 2451 O O . ALA A 1 360 ? -15.798 1.355 10.029 1.000 53.403 508 ALA A O 1
ATOM 2453 N N . THR A 1 361 ? -16.441 1.970 12.122 1.000 44.656 509 THR A N 1
ATOM 2454 C CA . THR A 1 361 ? -17.823 1.486 12.046 1.000 44.352 509 THR A CA 1
ATOM 2455 C C . THR A 1 361 ? -18.674 2.606 12.612 1.000 40.785 509 THR A C 1
ATOM 2456 O O . THR A 1 361 ? -18.117 3.453 13.320 1.000 40.435 509 THR A O 1
ATOM 2460 N N . PHE A 1 362 ? -19.966 2.573 12.321 1.000 37.141 510 PHE A N 1
ATOM 2461 C CA . PHE A 1 362 ? -20.963 3.300 13.129 1.000 34.711 510 PHE A CA 1
ATOM 2462 C C . PHE A 1 362 ? -21.082 2.624 14.486 1.000 39.979 510 PHE A C 1
ATOM 2463 O O . PHE A 1 362 ? -20.681 1.446 14.631 1.000 44.230 510 PHE A O 1
ATOM 2471 N N . TYR A 1 363 ? -21.685 3.337 15.431 1.000 37.775 511 TYR A N 1
ATOM 2472 C CA . TYR A 1 363 ? -21.963 2.826 16.801 1.000 41.398 511 TYR A CA 1
ATOM 2473 C C . TYR A 1 363 ? -22.842 1.581 16.699 1.000 52.596 511 TYR A C 1
ATOM 2474 O O . TYR A 1 363 ? -23.953 1.618 16.156 1.000 53.656 511 TYR A O 1
ATOM 2483 N N . GLY A 1 364 ? -22.380 0.504 17.318 1.000 53.543 512 GLY A N 1
ATOM 2484 C CA . GLY A 1 364 ? -22.563 -0.853 16.778 1.000 61.304 512 GLY A CA 1
ATOM 2485 C C . GLY A 1 364 ? -23.956 -1.169 16.246 1.000 42.670 512 GLY A C 1
ATOM 2486 O O . GLY A 1 364 ? -24.053 -1.705 15.167 1.000 52.487 512 GLY A O 1
ATOM 2487 N N . PRO A 1 365 ? -25.056 -0.988 16.989 1.000 47.707 513 PRO A N 1
ATOM 2488 C CA . PRO A 1 365 ? -26.378 -1.280 16.438 1.000 54.634 513 PRO A CA 1
ATOM 2489 C C . PRO A 1 365 ? -26.618 -0.610 15.073 1.000 52.720 513 PRO A C 1
ATOM 2490 O O . PRO A 1 365 ? -27.261 -1.177 14.225 1.000 68.761 513 PRO A O 1
ATOM 2494 N N . GLU A 1 366 ? -26.034 0.559 14.884 1.000 40.252 514 GLU A N 1
ATOM 2495 C CA . GLU A 1 366 ? -26.214 1.420 13.682 1.000 38.189 514 GLU A CA 1
ATOM 2496 C C . GLU A 1 366 ? -25.354 0.941 12.502 1.000 43.107 514 GLU A C 1
ATOM 2497 O O . GLU A 1 366 ? -25.599 1.404 11.371 1.000 39.143 514 GLU A O 1
ATOM 2503 N N . GLN A 1 367 ? -24.399 0.039 12.728 1.000 44.688 515 GLN A N 1
ATOM 2504 C CA . GLN A 1 367 ? -23.473 -0.376 11.653 1.000 45.403 515 GLN A CA 1
ATOM 2505 C C . GLN A 1 367 ? -24.263 -0.966 10.466 1.000 39.848 515 GLN A C 1
ATOM 2506 O O . GLN A 1 367 ? -23.832 -0.780 9.324 1.000 52.801 515 GLN A O 1
ATOM 2512 N N . ASP A 1 368 ? -25.438 -1.542 10.697 1.000 41.210 516 ASP A N 1
ATOM 2513 C CA . ASP A 1 368 ? -26.243 -2.173 9.619 1.000 51.299 516 ASP A CA 1
ATOM 2514 C C . ASP A 1 368 ? -26.661 -1.092 8.625 1.000 52.322 516 ASP A C 1
ATOM 2515 O 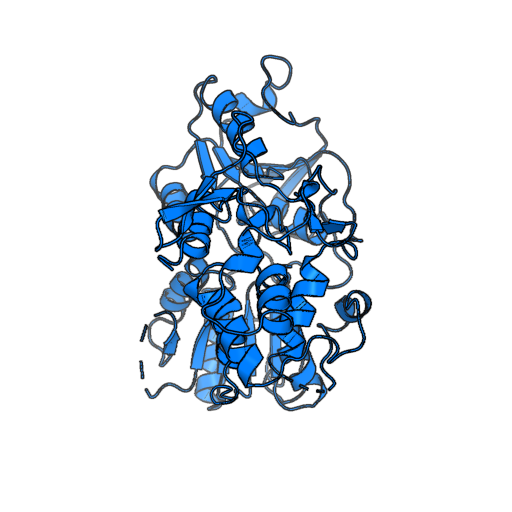O . ASP A 1 368 ? -27.032 -1.411 7.474 1.000 48.136 516 ASP A O 1
ATOM 2520 N N . LYS A 1 369 ? -26.645 0.152 9.078 1.000 49.666 517 LYS A N 1
ATOM 2521 C CA . LYS A 1 369 ? -27.154 1.273 8.259 1.000 40.475 517 LYS A CA 1
ATOM 2522 C C . LYS A 1 369 ? -26.028 1.953 7.485 1.000 41.734 517 LYS A C 1
ATOM 2523 O O . LYS A 1 369 ? -26.355 2.885 6.727 1.000 38.733 517 LYS A O 1
ATOM 2529 N N . MET A 1 370 ? -24.770 1.534 7.655 1.000 37.784 518 MET A N 1
ATOM 2530 C CA . MET A 1 370 ? -23.680 2.103 6.839 1.000 38.381 518 MET A CA 1
ATOM 2531 C C . MET A 1 370 ? -23.885 1.646 5.386 1.000 44.940 518 MET A C 1
ATOM 2532 O O . MET A 1 370 ? -23.833 0.442 5.088 1.000 42.752 518 MET A O 1
ATOM 2537 N N . PRO A 1 371 ? -24.160 2.557 4.434 1.000 41.676 519 PRO A N 1
ATOM 2538 C CA . PRO A 1 371 ? -24.603 2.113 3.102 1.000 43.353 519 PRO A CA 1
ATOM 2539 C C . PRO A 1 371 ? -23.558 1.476 2.176 1.000 43.800 519 PRO A C 1
ATOM 2540 O O . PRO A 1 371 ? -23.985 0.700 1.285 1.000 51.679 519 PRO A O 1
ATOM 2544 N N . GLU A 1 372 ? -22.274 1.827 2.349 1.000 42.914 520 GLU A N 1
ATOM 2545 C CA . GLU A 1 372 ? -21.139 1.279 1.563 1.000 50.488 520 GLU A CA 1
ATOM 2546 C C . GLU A 1 372 ? -20.052 0.706 2.476 1.000 52.067 520 GLU A C 1
ATOM 2547 O O . GLU A 1 372 ? -20.110 0.889 3.698 1.000 50.577 520 GLU A O 1
ATOM 2553 N N . VAL A 1 373 ? -19.064 0.043 1.853 1.000 51.008 521 VAL A N 1
ATOM 2554 C CA . VAL A 1 373 ? -17.859 -0.473 2.543 1.000 52.138 521 VAL A CA 1
ATOM 2555 C C . VAL A 1 373 ? -17.137 0.697 3.215 1.000 49.511 521 VAL A C 1
ATOM 2556 O O . VAL A 1 373 ? -17.002 1.776 2.621 1.000 47.008 521 VAL A O 1
ATOM 2560 N N . ALA A 1 374 ? -16.690 0.501 4.444 1.000 53.381 522 ALA A N 1
ATOM 2561 C CA . ALA A 1 374 ? -15.994 1.590 5.147 1.000 55.765 522 ALA A CA 1
ATOM 2562 C C . ALA A 1 374 ? -14.829 2.064 4.278 1.000 57.191 522 ALA A C 1
ATOM 2563 O O . ALA A 1 374 ? -14.202 1.258 3.566 1.000 62.020 522 ALA A O 1
ATOM 2565 N N . GLY A 1 375 ? -14.564 3.357 4.341 1.000 53.846 523 GLY A N 1
ATOM 2566 C CA . GLY A 1 375 ? -13.570 4.003 3.480 1.000 49.573 523 GLY A CA 1
ATOM 2567 C C . GLY A 1 375 ? -14.112 4.429 2.101 1.000 40.503 523 GLY A C 1
ATOM 2568 O O . GLY A 1 375 ? -13.414 5.187 1.443 1.000 45.461 523 GLY A O 1
ATOM 2569 N N . HIS A 1 376 ? -15.289 3.958 1.653 1.000 50.691 524 HIS A N 1
ATOM 2570 C CA . HIS A 1 376 ? -15.800 4.223 0.279 1.000 45.316 524 HIS A CA 1
ATOM 2571 C C . HIS A 1 376 ? -15.709 5.716 -0.064 1.000 43.591 524 HIS A C 1
ATOM 2572 O O . HIS A 1 376 ? -15.268 6.086 -1.153 1.000 43.762 524 HIS A O 1
ATOM 2579 N N . PHE A 1 377 ? -16.076 6.587 0.870 1.000 44.554 525 PHE A N 1
ATOM 2580 C CA . PHE A 1 377 ? -16.162 8.029 0.589 1.000 36.832 525 PHE A CA 1
ATOM 2581 C C . PHE A 1 377 ? -14.892 8.796 0.925 1.000 34.614 525 PHE A C 1
ATOM 2582 O O . PHE A 1 377 ? -14.927 10.017 0.798 1.000 38.977 525 PHE A O 1
ATOM 2590 N N . ARG A 1 378 ? -13.808 8.132 1.313 1.000 38.135 526 ARG A N 1
ATOM 2591 C CA . ARG A 1 378 ? -12.570 8.854 1.702 1.000 37.675 526 ARG A CA 1
ATOM 2592 C C . ARG A 1 378 ? -12.056 9.716 0.546 1.000 40.426 526 ARG A C 1
ATOM 2593 O O . ARG A 1 378 ? -11.972 9.205 -0.598 1.000 43.584 526 ARG A O 1
ATOM 2601 N N . LEU A 1 379 ? -11.687 10.958 0.844 1.000 40.923 527 LEU A N 1
ATOM 2602 C CA . LEU A 1 379 ? -11.146 11.874 -0.192 1.000 42.383 527 LEU A CA 1
ATOM 2603 C C . LEU A 1 379 ? -9.639 11.979 -0.060 1.000 41.456 527 LEU A C 1
ATOM 2604 O O . LEU A 1 379 ? -9.118 11.767 1.053 1.000 44.849 527 LEU A O 1
ATOM 2609 N N . THR A 1 380 ? -8.953 12.348 -1.135 1.000 44.973 528 THR A N 1
ATOM 2610 C CA . THR A 1 380 ? -7.555 12.779 -1.039 1.000 48.735 528 THR A CA 1
ATOM 2611 C C . THR A 1 380 ? -7.470 13.964 -0.104 1.000 44.684 528 THR A C 1
ATOM 2612 O O . THR A 1 380 ? -8.474 14.669 0.044 1.000 46.619 528 THR A O 1
ATOM 2616 N N . GLU A 1 381 ? -6.290 14.178 0.484 1.000 45.269 529 GLU A N 1
ATOM 2617 C CA . GLU A 1 381 ? -6.144 15.282 1.450 1.000 48.034 529 GLU A CA 1
ATOM 2618 C C . GLU A 1 381 ? -6.619 16.581 0.794 1.000 50.009 529 GLU A C 1
ATOM 2619 O O . GLU A 1 381 ? -7.326 17.388 1.409 1.000 51.909 529 GLU A O 1
ATOM 2625 N N . GLU A 1 382 ? -6.212 16.811 -0.452 1.000 47.908 530 GLU A N 1
ATOM 2626 C CA . GLU A 1 382 ? -6.492 18.108 -1.142 1.000 60.114 530 GLU A CA 1
ATOM 2627 C C . GLU A 1 382 ? -8.016 18.265 -1.323 1.000 43.106 530 GLU A C 1
ATOM 2628 O O . GLU A 1 382 ? -8.557 19.376 -1.140 1.000 43.587 530 GLU A O 1
ATOM 2634 N N . LYS A 1 383 ? -8.692 17.186 -1.694 1.000 46.167 531 LYS A N 1
ATOM 2635 C CA . LYS A 1 383 ? -10.144 17.265 -1.937 1.000 42.790 531 LYS A CA 1
ATOM 2636 C C . LYS A 1 383 ? -10.860 17.381 -0.587 1.000 39.975 531 LYS A C 1
ATOM 2637 O O . LYS A 1 383 ? -11.873 18.095 -0.511 1.000 40.006 531 LYS A O 1
ATOM 2643 N N . ARG A 1 384 ? -10.286 16.796 0.465 1.000 39.876 532 ARG A N 1
ATOM 2644 C CA . ARG A 1 384 ? -10.925 16.877 1.797 1.000 36.428 532 ARG A CA 1
ATOM 2645 C C . ARG A 1 384 ? -10.940 18.348 2.228 1.000 46.109 532 ARG A C 1
ATOM 2646 O O . ARG A 1 384 ? -11.884 18.772 2.936 1.000 42.912 532 ARG A O 1
ATOM 2654 N N . LYS A 1 385 ? -9.913 19.104 1.826 1.000 40.435 533 LYS A N 1
ATOM 2655 C CA . LYS A 1 385 ? -9.814 20.504 2.258 1.000 42.401 533 LYS A CA 1
ATOM 2656 C C . LYS A 1 385 ? -10.937 21.285 1.583 1.000 36.843 533 LYS A C 1
ATOM 2657 O O . LYS A 1 385 ? -11.568 22.189 2.183 1.000 40.348 533 LYS A O 1
ATOM 2663 N N . HIS A 1 386 ? -11.193 20.972 0.324 1.000 39.418 534 HIS A N 1
ATOM 2664 C CA . HIS A 1 386 ? -12.309 21.609 -0.397 1.000 37.132 534 HIS A CA 1
ATOM 2665 C C . HIS A 1 386 ? -13.639 21.242 0.287 1.000 34.817 534 HIS A C 1
ATOM 2666 O O . HIS A 1 386 ? -14.473 22.128 0.583 1.000 36.567 534 HIS A O 1
ATOM 2673 N N . PHE A 1 387 ? -13.831 19.942 0.501 1.000 32.290 535 PHE A N 1
ATOM 2674 C CA . PHE A 1 387 ? -15.002 19.402 1.207 1.000 34.904 535 PHE A CA 1
ATOM 2675 C C . PHE A 1 387 ? -15.251 20.185 2.499 1.000 35.771 535 PHE A C 1
ATOM 2676 O O . PHE A 1 387 ? -16.402 20.640 2.721 1.000 31.815 535 PHE A O 1
ATOM 2684 N N . ARG A 1 388 ? -14.225 20.332 3.332 1.000 36.014 536 ARG A N 1
ATOM 2685 C CA . ARG A 1 388 ? -14.360 21.020 4.642 1.000 33.492 536 ARG A CA 1
ATOM 2686 C C . ARG A 1 388 ? -14.791 22.470 4.423 1.000 34.610 536 ARG A C 1
ATOM 2687 O O . ARG A 1 388 ? -15.637 22.965 5.185 1.000 36.464 536 ARG A O 1
ATOM 2695 N N . HIS A 1 389 ? -14.171 23.172 3.482 1.000 36.301 537 HIS A N 1
ATOM 2696 C CA . HIS A 1 389 ? -14.518 24.569 3.190 1.000 33.296 537 HIS A CA 1
ATOM 2697 C C . HIS A 1 389 ? -16.012 24.663 2.821 1.000 32.947 537 HIS A C 1
ATOM 2698 O O . HIS A 1 389 ? -16.675 25.563 3.289 1.000 32.585 537 HIS A O 1
ATOM 2705 N N . LEU A 1 390 ? -16.516 23.789 1.942 1.000 32.428 538 LEU A N 1
ATOM 2706 C CA . LEU A 1 390 ? -17.902 23.827 1.506 1.000 29.683 538 LEU A CA 1
ATOM 2707 C C . LEU A 1 390 ? -18.844 23.646 2.717 1.000 31.284 538 LEU A C 1
ATOM 2708 O O . LEU A 1 390 ? -19.898 24.315 2.790 1.000 32.886 538 LEU A O 1
ATOM 2713 N N . LEU A 1 391 ? -18.494 22.743 3.636 1.000 33.095 539 LEU A N 1
ATOM 2714 C CA . LEU A 1 391 ? -19.340 22.434 4.809 1.000 33.220 539 LEU A CA 1
ATOM 2715 C C . LEU A 1 391 ? -19.311 23.635 5.731 1.000 35.744 539 LEU A C 1
ATOM 2716 O O . LEU A 1 391 ? -20.353 24.019 6.262 1.000 36.262 539 LEU A O 1
ATOM 2721 N N . THR A 1 392 ? -18.116 24.134 6.003 1.000 32.636 540 THR A N 1
ATOM 2722 C CA . THR A 1 392 ? -17.957 25.067 7.135 1.000 36.246 540 THR A CA 1
ATOM 2723 C C . THR A 1 392 ? -18.085 26.519 6.700 1.000 41.304 540 THR A C 1
ATOM 2724 O O . THR A 1 392 ? -18.432 27.357 7.529 1.000 41.919 540 THR A O 1
ATOM 2728 N N . HIS A 1 393 ? -17.755 26.826 5.468 1.000 38.921 541 HIS A N 1
ATOM 2729 C CA . HIS A 1 393 ? -17.828 28.219 4.961 1.000 40.201 541 HIS A CA 1
ATOM 2730 C C . HIS A 1 393 ? -19.027 28.430 4.042 1.000 37.855 541 HIS A C 1
ATOM 2731 O O . HIS A 1 393 ? -19.488 29.565 3.985 1.000 38.877 541 HIS A O 1
ATOM 2738 N N . CYS A 1 394 ? -19.564 27.410 3.372 1.000 33.453 542 CYS A N 1
ATOM 2739 C CA . CYS A 1 394 ? -20.617 27.649 2.366 1.000 33.575 542 CYS A CA 1
ATOM 2740 C C . CYS A 1 394 ? -21.939 27.001 2.803 1.000 34.905 542 CYS A C 1
ATOM 2741 O O . CYS A 1 394 ? -22.928 27.064 2.064 1.000 31.312 542 CYS A O 1
ATOM 2744 N N . ASP A 1 395 ? -21.989 26.416 4.016 1.000 30.991 543 ASP A N 1
ATOM 2745 C CA . ASP A 1 395 ? -23.243 25.879 4.551 1.000 30.949 543 ASP A CA 1
ATOM 2746 C C . ASP A 1 395 ? -23.741 24.727 3.666 1.000 30.231 543 ASP A C 1
ATOM 2747 O O . ASP A 1 395 ? -24.951 24.504 3.665 1.000 31.356 543 ASP A O 1
ATOM 2752 N N . PHE A 1 396 ? -22.865 24.020 2.933 1.000 28.008 544 PHE A N 1
ATOM 2753 C CA . PHE A 1 396 ? -23.294 22.866 2.112 1.000 26.666 544 PHE A CA 1
ATOM 2754 C C . PHE A 1 396 ? -23.706 21.698 3.007 1.000 27.438 544 PHE A C 1
ATOM 2755 O O . PHE A 1 396 ? -23.112 21.499 4.077 1.000 28.344 544 PHE A O 1
ATOM 2763 N N . THR A 1 397 ? -24.652 20.883 2.568 1.000 26.388 545 THR A N 1
ATOM 2764 C CA . THR A 1 397 ? -24.875 19.564 3.158 1.000 25.980 545 THR A CA 1
ATOM 2765 C C . THR A 1 397 ? -23.629 18.705 2.946 1.000 26.341 545 THR A C 1
ATOM 2766 O O . THR A 1 397 ? -22.902 18.936 1.979 1.000 28.680 545 THR A O 1
ATOM 2770 N N . PRO A 1 398 ? -23.340 17.702 3.822 1.000 26.330 546 PRO A N 1
ATOM 2771 C CA . PRO A 1 398 ? -22.281 16.719 3.550 1.000 26.244 546 PRO A CA 1
ATOM 2772 C C . PRO A 1 398 ? -22.468 16.070 2.163 1.000 25.378 546 PRO A C 1
ATOM 2773 O O . PRO A 1 398 ? -21.484 15.896 1.465 1.000 27.287 546 PRO A O 1
ATOM 2777 N N . TRP A 1 399 ? -23.686 15.709 1.784 1.000 23.780 547 TRP A N 1
ATOM 2778 C CA . TRP A 1 399 ? -23.926 15.034 0.488 1.000 27.142 547 TRP A CA 1
ATOM 2779 C C . TRP A 1 399 ? -23.446 15.942 -0.642 1.000 27.516 547 TRP A C 1
ATOM 2780 O O . TRP A 1 399 ? -22.676 15.475 -1.539 1.000 29.002 547 TRP A O 1
ATOM 2791 N N . LEU A 1 400 ? -23.827 17.214 -0.609 1.000 21.953 548 LEU A N 1
ATOM 2792 C CA . LEU A 1 400 ? -23.488 18.100 -1.758 1.000 27.266 548 LEU A CA 1
ATOM 2793 C C . LEU A 1 400 ? -21.997 18.388 -1.721 1.000 30.552 548 LEU A C 1
ATOM 2794 O O . LEU A 1 400 ? -21.323 18.332 -2.792 1.000 29.567 548 LEU A O 1
ATOM 2799 N N . ALA A 1 401 ? -21.471 18.763 -0.549 1.000 26.588 549 ALA A N 1
ATOM 2800 C CA . ALA A 1 401 ? -20.045 19.042 -0.432 1.000 28.464 549 ALA A CA 1
ATOM 2801 C C . ALA A 1 401 ? -19.203 17.851 -0.901 1.000 28.909 549 ALA A C 1
ATOM 2802 O O . ALA A 1 401 ? -18.141 18.081 -1.543 1.000 34.536 549 ALA A O 1
ATOM 2804 N N . TRP A 1 402 ? -19.589 16.612 -0.590 1.000 27.605 550 TRP A N 1
ATOM 2805 C CA . TRP A 1 402 ? -18.788 15.473 -1.052 1.000 29.447 550 TRP A CA 1
ATOM 2806 C C . TRP A 1 402 ? -18.818 15.426 -2.586 1.000 31.235 550 TRP A C 1
ATOM 2807 O O . TRP A 1 402 ? -17.726 15.264 -3.220 1.000 34.265 550 TRP A O 1
ATOM 2818 N N . HIS A 1 403 ? -20.008 15.480 -3.178 1.000 27.728 551 HIS A N 1
ATOM 2819 C CA . HIS A 1 403 ? -20.083 15.321 -4.659 1.000 32.270 551 HIS A CA 1
ATOM 2820 C C . HIS A 1 403 ? -19.279 16.413 -5.347 1.000 33.855 551 HIS A C 1
ATOM 2821 O O . HIS A 1 403 ? -18.571 16.126 -6.340 1.000 36.342 551 HIS A O 1
ATOM 2828 N N . VAL A 1 404 ? -19.379 17.640 -4.863 1.000 31.404 552 VAL A N 1
ATOM 2829 C CA . VAL A 1 404 ? -18.595 18.735 -5.451 1.000 32.765 552 VAL A CA 1
ATOM 2830 C C . VAL A 1 404 ? -17.083 18.468 -5.282 1.000 34.688 552 VAL A C 1
ATOM 2831 O O . VAL A 1 404 ? -16.273 18.572 -6.231 1.000 34.642 552 VAL A O 1
ATOM 2835 N N . ALA A 1 405 ? -16.618 18.252 -4.071 1.000 32.026 553 ALA A N 1
ATOM 2836 C CA . ALA A 1 405 ? -15.174 18.128 -3.819 1.000 34.079 553 ALA A CA 1
ATOM 2837 C C . ALA A 1 405 ? -14.602 16.918 -4.568 1.000 32.328 553 ALA A C 1
ATOM 2838 O O . ALA A 1 405 ? -13.456 16.969 -5.010 1.000 37.629 553 ALA A O 1
ATOM 2840 N N . ALA A 1 406 ? -15.382 15.845 -4.709 1.000 31.394 554 ALA A N 1
ATOM 2841 C CA . ALA A 1 406 ? -14.881 14.588 -5.297 1.000 37.889 554 ALA A CA 1
ATOM 2842 C C . ALA A 1 406 ? -14.690 14.788 -6.796 1.000 41.145 554 ALA A C 1
ATOM 2843 O O . ALA A 1 406 ? -13.818 14.164 -7.384 1.000 39.331 554 ALA A O 1
ATOM 2845 N N . ASN A 1 407 ? -15.531 15.623 -7.396 1.000 37.469 555 ASN A N 1
ATOM 2846 C CA . ASN A 1 407 ? -15.748 15.642 -8.857 1.000 36.428 555 ASN A CA 1
ATOM 2847 C C . ASN A 1 407 ? -15.220 16.900 -9.525 1.000 34.441 555 ASN A C 1
ATOM 2848 O O . ASN A 1 407 ? -14.883 16.806 -10.756 1.000 42.047 555 ASN A O 1
ATOM 2853 N N . VAL A 1 408 ? -15.225 18.054 -8.883 1.000 34.391 556 VAL A N 1
ATOM 2854 C CA . VAL A 1 408 ? -14.947 19.307 -9.621 1.000 40.622 556 VAL A CA 1
ATOM 2855 C C . VAL A 1 408 ? -13.451 19.600 -9.640 1.000 54.669 556 VAL A C 1
ATOM 2856 O O . VAL A 1 408 ? -12.802 19.439 -8.638 1.000 62.596 556 VAL A O 1
ATOM 2860 N N . SER A 1 409 ? -12.956 20.146 -10.742 1.000 66.044 557 SER A N 1
ATOM 2861 C CA . SER A 1 409 ? -11.502 20.325 -10.957 1.000 79.145 557 SER A CA 1
ATOM 2862 C C . SER A 1 409 ? -10.930 21.210 -9.850 1.000 75.350 557 SER A C 1
ATOM 2863 O O . SER A 1 409 ? -10.088 20.727 -9.053 1.000 78.656 557 SER A O 1
ATOM 2866 N N . SER A 1 410 ? -11.398 22.450 -9.800 1.000 49.349 558 SER A N 1
ATOM 2867 C CA . SER A 1 410 ? -10.780 23.498 -8.977 1.000 51.912 558 SER A CA 1
ATOM 2868 C C . SER A 1 410 ? -11.801 24.040 -7.990 1.000 43.777 558 SER A C 1
ATOM 2869 O O . SER A 1 410 ? -13.011 23.975 -8.252 1.000 44.845 558 SER A O 1
ATOM 2872 N N . VAL A 1 411 ? -11.288 24.643 -6.928 1.000 47.506 559 VAL A N 1
ATOM 2873 C CA . VAL A 1 411 ? -12.111 25.220 -5.843 1.000 49.482 559 VAL A CA 1
ATOM 2874 C C . VAL A 1 411 ? -12.785 26.488 -6.366 1.000 50.229 559 VAL A C 1
ATOM 2875 O O . VAL A 1 411 ? -13.693 26.988 -5.711 1.000 51.265 559 VAL A O 1
ATOM 2879 N N . THR A 1 412 ? -12.344 27.012 -7.523 1.000 44.321 560 THR A N 1
ATOM 2880 C CA . THR A 1 412 ? -12.876 28.284 -8.030 1.000 46.199 560 THR A CA 1
ATOM 2881 C C . THR A 1 412 ? -13.968 28.029 -9.071 1.000 43.386 560 THR A C 1
ATOM 2882 O O . THR A 1 412 ? -14.713 28.952 -9.363 1.000 45.522 560 THR A O 1
ATOM 2886 N N . ASP A 1 413 ? -14.085 26.823 -9.619 1.000 39.045 561 ASP A N 1
ATOM 2887 C CA . ASP A 1 413 ? -15.134 26.573 -10.621 1.000 41.045 561 ASP A CA 1
ATOM 2888 C C . ASP A 1 413 ? -16.518 26.805 -10.029 1.000 37.540 561 ASP A C 1
ATOM 2889 O O . ASP A 1 413 ? -16.828 26.280 -8.955 1.000 39.773 561 ASP A O 1
ATOM 2894 N N . ARG A 1 414 ? -17.371 27.498 -10.748 1.000 38.092 562 ARG A N 1
ATOM 2895 C CA . ARG A 1 414 ? -18.812 27.580 -10.374 1.000 33.529 562 ARG A CA 1
ATOM 2896 C C . ARG A 1 414 ? -19.692 27.016 -11.514 1.000 37.675 562 ARG A C 1
ATOM 2897 O O . ARG A 1 414 ? -20.943 26.984 -11.365 1.000 34.856 562 ARG A O 1
ATOM 2905 N N . SER A 1 415 ? -19.104 26.558 -12.627 1.000 34.925 563 SER A N 1
ATOM 2906 C CA . SER A 1 415 ? -19.912 26.097 -13.790 1.000 36.557 563 SER A CA 1
ATOM 2907 C C . SER A 1 415 ? -20.799 24.886 -13.4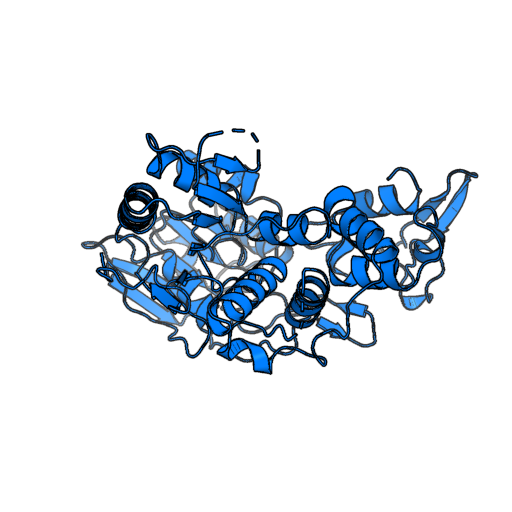56 1.000 33.651 563 SER A C 1
ATOM 2908 O O . SER A 1 415 ? -21.880 24.700 -14.098 1.000 31.043 563 SER A O 1
ATOM 2911 N N . TRP A 1 416 ? -20.415 24.088 -12.460 1.000 30.339 564 TRP A N 1
ATOM 2912 C CA . TRP A 1 416 ? -21.230 22.943 -12.058 1.000 32.228 564 TRP A CA 1
ATOM 2913 C C . TRP A 1 416 ? -22.602 23.408 -11.560 1.000 28.789 564 TRP A C 1
ATOM 2914 O O . TRP A 1 416 ? -23.553 22.620 -11.573 1.000 32.105 564 TRP A O 1
ATOM 2925 N N . THR A 1 417 ? -22.724 24.647 -11.147 1.000 26.003 565 THR A N 1
ATOM 2926 C CA . THR A 1 417 ? -24.024 25.142 -10.662 1.000 26.940 565 THR A CA 1
ATOM 2927 C C . THR A 1 417 ? -25.006 25.470 -11.797 1.000 30.985 565 THR A C 1
ATOM 2928 O O . THR A 1 417 ? -26.174 25.690 -11.501 1.000 27.595 565 THR A O 1
ATOM 2932 N N . TRP A 1 418 ? -24.541 25.558 -13.055 1.000 29.512 566 TRP A N 1
ATOM 2933 C CA . TRP A 1 418 ? -25.462 25.779 -14.198 1.000 32.829 566 TRP A CA 1
ATOM 2934 C C . TRP A 1 418 ? -25.351 24.720 -15.294 1.000 31.458 566 TRP A C 1
ATOM 2935 O O . TRP A 1 418 ? -26.171 24.783 -16.228 1.000 32.015 566 TRP A O 1
ATOM 2946 N N . GLU A 1 419 ? -24.442 23.766 -15.173 1.000 30.283 567 GLU A N 1
ATOM 2947 C CA . GLU A 1 419 ? -24.147 22.828 -16.272 1.000 32.784 567 GLU A CA 1
ATOM 2948 C C . GLU A 1 419 ? -24.829 21.485 -16.053 1.000 36.060 567 GLU A C 1
ATOM 2949 O O . GLU A 1 419 ? -24.534 20.536 -16.780 1.000 31.886 567 GLU A O 1
ATOM 2955 N N . GLY A 1 420 ? -25.740 21.412 -15.094 1.000 31.942 568 GLY A N 1
ATOM 2956 C CA . GLY A 1 420 ? -26.405 20.151 -14.802 1.000 30.974 568 GLY A CA 1
ATOM 2957 C C . GLY A 1 420 ? -27.492 19.867 -15.829 1.000 30.038 568 GLY A C 1
ATOM 2958 O O . GLY A 1 420 ? -27.764 20.709 -16.689 1.000 33.171 568 GLY A O 1
ATOM 2959 N N . PRO A 1 421 ? -28.170 18.710 -15.712 1.000 32.847 569 PRO A N 1
ATOM 2960 C CA . PRO A 1 421 ? -29.280 18.371 -16.594 1.000 35.375 569 PRO A CA 1
ATOM 2961 C C . PRO A 1 421 ? -30.453 19.352 -16.418 1.000 36.463 569 PRO A C 1
ATOM 2962 O O . PRO A 1 421 ? -30.649 19.905 -15.341 1.000 34.542 569 PRO A O 1
ATOM 2966 N N . GLU A 1 422 ? -31.232 19.571 -17.494 1.000 33.738 570 GLU A N 1
ATOM 2967 C CA . GLU A 1 422 ? -32.327 20.568 -17.473 1.000 33.279 570 GLU A CA 1
ATOM 2968 C C . GLU A 1 422 ? -33.210 20.296 -16.246 1.000 35.225 570 GLU A C 1
ATOM 2969 O O . GLU A 1 422 ? -33.638 21.259 -15.617 1.000 40.561 570 GLU A O 1
ATOM 2975 N N . ALA A 1 423 ? -33.465 19.037 -15.912 1.000 36.048 571 ALA A N 1
ATOM 2976 C CA . ALA A 1 423 ? -34.497 18.743 -14.895 1.000 39.582 571 ALA A CA 1
ATOM 2977 C C . ALA A 1 423 ? -33.981 19.159 -13.514 1.000 38.180 571 ALA A C 1
ATOM 2978 O O . ALA A 1 423 ? -34.772 19.134 -12.547 1.000 35.639 571 ALA A O 1
ATOM 2980 N N . ASN A 1 424 ? -32.714 19.550 -13.408 1.000 31.389 572 ASN A N 1
ATOM 2981 C CA . ASN A 1 424 ? -32.165 19.978 -12.107 1.000 30.859 572 ASN A CA 1
ATOM 2982 C C . ASN A 1 424 ? -32.339 21.483 -11.946 1.000 30.737 572 ASN A C 1
ATOM 2983 O O . ASN A 1 424 ? -31.898 22.023 -10.953 1.000 32.340 572 ASN A O 1
ATOM 2988 N N . ALA A 1 425 ? -32.936 22.186 -12.898 1.000 30.012 573 ALA A N 1
ATOM 2989 C CA . ALA A 1 425 ? -33.034 23.645 -12.777 1.000 28.618 573 ALA A CA 1
ATOM 2990 C C . ALA A 1 425 ? -33.879 23.929 -11.541 1.000 27.023 573 ALA A C 1
ATOM 2991 O O . ALA A 1 425 ? -34.846 23.190 -11.243 1.000 30.502 573 ALA A O 1
ATOM 2993 N N . VAL A 1 426 ? -33.564 25.023 -10.877 1.000 30.205 574 VAL A N 1
ATOM 2994 C CA . VAL A 1 426 ? -34.196 25.388 -9.581 1.000 28.158 574 VAL A CA 1
ATOM 2995 C C . VAL A 1 426 ? -35.212 26.483 -9.823 1.000 29.314 574 VAL A C 1
ATOM 2996 O O . VAL A 1 426 ? -34.867 27.486 -10.465 1.000 33.910 574 VAL A O 1
ATOM 3000 N N . ASP A 1 427 ? -36.429 26.310 -9.305 1.000 33.189 575 ASP A N 1
ATOM 3001 C CA . ASP A 1 427 ? -37.518 27.286 -9.503 1.000 35.451 575 ASP A CA 1
ATOM 3002 C C . ASP A 1 427 ? -37.754 28.004 -8.187 1.000 35.884 575 ASP A C 1
ATOM 3003 O O . ASP A 1 427 ? -37.593 27.369 -7.171 1.000 38.775 575 ASP A O 1
ATOM 3008 N N . GLU A 1 428 ? -38.187 29.258 -8.216 1.000 39.922 576 GLU A N 1
ATOM 3009 C CA . GLU A 1 428 ? -38.864 29.905 -7.062 1.000 48.470 576 GLU A CA 1
ATOM 3010 C C . GLU A 1 428 ? -40.292 29.358 -6.898 1.000 50.971 576 GLU A C 1
ATOM 3011 O O . GLU A 1 428 ? -40.820 28.702 -7.832 1.000 51.096 576 GLU A O 1
ATOM 3017 N N . ALA A 1 429 ? -40.941 29.673 -5.774 1.000 40.631 577 ALA A N 1
ATOM 3018 C CA . ALA A 1 429 ? -42.322 29.264 -5.477 1.000 48.110 577 ALA A CA 1
ATOM 3019 C C . ALA A 1 429 ? -43.246 29.933 -6.504 1.000 40.513 577 ALA A C 1
ATOM 3020 O O . ALA A 1 429 ? -44.360 29.415 -6.709 1.000 39.715 577 ALA A O 1
ATOM 3022 N N . SER A 1 430 ? -42.815 31.060 -7.091 1.000 34.615 578 SER A N 1
ATOM 3023 C CA . SER A 1 430 ? -43.590 31.747 -8.138 1.000 37.553 578 SER A CA 1
ATOM 3024 C C . SER A 1 430 ? -43.548 31.012 -9.485 1.000 39.472 578 SER A C 1
ATOM 3025 O O . SER A 1 430 ? -44.257 31.491 -10.363 1.000 37.696 578 SER A O 1
ATOM 3028 N N . GLY A 1 431 ? -42.665 30.017 -9.683 1.000 41.712 579 GLY A N 1
ATOM 3029 C CA . GLY A 1 431 ? -42.621 29.217 -10.912 1.000 37.076 579 GLY A CA 1
ATOM 3030 C C . GLY A 1 431 ? -41.511 29.593 -11.903 1.000 36.186 579 GLY A C 1
ATOM 3031 O O . GLY A 1 431 ? -41.182 28.779 -12.785 1.000 39.693 579 GLY A O 1
ATOM 3032 N N . ASP A 1 432 ? -40.911 30.770 -11.827 1.000 42.597 580 ASP A N 1
ATOM 3033 C CA . ASP A 1 432 ? -39.813 31.050 -12.780 1.000 47.989 580 ASP A CA 1
ATOM 3034 C C . ASP A 1 432 ? -38.519 30.428 -12.247 1.000 39.021 580 ASP A C 1
ATOM 3035 O O . ASP A 1 432 ? -38.339 30.230 -11.023 1.000 36.821 580 ASP A O 1
ATOM 3040 N N . LEU A 1 433 ? -37.703 29.973 -13.166 1.000 37.385 581 LEU A N 1
ATOM 3041 C CA . LEU A 1 433 ? -36.401 29.393 -12.816 1.000 36.509 581 LEU A CA 1
ATOM 3042 C C . LEU A 1 433 ? -35.489 30.503 -12.293 1.000 36.883 581 LEU A C 1
ATOM 3043 O O . LEU A 1 433 ? -35.531 31.623 -12.804 1.000 43.413 581 LEU A O 1
ATOM 3048 N N . VAL A 1 434 ? -34.679 30.188 -11.295 1.000 31.777 582 VAL A N 1
ATOM 3049 C CA . VAL A 1 434 ? -33.730 31.152 -10.711 1.000 33.323 582 VAL A CA 1
ATOM 3050 C C . VAL A 1 434 ? -32.621 31.503 -11.709 1.000 34.938 582 VAL A C 1
ATOM 3051 O O . VAL A 1 434 ? -32.049 30.590 -12.321 1.000 33.458 582 VAL A O 1
ATOM 3055 N N . THR A 1 435 ? -32.282 32.786 -11.842 1.000 32.123 583 THR A N 1
ATOM 3056 C CA . THR A 1 435 ? -31.154 33.229 -12.689 1.000 35.234 583 THR A CA 1
ATOM 3057 C C . THR A 1 435 ? -30.256 34.147 -11.892 1.000 33.659 583 THR A C 1
ATOM 3058 O O . THR A 1 435 ? -30.669 34.632 -10.814 1.000 39.795 583 THR A O 1
ATOM 3062 N N . PHE A 1 436 ? -29.021 34.265 -12.302 1.000 32.185 584 PHE A N 1
ATOM 3063 C CA . PHE A 1 436 ? -27.972 35.067 -11.652 1.000 35.025 584 PHE A CA 1
ATOM 3064 C C . PHE A 1 436 ? -26.933 35.404 -12.732 1.000 38.585 584 PHE A C 1
ATOM 3065 O O . PHE A 1 436 ? -26.912 34.759 -13.811 1.000 37.748 584 PHE A O 1
ATOM 3073 N N . ARG A 1 437 ? -26.047 36.341 -12.409 1.000 38.057 585 ARG A N 1
ATOM 3074 C CA . ARG A 1 437 ? -24.940 36.693 -13.306 1.000 37.994 585 ARG A CA 1
ATOM 3075 C C . ARG A 1 437 ? -23.634 36.195 -12.715 1.000 39.769 585 ARG A C 1
ATOM 3076 O O . ARG A 1 437 ? -23.389 36.390 -11.496 1.000 41.642 585 ARG A O 1
ATOM 3084 N N . SER A 1 438 ? -22.832 35.586 -13.575 1.000 35.596 586 SER A N 1
ATOM 3085 C CA . SER A 1 438 ? -21.424 35.296 -13.360 1.000 37.313 586 SER A CA 1
ATOM 3086 C C . SER A 1 438 ? -20.671 36.617 -13.345 1.000 43.471 586 SER A C 1
ATOM 3087 O O . SER A 1 438 ? -21.212 37.652 -13.767 1.000 45.849 586 SER A O 1
ATOM 3090 N N . PRO A 1 439 ? -19.422 36.654 -12.838 1.000 44.117 587 PRO A N 1
ATOM 3091 C CA . PRO A 1 439 ? -18.672 37.918 -12.771 1.000 45.173 587 PRO A CA 1
ATOM 3092 C C . PRO A 1 439 ? -18.407 38.620 -14.099 1.000 49.619 587 PRO A C 1
ATOM 3093 O O . PRO A 1 439 ? -18.130 39.802 -14.068 1.000 46.958 587 PRO A O 1
ATOM 3097 N N . ASN A 1 440 ? -18.524 37.871 -15.207 1.000 55.825 588 ASN A N 1
ATOM 3098 C CA . ASN A 1 440 ? -18.311 38.333 -16.598 1.000 52.166 588 ASN A CA 1
ATOM 3099 C C . ASN A 1 440 ? -19.627 38.819 -17.213 1.000 50.909 588 ASN A C 1
ATOM 3100 O O . ASN A 1 440 ? -19.654 39.118 -18.432 1.000 46.570 588 ASN A O 1
ATOM 3105 N N . GLY A 1 441 ? -20.685 38.826 -16.404 1.000 45.963 589 GLY A N 1
ATOM 3106 C CA . GLY A 1 441 ? -22.017 39.353 -16.745 1.000 44.332 589 GLY A CA 1
ATOM 3107 C C . GLY A 1 441 ? -22.903 38.384 -17.524 1.000 43.355 589 GLY A C 1
ATOM 3108 O O . GLY A 1 441 ? -24.025 38.769 -17.855 1.000 45.946 589 GLY A O 1
ATOM 3109 N N . ALA A 1 442 ? -22.425 37.173 -17.810 1.000 42.995 590 ALA A N 1
ATOM 3110 C CA . ALA A 1 442 ? -23.199 36.074 -18.399 1.000 46.284 590 ALA A CA 1
ATOM 3111 C C . ALA A 1 442 ? -24.393 35.747 -17.497 1.000 44.730 590 ALA A C 1
ATOM 3112 O O . ALA A 1 442 ? -24.211 35.583 -16.298 1.000 38.717 590 ALA A O 1
ATOM 3114 N N . GLU A 1 443 ? -25.590 35.653 -18.067 1.000 42.805 591 GLU A N 1
ATOM 3115 C CA . GLU A 1 443 ? -26.784 35.310 -17.297 1.000 40.016 591 GLU A CA 1
ATOM 3116 C C . GLU A 1 443 ? -26.853 33.785 -17.219 1.000 40.527 591 GLU A C 1
ATOM 3117 O O . GLU A 1 443 ? -26.835 33.131 -18.265 1.000 40.298 591 GLU A O 1
ATOM 3123 N N . ARG A 1 444 ? -26.898 33.237 -16.013 1.000 39.811 592 ARG A N 1
ATOM 3124 C CA . ARG A 1 444 ? -27.017 31.790 -15.798 1.000 34.155 592 ARG A CA 1
ATOM 3125 C C . ARG A 1 444 ? -28.400 31.426 -15.257 1.000 37.504 592 ARG A C 1
ATOM 3126 O O . ARG A 1 444 ? -29.019 32.243 -14.559 1.000 37.046 592 ARG A O 1
ATOM 3134 N N . THR A 1 445 ? -28.845 30.207 -15.554 1.000 33.287 593 THR A N 1
ATOM 3135 C CA . THR A 1 445 ? -29.954 29.586 -14.859 1.000 28.495 593 THR A CA 1
ATOM 3136 C C . THR A 1 445 ? -29.377 28.617 -13.807 1.000 34.965 593 THR A C 1
ATOM 3137 O O . THR A 1 445 ? -28.486 27.792 -14.117 1.000 32.405 593 THR A O 1
ATOM 3141 N N . LEU A 1 446 ? -29.892 28.694 -12.582 1.000 28.743 594 LEU A N 1
ATOM 3142 C CA . LEU A 1 446 ? -29.394 27.798 -11.508 1.000 28.676 594 LEU A CA 1
ATOM 3143 C C . LEU A 1 446 ? -29.871 26.384 -11.843 1.000 28.624 594 LEU A C 1
ATOM 3144 O O . LEU A 1 446 ? -31.069 26.161 -11.908 1.000 28.260 594 LEU A O 1
ATOM 3149 N N . ARG A 1 447 ? -28.946 25.478 -12.122 1.000 27.401 595 ARG A N 1
ATOM 3150 C CA . ARG A 1 447 ? -29.207 24.174 -12.744 1.000 28.985 595 ARG A CA 1
ATOM 3151 C C . ARG A 1 447 ? -28.036 23.284 -12.366 1.000 32.309 595 ARG A C 1
ATOM 3152 O O . ARG A 1 447 ? -27.202 22.957 -13.214 1.000 30.930 595 ARG A O 1
ATOM 3160 N N . PRO A 1 448 ? -27.888 22.908 -11.063 1.000 26.484 596 PRO A N 1
ATOM 3161 C CA . PRO A 1 448 ? -26.654 22.291 -10.605 1.000 29.029 596 PRO A CA 1
ATOM 3162 C C . PRO A 1 448 ? -26.520 20.831 -11.064 1.000 26.360 596 PRO A C 1
ATOM 3163 O O . PRO A 1 448 ? -27.514 20.114 -11.152 1.000 26.471 596 PRO A O 1
ATOM 3167 N N . VAL A 1 449 ? -25.285 20.400 -11.275 1.000 29.733 597 VAL A N 1
ATOM 3168 C CA . VAL A 1 449 ? -24.985 19.003 -11.613 1.000 28.126 597 VAL A CA 1
ATOM 3169 C C . VAL A 1 449 ? -25.482 18.096 -10.489 1.000 30.582 597 VAL A C 1
ATOM 3170 O O . VAL A 1 449 ? -26.079 17.047 -10.774 1.000 27.785 597 VAL A O 1
ATOM 3174 N N . TRP A 1 450 ? -25.260 18.514 -9.248 1.000 29.672 598 TRP A N 1
ATOM 3175 C CA . TRP A 1 450 ? -25.742 17.759 -8.081 1.000 29.015 598 TRP A CA 1
ATOM 3176 C C . TRP A 1 450 ? -26.805 18.602 -7.413 1.000 28.327 598 TRP A C 1
ATOM 3177 O O . TRP A 1 450 ? -26.516 19.738 -7.042 1.000 29.819 598 TRP A O 1
ATOM 3188 N N . LYS A 1 451 ? -28.016 18.067 -7.347 1.000 26.145 599 LYS A N 1
ATOM 3189 C CA . LYS A 1 451 ? -29.180 18.761 -6.813 1.000 25.728 599 LYS A CA 1
ATOM 3190 C C . LYS A 1 451 ? -29.552 18.166 -5.453 1.000 26.549 599 LYS A C 1
ATOM 3191 O O . LYS A 1 451 ? -29.977 17.000 -5.377 1.000 29.264 599 LYS A O 1
ATOM 3197 N N . ASP A 1 452 ? -29.540 19.005 -4.434 1.000 26.542 600 ASP A N 1
ATOM 3198 C CA . ASP A 1 452 ? -29.880 18.640 -3.012 1.000 26.703 600 ASP A CA 1
ATOM 3199 C C . ASP A 1 452 ? -30.996 19.588 -2.597 1.000 22.489 600 ASP A C 1
ATOM 3200 O O . ASP A 1 452 ? -30.716 20.795 -2.413 1.000 27.024 600 ASP A O 1
ATOM 3205 N N . ALA A 1 453 ? -32.231 19.113 -2.562 1.000 23.489 601 ALA A N 1
ATOM 3206 C CA . ALA A 1 453 ? -33.401 19.972 -2.292 1.000 27.054 601 ALA A CA 1
ATOM 3207 C C . ALA A 1 453 ? -33.196 20.776 -1.005 1.000 27.723 601 ALA A C 1
ATOM 3208 O O . ALA A 1 453 ? -33.750 21.858 -0.882 1.000 29.212 601 ALA A O 1
ATOM 3210 N N . ARG A 1 454 ? -32.392 20.276 -0.073 1.000 26.591 602 ARG A N 1
ATOM 3211 C CA . ARG A 1 454 ? -32.166 20.984 1.204 1.000 26.303 602 ARG A CA 1
ATOM 3212 C C . ARG A 1 454 ? -31.481 22.328 1.044 1.000 29.931 602 ARG A C 1
ATOM 3213 O O . ARG A 1 454 ? -31.539 23.118 1.979 1.000 27.876 602 ARG A O 1
ATOM 3221 N N . MET A 1 455 ? -30.801 22.574 -0.092 1.000 25.758 603 MET A N 1
ATOM 3222 C CA . MET A 1 455 ? -30.118 23.832 -0.322 1.000 26.889 603 MET A CA 1
ATOM 3223 C C . MET A 1 455 ? -31.136 24.933 -0.636 1.000 22.922 603 MET A C 1
ATOM 3224 O O . MET A 1 455 ? -30.737 26.084 -0.603 1.000 29.695 603 MET A O 1
ATOM 3229 N N . PHE A 1 456 ? -32.390 24.611 -0.950 1.000 26.110 604 PHE A N 1
ATOM 3230 C CA . PHE A 1 456 ? -33.308 25.613 -1.519 1.000 29.070 604 PHE A CA 1
ATOM 3231 C C . PHE A 1 456 ? -34.554 25.797 -0.653 1.000 33.392 604 PHE A C 1
ATOM 3232 O O . PHE A 1 456 ? -35.400 26.643 -0.922 1.000 38.434 604 PHE A O 1
ATOM 3240 N N . LYS A 1 457 ? -34.674 25.054 0.421 1.000 30.087 605 LYS A N 1
ATOM 3241 C CA . LYS A 1 457 ? -35.816 25.283 1.342 1.000 32.802 605 LYS A CA 1
ATOM 3242 C C . LYS A 1 457 ? -35.458 24.680 2.691 1.000 30.845 605 LYS A C 1
ATOM 3243 O O . LYS A 1 457 ? -34.318 24.315 2.879 1.000 34.542 605 LYS A O 1
ATOM 3249 N N . GLU A 1 458 ? -36.463 24.547 3.555 1.000 32.933 606 GLU A N 1
ATOM 3250 C CA . GLU A 1 458 ? -36.327 23.959 4.897 1.000 31.690 606 GLU A CA 1
ATOM 3251 C C . GLU A 1 458 ? -35.121 24.594 5.577 1.000 33.669 606 GLU A C 1
ATOM 3252 O O . GLU A 1 458 ? -34.246 23.848 6.094 1.000 37.057 606 GLU A O 1
ATOM 3258 N N . GLY A 1 459 ? -35.167 25.918 5.695 1.000 39.979 607 GLY A N 1
ATOM 3259 C CA . GLY A 1 459 ? -34.245 26.633 6.592 1.000 45.314 607 GLY A CA 1
ATOM 3260 C C . GLY A 1 459 ? -33.008 27.129 5.863 1.000 42.242 607 GLY A C 1
ATOM 3261 O O . GLY A 1 459 ? -32.261 27.900 6.442 1.000 43.328 607 GLY A O 1
ATOM 3262 N N . ARG A 1 460 ? -32.756 26.678 4.635 1.000 32.957 608 ARG A N 1
ATOM 3263 C CA . ARG A 1 460 ? -31.810 27.386 3.735 1.000 33.278 608 ARG A CA 1
ATOM 3264 C C . ARG A 1 460 ? -32.585 28.187 2.697 1.000 36.379 608 ARG A C 1
ATOM 3265 O O . ARG A 1 460 ? -33.661 27.743 2.250 1.000 36.275 608 ARG A O 1
ATOM 3273 N N . ASP A 1 461 ? -31.990 29.301 2.274 1.000 42.328 609 ASP A N 1
ATOM 3274 C CA . ASP A 1 461 ? -32.525 30.264 1.295 1.000 46.563 609 ASP A CA 1
ATOM 3275 C C . ASP A 1 461 ? -31.773 30.093 -0.041 1.000 33.935 609 ASP A C 1
ATOM 3276 O O . ASP A 1 461 ? -30.542 30.066 -0.033 1.000 41.392 609 ASP A O 1
ATOM 3281 N N . ILE A 1 462 ? -32.493 30.090 -1.172 1.000 37.038 610 ILE A N 1
ATOM 3282 C CA . ILE A 1 462 ? -31.914 30.151 -2.544 1.000 36.209 610 ILE A CA 1
ATOM 3283 C C . ILE A 1 462 ? -30.866 31.269 -2.603 1.000 40.750 610 ILE A C 1
ATOM 3284 O O . ILE A 1 462 ? -29.784 31.060 -3.176 1.000 31.415 610 ILE A O 1
ATOM 3289 N N . LYS A 1 463 ? -31.161 32.435 -2.029 1.000 40.222 611 LYS A N 1
ATOM 3290 C CA . LYS A 1 463 ? -30.279 33.621 -2.104 1.000 34.792 611 LYS A CA 1
ATOM 3291 C C . LYS A 1 463 ? -28.865 33.246 -1.632 1.000 33.329 611 LYS A C 1
ATOM 3292 O O . LYS A 1 463 ? -27.879 33.704 -2.265 1.000 36.971 611 LYS A O 1
ATOM 3295 N N . GLU A 1 464 ? -28.697 32.451 -0.570 1.000 32.454 612 GLU A N 1
ATOM 3296 C CA . GLU A 1 464 ? -27.324 32.147 -0.103 1.000 32.604 612 GLU A CA 1
ATOM 3297 C C . GLU A 1 464 ? -26.633 31.233 -1.115 1.000 34.610 612 GLU A C 1
ATOM 3298 O O . GLU A 1 464 ? -25.418 31.370 -1.400 1.000 36.390 612 GLU A O 1
ATOM 3304 N N . PHE A 1 465 ? -27.371 30.295 -1.681 1.000 32.631 613 PHE A N 1
ATOM 3305 C CA . PHE A 1 465 ? -26.725 29.418 -2.709 1.000 34.651 613 PHE A CA 1
ATOM 3306 C C . PHE A 1 465 ? -26.319 30.226 -3.949 1.000 30.708 613 PHE A C 1
ATOM 3307 O O . PHE A 1 465 ? -25.264 29.974 -4.545 1.000 31.203 613 PHE A O 1
ATOM 3315 N N . VAL A 1 466 ? -27.135 31.202 -4.342 1.000 32.266 614 VAL A N 1
ATOM 3316 C CA . VAL A 1 466 ? -26.803 32.082 -5.494 1.000 31.906 614 VAL A CA 1
ATOM 3317 C C . VAL A 1 466 ? -25.561 32.913 -5.182 1.000 33.610 614 VAL A C 1
ATOM 3318 O O . VAL A 1 466 ? -24.761 33.193 -6.098 1.000 36.214 614 VAL A O 1
ATOM 3322 N N . ALA A 1 467 ? -25.351 33.315 -3.931 1.000 35.259 615 ALA A N 1
ATOM 3323 C CA . ALA A 1 467 ? -24.101 34.020 -3.570 1.000 37.036 615 ALA A CA 1
ATOM 3324 C C . ALA A 1 467 ? -22.894 33.144 -3.930 1.000 37.582 615 ALA A C 1
ATOM 3325 O O . ALA A 1 467 ? -21.877 33.664 -4.446 1.000 34.640 615 ALA A O 1
ATOM 3327 N N . TYR A 1 468 ? -22.982 31.841 -3.649 1.000 35.509 616 TYR A N 1
ATOM 3328 C CA . TYR A 1 468 ? -21.898 30.899 -3.953 1.000 35.000 616 TYR A CA 1
ATOM 3329 C C . TYR A 1 468 ? -21.790 30.761 -5.484 1.000 33.094 616 TYR A C 1
ATOM 3330 O O . TYR A 1 468 ? -20.639 30.762 -6.014 1.000 34.446 616 TYR A O 1
ATOM 3339 N N . ALA A 1 469 ? -22.922 30.495 -6.140 1.000 31.135 617 ALA A N 1
ATOM 3340 C CA . ALA A 1 469 ? -22.975 30.159 -7.597 1.000 29.088 617 ALA A CA 1
ATOM 3341 C C . ALA A 1 469 ? -22.434 31.314 -8.456 1.000 35.268 617 ALA A C 1
ATOM 3342 O O . ALA A 1 469 ? -21.754 31.073 -9.477 1.000 32.649 617 ALA A O 1
ATOM 3344 N N . SER A 1 470 ? -22.715 32.534 -8.048 1.000 31.207 618 SER A N 1
ATOM 3345 C CA . SER A 1 470 ? -22.284 33.766 -8.724 1.000 32.997 618 SER A CA 1
ATOM 3346 C C . SER A 1 470 ? -20.839 34.130 -8.365 1.000 36.584 618 SER A C 1
ATOM 3347 O O . SER A 1 470 ? -20.355 35.190 -8.799 1.000 42.693 618 SER A O 1
ATOM 3350 N N . GLY A 1 471 ? -20.177 33.313 -7.550 1.000 35.704 619 GLY A N 1
ATOM 3351 C CA . GLY A 1 471 ? -18.755 33.495 -7.218 1.000 36.790 619 GLY A CA 1
ATOM 3352 C C . GLY A 1 471 ? -18.556 34.616 -6.210 1.000 47.202 619 GLY A C 1
ATOM 3353 O O . GLY A 1 471 ? -17.425 35.064 -6.035 1.000 45.719 619 GLY A O 1
ATOM 3354 N N . ARG A 1 472 ? -19.622 35.066 -5.547 1.000 42.687 620 ARG A N 1
ATOM 3355 C CA . ARG A 1 472 ? -19.464 36.071 -4.478 1.000 50.126 620 ARG A CA 1
ATOM 3356 C C . ARG A 1 472 ? -19.023 35.347 -3.193 1.000 57.266 620 ARG A C 1
ATOM 3357 O O . ARG A 1 472 ? -18.406 35.969 -2.339 1.000 71.053 620 ARG A O 1
ATOM 3365 N N . ARG A 1 473 ? -19.345 34.067 -3.053 1.000 58.528 621 ARG A N 1
ATOM 3366 C CA . ARG A 1 473 ? -18.775 33.227 -1.980 1.000 52.293 621 ARG A CA 1
ATOM 3367 C C . ARG A 1 473 ? -18.192 31.967 -2.628 1.000 56.470 621 ARG A C 1
ATOM 3368 O O . ARG A 1 473 ? -18.043 31.009 -1.878 1.000 71.585 621 ARG A O 1
#

InterPro domains:
  IPR000069 Envelope glycoprotein M, flavivirus [PF01004] (208-280)
  IPR000208 RNA-directed RNA polymerase, fingers/palm subdomains, flavivirus [PF00972] (2768-3212)
  IPR000336 Flavivirus/Alphavirus glycoprotein, immunoglobulin-like domain superfamily [G3DSA:2.60.40.350] (581-679)
  IPR000404 Flavivirus non-structural protein NS4A [PF01350] (2114-2253)
  IPR000487 Non-structural protein NS2B, flavivirus [PS51527] (1357-1488)
  IPR000752 Flavivirus non-structural protein NS2A [PF01005] (1141-1275)
  IPR001122 Capsid protein C, flavivirus [PF01003] (4-116)
  IPR001157 Non-structural protein NS1, flavivirus [PF00948] (779-1130)
  IPR001528 Flavivirus non-structural protein NS4B [PF01349] (2260-2503)
  IPR001650 Helicase, C-terminal domain-like [PS51194] (1841-2000)
  IPR001650 Helicase, C-terminal domain-like [SM00490] (1864-1957)
  IPR001850 Non-structural protein NS3, peptidase S7, flavivirus [PF00949] (1507-1658)
  IPR001850 Non-structural protein NS3, peptidase S7, flavivirus [PS51528] (1490-1669)
  IPR002535 Flavivirus polyprotein propeptide [PF01570] (133-202)
  IPR002877 Ribosomal RNA methyltransferase, FtsJ domain [PF01728] (2566-2733)
  IPR007094 RNA-directed RNA polymerase, catalytic domain [PS50507] (3040-3189)
  IPR009003 Peptidase S1, PA clan [SSF50494] (1508-1657)
  IPR011492 Non-structural protein NS3-like, DEAD-box helicase, flavivirus [PF07652] (1679-1824)
  IPR011998 Envelope glycoprotein E, central and dimerisation domain, flavivirus [PF00869] (282-581)
  IPR013755 Flaviviral glycoprotein E, central domain, subdomain 1 [G3DSA:3.30.387.10] (343-542)

Solvent-accessible surface area: 19028 Å² total; per-residue (Å²): 101,108,50,59,94,31,4,16,58,117,27,81,48,16,58,5,89,32,61,40,48,39,28,35,23,105,120,7,0,17,58,7,0,117,18,0,56,103,82,198,34,73,0,0,0,0,0,8,5,38,29,14,6,113,65,0,88,145,21,3,126,80,71,61,20,100,59,24,144,123,20,62,0,8,0,1,17,1,39,41,8,0,26,85,27,2,95,45,158,37,64,94,117,26,50,0,1,0,0,1,15,0,18,50,48,41,18,22,0,0,0,0,0,0,8,4,34,25,51,1,133,119,94,121,1,0,0,0,0,1,3,32,5,36,23,50,203,21,92,35,76,42,141,32,37,7,56,23,74,38,78,91,64,142,21,12,108,18,112,27,199,126,68,32,91,60,1,33,124,53,172,36,73,1,0,5,4,4,14,12,43,76,73,4,26,20,4,1,121,8,0,112,140,76,68,46,56,13,4,39,1,8,78,126,16,5,89,161,12,45,62,99,8,157,117,94,106,6,50,6,1,2,0,13,53,21,0,8,7,31,2,54,1,50,8,26,1,0,0,0,18,4,28,27,36,68,26,40,64,66,140,45,50,1,53,11,95,56,62,28,82,2,23,18,23,28,0,3,8,1,19,11,7,2,2,65,102,118,82,85,89,3,52,0,2,29,31,20,120,32,64,72,94,7,56,51,18,4,25,3,41,1,0,0,0,0,0,3,0,0,57,159,7,42,0,18,24,67,11,65,137,50,19,68,72,129,31,20,105,3,113,14,88,107,145,82,19,154,14,0,68,85,1,19,50,119,6,78,5,2,14,1,2,0,40,24,0,0,23,89,16,120,48,94,106,40,41,27,7,0,44,115,10,80,112,84,7,13,4,80,72,122,94,55,89,78,7,68,15,131,8,125,118,39,32,109,54,28,0,50,1,54,38,29,1,18,33,7,28,98,45,33,69,86,30,77,86,6,27,22,3,1,3,40,183,94

Radius of gyration: 22.32 Å; Cα contacts (8 Å, |Δi|>4): 868; chains: 1; bounding box: 61×42×60 Å

Nearest PDB structures (foldseek):
  7oj4-assembly1_A  TM=1.002E+00  e=2.276E-89  Tick-borne encephalitis virus
  6ady-assembly1_A  TM=9.627E-01  e=2.618E-49  Zika virus
  5jps-assembly1_A  TM=9.614E-01  e=2.308E-48  Zika virus
  2v6j-assembly1_A  TM=9.637E-01  e=3.411E-48  Kokobera virus
  8gzq-assembly1_B  TM=9.262E-01  e=3.905E-42  Dengue virus